Protein AF-A0A059XAW5-F1 (afdb_monomer_lite)

Sequence (450 aa):
MKQYHELVQRVLDQGERREDRTGTGTLSVFGTQTRYDLREGFPLLTTKKVLWAGVVRELLWFLRGSTNIKEDLAQHTPIWDAWADEQGELGPIYGHQWRKWGAPFRTHARDKQPETAARSGAGIDQIQEAIQLIRKDPTSRRIIVSAWNVADLPHMALPPCHAFFQFYVQQGRLDMQLYQRSADIALGVPFNIASYALLLMMVAQECGLTPGVFIHVPRRRAHLSQPRGGAEGAADAPALPAAARHHCPEAARRDRLRRHPAARLPAPPVHPLRGIGMKFELVVAADEARGIGRAGGLPWRLPGDMAFFKRVTSEAPAGRHNAVLMGRKTYASISPKFRPLRGRLNVVLSRQAALTVDEGVLVFGSLEAALARLAAFTDLAHTFVIGGGELYAEAIAHPGLARVHLTRVHATFDCDTCLAPFEDRFRLVTQDGPHHDDGVHYTFETYERA

Structure (mmCIF, N/CA/C/O backbone):
data_AF-A0A059XAW5-F1
#
_entry.id   AF-A0A059XAW5-F1
#
loop_
_atom_site.group_PDB
_atom_site.id
_atom_site.type_symbol
_atom_site.label_atom_id
_atom_site.label_alt_id
_atom_site.label_comp_id
_atom_site.label_asym_id
_atom_site.label_entity_id
_atom_site.label_seq_id
_atom_site.pdbx_PDB_ins_code
_atom_site.Cartn_x
_atom_site.Cartn_y
_atom_site.Cartn_z
_atom_site.occupancy
_atom_site.B_iso_or_equiv
_atom_site.auth_seq_id
_atom_site.auth_comp_id
_atom_site.auth_asym_id
_atom_site.auth_atom_id
_atom_site.pdbx_PDB_model_num
ATOM 1 N N . MET A 1 1 ? -3.447 -0.425 -4.642 1.00 74.62 1 MET A N 1
ATOM 2 C CA . MET A 1 1 ? -2.311 0.477 -4.974 1.00 74.62 1 MET A CA 1
ATOM 3 C C . MET A 1 1 ? -2.659 1.497 -6.044 1.00 74.62 1 MET A C 1
ATOM 5 O O . MET A 1 1 ? -2.378 2.669 -5.821 1.00 74.62 1 MET A O 1
ATOM 9 N N . LYS A 1 2 ? -3.294 1.097 -7.157 1.00 83.38 2 LYS A N 1
ATOM 10 C CA . LYS A 1 2 ? -3.805 2.022 -8.189 1.00 83.38 2 LYS A CA 1
ATOM 11 C C . LYS A 1 2 ? -4.573 3.203 -7.587 1.00 83.38 2 LYS A C 1
ATOM 13 O O . LYS A 1 2 ? -4.249 4.343 -7.885 1.00 83.38 2 LYS A O 1
ATOM 18 N N . GLN A 1 3 ? -5.424 2.927 -6.598 1.00 86.44 3 GLN A N 1
ATOM 19 C CA . GLN A 1 3 ? -6.219 3.933 -5.895 1.00 86.44 3 GLN A CA 1
ATOM 20 C C . GLN A 1 3 ? -5.375 5.013 -5.210 1.00 86.44 3 GLN A C 1
ATOM 22 O O . GLN A 1 3 ? -5.799 6.154 -5.155 1.00 86.44 3 GLN A O 1
ATOM 27 N N . TYR A 1 4 ? -4.186 4.690 -4.685 1.00 86.38 4 TYR A N 1
ATOM 28 C CA . TYR A 1 4 ? -3.289 5.693 -4.099 1.00 86.38 4 TYR A CA 1
ATOM 29 C C . TYR A 1 4 ? -2.561 6.500 -5.186 1.00 86.38 4 TYR A C 1
ATOM 31 O O . TYR A 1 4 ? -2.397 7.708 -5.043 1.00 86.38 4 TYR A O 1
ATOM 39 N N . HIS A 1 5 ? -2.160 5.860 -6.287 1.00 86.31 5 HIS A N 1
ATOM 40 C CA . HIS A 1 5 ? -1.467 6.532 -7.388 1.00 86.31 5 HIS A CA 1
ATOM 41 C C . HIS A 1 5 ? -2.385 7.464 -8.183 1.00 86.31 5 HIS A C 1
ATOM 43 O O . HIS A 1 5 ? -2.015 8.609 -8.404 1.00 86.31 5 HIS A O 1
ATOM 49 N N . GLU A 1 6 ? -3.599 7.033 -8.528 1.00 87.88 6 GLU A N 1
ATOM 50 C CA . GLU A 1 6 ? -4.637 7.874 -9.157 1.00 87.88 6 GLU A CA 1
ATOM 51 C C . GLU A 1 6 ? -4.928 9.121 -8.324 1.00 87.88 6 GLU A C 1
ATOM 53 O O . GLU A 1 6 ? -5.164 10.217 -8.817 1.00 87.88 6 GLU A O 1
ATOM 58 N N . LEU A 1 7 ? -4.873 8.941 -7.018 1.00 84.56 7 LEU A N 1
ATOM 59 C CA . LEU A 1 7 ? -5.149 9.945 -6.024 1.00 84.56 7 LEU A CA 1
ATOM 60 C C . LEU A 1 7 ? -3.970 10.918 -5.810 1.00 84.56 7 LEU A C 1
ATOM 62 O O . LEU A 1 7 ? -4.193 12.071 -5.435 1.00 84.56 7 LEU A O 1
ATOM 66 N N . VAL A 1 8 ? -2.730 10.477 -6.043 1.00 86.31 8 VAL A N 1
ATOM 67 C CA . VAL A 1 8 ? -1.558 11.358 -6.193 1.00 86.31 8 VAL A CA 1
ATOM 68 C C . VAL A 1 8 ? -1.666 12.124 -7.509 1.00 86.31 8 VAL A C 1
ATOM 70 O O . VAL A 1 8 ? -1.587 13.348 -7.496 1.00 86.31 8 VAL A O 1
ATOM 73 N N . GLN A 1 9 ? -1.922 11.419 -8.613 1.00 85.12 9 GLN A N 1
ATOM 74 C CA . GLN A 1 9 ? -2.003 11.988 -9.956 1.00 85.12 9 GLN A CA 1
ATOM 75 C C . GLN A 1 9 ? -3.070 13.079 -10.036 1.00 85.12 9 GLN A C 1
ATOM 77 O O . GLN A 1 9 ? -2.790 14.191 -10.462 1.00 85.12 9 GLN A O 1
ATOM 82 N N . ARG A 1 10 ? -4.255 12.825 -9.477 1.00 82.88 10 ARG A N 1
ATOM 83 C CA . ARG A 1 10 ? -5.332 13.814 -9.401 1.00 82.88 10 ARG A CA 1
ATOM 84 C C . ARG A 1 10 ? -4.912 15.110 -8.706 1.00 82.88 10 ARG A C 1
ATOM 86 O O . ARG A 1 10 ? -5.382 16.174 -9.083 1.00 82.88 10 ARG A O 1
ATOM 93 N N . VAL A 1 11 ? -4.058 15.042 -7.685 1.00 83.19 11 VAL A N 1
ATOM 94 C CA . VAL A 1 11 ? -3.574 16.251 -6.999 1.00 83.19 11 VAL A CA 1
ATOM 95 C C . VAL A 1 11 ? -2.501 16.971 -7.797 1.00 83.19 11 VAL A C 1
ATOM 97 O O . VAL A 1 11 ? -2.421 18.190 -7.710 1.00 83.19 11 VAL A O 1
ATOM 100 N N . LEU A 1 12 ? -1.691 16.247 -8.564 1.00 83.69 12 LEU A N 1
ATOM 101 C CA . LEU A 1 12 ? -0.724 16.862 -9.467 1.00 83.69 12 LEU A CA 1
ATOM 102 C C . LEU A 1 12 ? -1.426 17.559 -10.639 1.00 83.69 12 LEU A C 1
ATOM 104 O O . LEU A 1 12 ? -1.048 18.672 -10.984 1.00 83.69 12 LEU A O 1
ATOM 108 N N . ASP A 1 13 ? -2.477 16.944 -11.183 1.00 83.75 13 ASP A N 1
ATOM 109 C CA . ASP A 1 13 ? -3.172 17.443 -12.373 1.00 83.75 13 ASP A CA 1
ATOM 110 C C . ASP A 1 13 ? -4.201 18.536 -12.053 1.00 83.75 13 ASP A C 1
ATOM 112 O O . ASP A 1 13 ? -4.361 19.485 -12.813 1.00 83.75 13 ASP A O 1
ATOM 116 N N . GLN A 1 14 ? -4.934 18.393 -10.942 1.00 84.56 14 GLN A N 1
ATOM 117 C CA . GLN A 1 14 ? -6.082 19.247 -10.591 1.00 84.56 14 GLN A CA 1
ATOM 118 C C . GLN A 1 14 ? -5.864 20.044 -9.298 1.00 84.56 14 GLN A C 1
ATOM 120 O O . GLN A 1 14 ? -6.791 20.685 -8.805 1.00 84.56 14 GLN A O 1
ATOM 125 N N . GLY A 1 15 ? -4.684 19.946 -8.682 1.00 82.69 15 GLY A N 1
ATOM 126 C CA . GLY A 1 15 ? -4.408 20.599 -7.409 1.00 82.69 15 GLY A CA 1
ATOM 127 C C . GLY A 1 15 ? -4.317 22.111 -7.541 1.00 82.69 15 GLY A C 1
ATOM 128 O O . GLY A 1 15 ? -3.572 22.633 -8.363 1.00 82.69 15 GLY A O 1
ATOM 129 N N . GLU A 1 16 ? -5.008 22.823 -6.658 1.00 81.94 16 GLU A N 1
ATOM 130 C CA . GLU A 1 16 ? -4.841 24.264 -6.518 1.00 81.94 16 GLU A CA 1
ATOM 131 C C . GLU A 1 16 ? -3.687 24.559 -5.564 1.00 81.94 16 GLU A C 1
ATOM 133 O O . GLU A 1 16 ? -3.583 23.968 -4.476 1.00 81.94 16 GLU A O 1
ATOM 138 N N . ARG A 1 17 ? -2.822 25.496 -5.963 1.00 79.75 17 ARG A N 1
ATOM 139 C CA . ARG A 1 17 ? -1.723 25.957 -5.121 1.00 79.75 17 ARG A CA 1
ATOM 140 C C . ARG A 1 17 ? -2.281 26.775 -3.961 1.00 79.75 17 ARG A C 1
ATOM 142 O O . ARG A 1 17 ? -2.996 27.751 -4.161 1.00 79.75 17 ARG A O 1
ATOM 149 N N . ARG A 1 18 ? -1.909 26.396 -2.744 1.00 68.94 18 ARG A N 1
ATOM 150 C CA . ARG A 1 18 ? -2.176 27.159 -1.528 1.00 68.94 18 ARG A CA 1
ATOM 151 C C . ARG A 1 18 ? -0.889 27.429 -0.781 1.00 68.94 18 ARG A C 1
ATOM 153 O O . ARG A 1 18 ? -0.046 26.540 -0.622 1.00 68.94 18 ARG A O 1
ATOM 160 N N . GLU A 1 19 ? -0.781 28.652 -0.290 1.00 68.00 19 GLU A N 1
ATOM 161 C CA . GLU A 1 19 ? 0.187 28.990 0.739 1.00 68.00 19 GLU A CA 1
ATOM 162 C C . GLU A 1 19 ? -0.179 28.266 2.029 1.00 68.00 19 GLU A C 1
ATOM 164 O O . GLU A 1 19 ? -1.352 28.048 2.349 1.00 68.00 19 GLU A O 1
ATOM 169 N N . ASP A 1 20 ? 0.842 27.822 2.744 1.00 62.97 20 ASP A N 1
ATOM 170 C CA . ASP A 1 20 ? 0.672 27.047 3.950 1.00 62.97 20 ASP A CA 1
ATOM 171 C C . ASP A 1 20 ? 1.525 27.604 5.087 1.00 62.97 20 ASP A C 1
ATOM 173 O O . ASP A 1 20 ? 2.445 28.390 4.872 1.00 62.97 20 ASP A O 1
ATOM 177 N N . ARG A 1 21 ? 1.229 27.184 6.324 1.00 56.34 21 ARG A N 1
ATOM 178 C CA . ARG A 1 21 ? 1.936 27.657 7.530 1.00 56.34 21 ARG A CA 1
ATOM 179 C C . ARG A 1 21 ? 3.451 27.384 7.530 1.00 56.34 21 ARG A C 1
ATOM 181 O O . ARG A 1 21 ? 4.122 27.771 8.476 1.00 56.34 21 ARG A O 1
ATOM 188 N N . THR A 1 22 ? 3.951 26.616 6.560 1.00 56.66 22 THR A N 1
ATOM 189 C CA . THR A 1 22 ? 5.343 26.163 6.435 1.00 56.66 22 THR A CA 1
ATOM 190 C C . THR A 1 22 ? 6.113 26.900 5.334 1.00 56.66 22 THR A C 1
ATOM 192 O O . THR A 1 22 ? 7.317 26.698 5.224 1.00 56.66 22 THR A O 1
ATOM 195 N N . GLY A 1 23 ? 5.461 27.762 4.542 1.00 53.91 23 GLY A N 1
ATOM 196 C CA . GLY A 1 23 ? 6.108 28.615 3.535 1.00 53.91 23 GLY A CA 1
ATOM 197 C C . GLY A 1 23 ? 6.621 27.886 2.285 1.00 53.91 23 GLY A C 1
ATOM 198 O O . GLY A 1 23 ? 7.224 28.507 1.414 1.00 53.91 23 GLY A O 1
ATOM 199 N N . THR A 1 24 ? 6.387 26.577 2.167 1.00 57.59 24 THR A N 1
ATOM 200 C CA . THR A 1 24 ? 6.832 25.740 1.038 1.00 57.59 24 THR A CA 1
ATOM 201 C C . THR A 1 24 ? 5.822 25.720 -0.108 1.00 57.59 24 THR A C 1
ATOM 203 O O . THR A 1 24 ? 6.191 25.501 -1.262 1.00 57.59 24 THR A O 1
ATOM 206 N N . GLY A 1 25 ? 4.554 26.019 0.187 1.00 62.16 25 GLY A N 1
ATOM 207 C CA . GLY A 1 25 ? 3.461 25.946 -0.775 1.00 62.16 25 GLY A CA 1
ATOM 208 C C . GLY A 1 25 ? 3.015 24.503 -1.022 1.00 62.16 25 GLY A C 1
ATOM 209 O O . GLY A 1 25 ? 3.809 23.563 -1.067 1.00 62.16 25 GLY A O 1
ATOM 210 N N . THR A 1 26 ? 1.706 24.314 -1.172 1.00 70.75 26 THR A N 1
ATOM 211 C CA . THR A 1 26 ? 1.100 22.984 -1.323 1.00 70.75 26 THR A CA 1
ATOM 212 C C . THR A 1 26 ? 0.131 22.940 -2.488 1.00 70.75 26 THR A C 1
ATOM 214 O O . THR A 1 26 ? -0.572 23.915 -2.733 1.00 70.75 26 THR A O 1
ATOM 217 N N . LEU A 1 27 ? 0.068 21.806 -3.186 1.00 79.50 27 LEU A N 1
ATOM 218 C CA . LEU A 1 27 ? -1.036 21.502 -4.099 1.00 79.50 27 LEU A CA 1
ATOM 219 C C . LEU A 1 27 ? -2.135 20.799 -3.310 1.00 79.50 27 LEU A C 1
ATOM 221 O O . LEU A 1 27 ? -1.876 19.854 -2.561 1.00 79.50 27 LEU A O 1
ATOM 225 N N . SER A 1 28 ? -3.370 21.266 -3.435 1.00 78.19 28 SER A N 1
ATOM 226 C CA . SER A 1 28 ? -4.480 20.757 -2.633 1.00 78.19 28 SER A CA 1
ATOM 227 C C . SER A 1 28 ? -5.725 20.505 -3.472 1.00 78.19 28 SER A C 1
ATOM 229 O O . SER A 1 28 ? -6.023 21.244 -4.402 1.00 78.19 28 SER A O 1
ATOM 231 N N . VAL A 1 29 ? -6.451 19.442 -3.121 1.00 83.06 29 VAL A N 1
ATOM 232 C CA . VAL A 1 29 ? -7.766 19.102 -3.679 1.00 83.06 29 VAL A CA 1
ATOM 233 C C . VAL A 1 29 ? -8.700 18.807 -2.509 1.00 83.06 29 VAL A C 1
ATOM 235 O O . VAL A 1 29 ? -8.353 18.067 -1.580 1.00 83.06 29 VAL A O 1
ATOM 238 N N . PHE A 1 30 ? -9.893 19.392 -2.529 1.00 82.88 30 PHE A N 1
ATOM 239 C CA . PHE A 1 30 ? -10.886 19.210 -1.477 1.00 82.88 30 PHE A CA 1
ATOM 240 C C . PHE A 1 30 ? -11.863 18.076 -1.823 1.00 82.88 30 PHE A C 1
ATOM 242 O O . PHE A 1 30 ? -12.347 17.999 -2.945 1.00 82.88 30 PHE A O 1
ATOM 249 N N . GLY A 1 31 ? -12.160 17.201 -0.854 1.00 79.56 31 GLY A N 1
ATOM 250 C CA . GLY A 1 31 ? -13.215 16.187 -0.994 1.00 79.56 31 GLY A CA 1
ATOM 251 C C . GLY A 1 31 ? -12.885 15.033 -1.948 1.00 79.56 31 GLY A C 1
ATOM 252 O O . GLY A 1 31 ? -13.610 14.791 -2.906 1.00 79.56 31 GLY A O 1
ATOM 253 N N . THR A 1 32 ? -11.806 14.289 -1.682 1.00 84.88 32 THR A N 1
ATOM 254 C CA . THR A 1 32 ? -11.505 13.046 -2.423 1.00 84.88 32 THR A CA 1
ATOM 255 C C . THR A 1 32 ? -11.959 11.811 -1.650 1.00 84.88 32 THR A C 1
ATOM 257 O O . THR A 1 32 ? -12.012 11.839 -0.422 1.00 84.88 32 THR A O 1
ATOM 260 N N . GLN A 1 33 ? -12.237 10.718 -2.360 1.00 89.88 33 GLN A N 1
ATOM 261 C CA . GLN A 1 33 ? -12.528 9.417 -1.766 1.00 89.88 33 GLN A CA 1
ATOM 262 C C . GLN A 1 33 ? -11.710 8.337 -2.474 1.00 89.88 33 GLN A C 1
ATOM 264 O O . GLN A 1 33 ? -11.647 8.318 -3.702 1.00 89.88 33 GLN A O 1
ATOM 269 N N . THR A 1 34 ? -11.125 7.423 -1.705 1.00 91.19 34 THR A N 1
ATOM 270 C CA . THR A 1 34 ? -10.558 6.172 -2.219 1.00 91.19 34 THR A CA 1
ATOM 271 C C . THR A 1 34 ? -11.112 4.971 -1.478 1.00 91.19 34 THR A C 1
ATOM 273 O O . THR A 1 34 ? -11.618 5.090 -0.363 1.00 91.19 34 THR A O 1
ATOM 276 N N . ARG A 1 35 ? -11.073 3.809 -2.133 1.00 94.75 35 ARG A N 1
ATOM 277 C CA . ARG A 1 35 ? -11.666 2.562 -1.645 1.00 94.75 35 ARG A CA 1
ATOM 278 C C . ARG A 1 35 ? -10.643 1.441 -1.778 1.00 94.75 35 ARG A C 1
ATOM 280 O O . ARG A 1 35 ? -10.053 1.276 -2.843 1.00 94.75 35 ARG A O 1
ATOM 287 N N . TYR A 1 36 ? -10.443 0.689 -0.709 1.00 94.88 36 TYR A N 1
ATOM 288 C CA . TYR A 1 36 ? -9.510 -0.426 -0.625 1.00 94.88 36 TYR A CA 1
ATOM 289 C C . TYR A 1 36 ? -10.285 -1.658 -0.173 1.00 94.88 36 TYR A C 1
ATOM 291 O O . TYR A 1 36 ? -10.835 -1.667 0.926 1.00 94.88 36 TYR A O 1
ATOM 299 N N . ASP A 1 37 ? -10.367 -2.673 -1.025 1.00 94.50 37 ASP A N 1
ATOM 300 C CA . ASP A 1 37 ? -11.060 -3.915 -0.704 1.00 94.50 37 ASP A CA 1
ATOM 301 C C . ASP A 1 37 ? -10.102 -4.889 -0.011 1.00 94.50 37 ASP A C 1
ATOM 303 O O . ASP A 1 37 ? -9.163 -5.385 -0.631 1.00 94.50 37 ASP A O 1
ATOM 307 N N . LEU A 1 38 ? -10.326 -5.167 1.276 1.00 93.44 38 LEU A N 1
ATOM 308 C CA . LEU A 1 38 ? -9.460 -6.061 2.052 1.00 93.44 38 LEU A CA 1
ATOM 309 C C . LEU A 1 38 ? -9.591 -7.528 1.642 1.00 93.44 38 LEU A C 1
ATOM 311 O O . LEU A 1 38 ? -8.733 -8.335 1.996 1.00 93.44 38 LEU A O 1
ATOM 315 N N . ARG A 1 39 ? -10.623 -7.875 0.868 1.00 91.31 39 ARG A N 1
ATOM 316 C CA . ARG A 1 39 ? -10.803 -9.220 0.306 1.00 91.31 39 ARG A CA 1
ATOM 317 C C . ARG A 1 39 ? -9.832 -9.488 -0.844 1.00 91.31 39 ARG A C 1
ATOM 319 O O . ARG A 1 39 ? -9.503 -10.639 -1.101 1.00 91.31 39 ARG A O 1
ATOM 326 N N . GLU A 1 40 ? -9.359 -8.433 -1.509 1.00 89.69 40 GLU A N 1
ATOM 327 C CA . GLU A 1 40 ? -8.334 -8.508 -2.561 1.00 89.69 40 GLU A CA 1
ATOM 328 C C . GLU A 1 40 ? -6.908 -8.523 -1.985 1.00 89.69 40 GLU A C 1
ATOM 330 O O . GLU A 1 40 ? -5.950 -8.835 -2.691 1.00 89.69 40 GLU A O 1
ATOM 335 N N . GLY A 1 41 ? -6.757 -8.186 -0.702 1.00 90.56 41 GLY A N 1
ATOM 336 C CA . GLY A 1 41 ? -5.486 -8.167 0.008 1.00 90.56 41 GLY A CA 1
ATOM 337 C C . GLY A 1 41 ? -5.318 -6.940 0.900 1.00 90.56 41 GLY A C 1
ATOM 338 O O . GLY A 1 41 ? -6.107 -5.996 0.890 1.00 90.56 41 GLY A O 1
ATOM 339 N N . PHE A 1 42 ? -4.248 -6.941 1.691 1.00 93.50 42 PHE A N 1
ATOM 340 C CA . PHE A 1 42 ? -3.963 -5.847 2.613 1.00 93.50 42 PHE A CA 1
ATOM 341 C C . PHE A 1 42 ? -3.345 -4.636 1.877 1.00 93.50 42 PHE A C 1
ATOM 343 O O . PHE A 1 42 ? -2.332 -4.801 1.191 1.00 93.50 42 PHE A O 1
ATOM 350 N N . PRO A 1 43 ? -3.887 -3.406 2.016 1.00 92.19 43 PRO A N 1
ATOM 351 C CA . PRO A 1 43 ? -3.482 -2.237 1.233 1.00 92.19 43 PRO A CA 1
ATOM 352 C C . PRO A 1 43 ? -2.206 -1.564 1.773 1.00 92.19 43 PRO A C 1
ATOM 354 O O . PRO A 1 43 ? -2.161 -0.349 1.967 1.00 92.19 43 PRO A O 1
ATOM 357 N N . LEU A 1 44 ? -1.145 -2.338 2.006 1.00 90.62 44 LEU A N 1
ATOM 358 C CA . LEU A 1 44 ? 0.171 -1.793 2.334 1.00 90.62 44 LEU A CA 1
ATOM 359 C C . LEU A 1 44 ? 0.842 -1.257 1.067 1.00 90.62 44 LEU A C 1
ATOM 361 O O . LEU A 1 44 ? 0.902 -1.947 0.048 1.00 90.62 44 LEU A O 1
ATOM 365 N N . LEU A 1 45 ? 1.376 -0.034 1.127 1.00 84.75 45 LEU A N 1
ATOM 366 C CA . LEU A 1 45 ? 2.090 0.518 -0.018 1.00 84.75 45 LEU A CA 1
ATOM 367 C C . LEU A 1 45 ? 3.368 -0.266 -0.313 1.00 84.75 45 LEU A C 1
ATOM 369 O O . LEU A 1 45 ? 4.212 -0.447 0.558 1.00 84.75 45 LEU A O 1
ATOM 373 N N . THR A 1 46 ? 3.516 -0.678 -1.571 1.00 81.81 46 THR A N 1
ATOM 374 C CA . THR A 1 46 ? 4.680 -1.430 -2.064 1.00 81.81 46 THR A CA 1
ATOM 375 C C . THR A 1 46 ? 5.691 -0.557 -2.806 1.00 81.81 46 THR A C 1
ATOM 377 O O . THR A 1 46 ? 6.847 -0.939 -2.952 1.00 81.81 46 THR A O 1
ATOM 380 N N . THR A 1 47 ? 5.290 0.639 -3.245 1.00 75.81 47 THR A N 1
ATOM 381 C CA . THR A 1 47 ? 6.141 1.593 -3.979 1.00 75.81 47 THR A CA 1
ATOM 382 C C . THR A 1 47 ? 7.094 2.392 -3.087 1.00 75.81 47 THR A C 1
ATOM 384 O O . THR A 1 47 ? 7.967 3.095 -3.588 1.00 75.81 47 THR A O 1
ATOM 387 N N . LYS A 1 48 ? 6.951 2.280 -1.762 1.00 75.38 48 LYS A N 1
ATOM 388 C CA . LYS A 1 48 ? 7.835 2.865 -0.749 1.00 75.38 48 LYS A CA 1
ATOM 389 C C . LYS A 1 48 ? 7.835 1.963 0.481 1.00 75.38 48 LYS A C 1
ATOM 391 O O . LYS A 1 48 ? 6.803 1.401 0.833 1.00 75.38 48 LYS A O 1
ATOM 396 N N . LYS A 1 49 ? 8.971 1.866 1.174 1.00 79.81 49 LYS A N 1
ATOM 397 C CA . LYS A 1 49 ? 9.051 1.153 2.453 1.00 79.81 49 LYS A CA 1
ATOM 398 C C . LYS A 1 49 ? 8.206 1.871 3.513 1.00 79.81 49 LYS A C 1
ATOM 400 O O . LYS A 1 49 ? 8.448 3.039 3.813 1.00 79.81 49 LYS A O 1
ATOM 405 N N . VAL A 1 50 ? 7.251 1.153 4.098 1.00 84.31 50 VAL A N 1
ATOM 406 C CA . VAL A 1 50 ? 6.459 1.596 5.254 1.00 84.31 50 VAL A CA 1
ATOM 407 C C . VAL A 1 50 ? 7.012 0.922 6.511 1.00 84.31 50 VAL A C 1
ATOM 409 O O . VAL A 1 50 ? 7.302 -0.276 6.499 1.00 84.31 50 VAL A O 1
ATOM 412 N N . LEU A 1 51 ? 7.176 1.675 7.603 1.00 87.12 51 LEU A N 1
ATOM 413 C CA . LEU A 1 51 ? 7.622 1.126 8.888 1.00 87.12 51 LEU A CA 1
ATOM 414 C C . LEU A 1 51 ? 6.473 0.351 9.554 1.00 87.12 51 LEU A C 1
ATOM 416 O O . LEU A 1 51 ? 5.770 0.873 10.413 1.00 87.12 51 LEU A O 1
ATOM 420 N N . TRP A 1 52 ? 6.276 -0.901 9.137 1.00 89.62 52 TRP A N 1
ATOM 421 C CA . TRP A 1 52 ? 5.154 -1.736 9.579 1.00 89.62 52 TRP A CA 1
ATOM 422 C C . TRP A 1 52 ? 5.091 -1.931 11.099 1.00 89.62 52 TRP A C 1
ATOM 424 O O . TRP A 1 52 ? 4.029 -1.773 11.693 1.00 89.62 52 TRP A O 1
ATOM 434 N N . ALA A 1 53 ? 6.230 -2.210 11.743 1.00 88.56 53 ALA A N 1
ATOM 435 C CA . ALA A 1 53 ? 6.284 -2.370 13.197 1.00 88.56 53 ALA A CA 1
ATOM 436 C C . ALA A 1 53 ? 5.785 -1.113 13.933 1.00 88.56 53 ALA A C 1
ATOM 438 O O . ALA A 1 53 ? 5.053 -1.233 14.912 1.00 88.56 53 ALA A O 1
ATOM 439 N N . GLY A 1 54 ? 6.117 0.075 13.417 1.00 89.44 54 GLY A N 1
ATOM 440 C CA . GLY A 1 54 ? 5.630 1.348 13.943 1.00 89.44 54 GLY A CA 1
ATOM 441 C C . GLY A 1 54 ? 4.115 1.496 13.799 1.00 89.44 54 GLY A C 1
ATOM 442 O O . GLY A 1 54 ? 3.460 1.865 14.765 1.00 89.44 54 GLY A O 1
ATOM 443 N N . VAL A 1 55 ? 3.547 1.127 12.642 1.00 90.69 55 VAL A N 1
ATOM 444 C CA . VAL A 1 55 ? 2.088 1.159 12.400 1.00 90.69 55 VAL A CA 1
ATOM 445 C C . VAL A 1 55 ? 1.336 0.280 13.398 1.00 90.69 55 VAL A C 1
ATOM 447 O O . VAL A 1 55 ? 0.363 0.722 14.004 1.00 90.69 55 VAL A O 1
ATOM 450 N N . VAL A 1 56 ? 1.790 -0.962 13.585 1.00 93.31 56 VAL A N 1
ATOM 451 C CA . VAL A 1 56 ? 1.142 -1.908 14.506 1.00 93.31 56 VAL A CA 1
ATOM 452 C C . VAL A 1 56 ? 1.224 -1.403 15.946 1.00 93.31 56 VAL A C 1
ATOM 454 O O . VAL A 1 56 ? 0.228 -1.428 16.664 1.00 93.31 56 VAL A O 1
ATOM 457 N N . ARG A 1 57 ? 2.400 -0.928 16.374 1.00 93.31 57 ARG A N 1
ATOM 458 C CA . ARG A 1 57 ? 2.621 -0.457 17.748 1.00 93.31 57 ARG A CA 1
ATOM 459 C C . ARG A 1 57 ? 1.841 0.809 18.063 1.00 93.31 57 ARG A C 1
ATOM 461 O O . ARG A 1 57 ? 1.223 0.872 19.117 1.00 93.31 57 ARG A O 1
ATOM 468 N N . GLU A 1 58 ? 1.800 1.759 17.135 1.00 93.38 58 GLU A N 1
ATOM 469 C CA . GLU A 1 58 ? 0.980 2.963 17.260 1.00 93.38 58 GLU A CA 1
ATOM 470 C C . GLU A 1 58 ? -0.508 2.615 17.405 1.00 93.38 58 GLU A C 1
ATOM 472 O O . GLU A 1 58 ? -1.174 3.118 18.307 1.00 93.38 58 GLU A O 1
ATOM 477 N N . LEU A 1 59 ? -1.028 1.701 16.577 1.00 95.31 59 LEU A N 1
ATOM 478 C CA . LEU A 1 59 ? -2.432 1.300 16.659 1.00 95.31 59 LEU A CA 1
ATOM 479 C C . LEU A 1 59 ? -2.765 0.614 17.991 1.00 95.31 59 LEU A C 1
ATOM 481 O O . LEU A 1 59 ? -3.788 0.920 18.601 1.00 95.31 59 LEU A O 1
ATOM 485 N N . LEU A 1 60 ? -1.910 -0.298 18.460 1.00 94.69 60 LEU A N 1
ATOM 486 C CA . LEU A 1 60 ? -2.092 -0.954 19.758 1.00 94.69 60 LEU A CA 1
ATOM 487 C C . LEU A 1 60 ? -2.021 0.047 20.917 1.00 94.69 60 LEU A C 1
ATOM 489 O O . LEU A 1 60 ? -2.791 -0.063 21.869 1.00 94.69 60 LEU A O 1
ATOM 493 N N . TRP A 1 61 ? -1.140 1.040 20.817 1.00 94.38 61 TRP A N 1
ATOM 494 C CA . TRP A 1 61 ? -1.018 2.123 21.786 1.00 94.38 61 TRP A CA 1
ATOM 495 C C . TRP A 1 61 ? -2.278 3.006 21.825 1.00 94.38 61 TRP A C 1
ATOM 497 O O . TRP A 1 61 ? -2.807 3.265 22.908 1.00 94.38 61 TRP A O 1
ATOM 507 N N . PHE A 1 62 ? -2.860 3.350 20.667 1.00 94.69 62 PHE A N 1
ATOM 508 C CA . PHE A 1 62 ? -4.169 4.015 20.607 1.00 94.69 62 PHE A CA 1
ATOM 509 C C . PHE A 1 62 ? -5.282 3.160 21.207 1.00 94.69 62 PHE A C 1
ATOM 511 O O . PHE A 1 62 ? -6.077 3.651 22.007 1.00 94.69 62 PHE A O 1
ATOM 518 N N . LEU A 1 63 ? -5.333 1.872 20.863 1.00 94.69 63 LEU A N 1
ATOM 519 C CA . LEU A 1 63 ? -6.328 0.959 21.414 1.00 94.69 63 LEU A CA 1
ATOM 520 C C . LEU A 1 63 ? -6.172 0.807 22.927 1.00 94.69 63 LEU A C 1
ATOM 522 O O . LEU A 1 63 ? -7.179 0.651 23.599 1.00 94.69 63 LEU A O 1
ATOM 526 N N . ARG A 1 64 ? -4.972 0.915 23.503 1.00 93.25 64 ARG A N 1
ATOM 527 C CA . ARG A 1 64 ? -4.778 0.917 24.965 1.00 93.25 64 ARG A CA 1
ATOM 528 C C . ARG A 1 64 ? -5.327 2.172 25.650 1.00 93.25 64 ARG A C 1
ATOM 530 O O . ARG A 1 64 ? -5.573 2.156 26.853 1.00 93.25 64 ARG A O 1
ATOM 537 N N . GLY A 1 65 ? -5.539 3.243 24.892 1.00 91.12 65 GLY A N 1
ATOM 538 C CA . GLY A 1 65 ? -5.923 4.542 25.426 1.00 91.12 65 GLY A CA 1
ATOM 539 C C . GLY A 1 65 ? -4.753 5.344 25.993 1.00 91.12 65 GLY A C 1
ATOM 540 O O . GLY A 1 65 ? -4.980 6.238 26.806 1.00 91.12 65 GLY A O 1
ATOM 541 N N . SER A 1 66 ? -3.522 5.006 25.601 1.00 90.62 66 SER A N 1
ATOM 542 C CA . SER A 1 66 ? -2.307 5.675 26.066 1.00 90.62 66 SER A CA 1
ATOM 543 C C . SER A 1 66 ? -2.111 7.036 25.384 1.00 90.62 66 SER A C 1
ATOM 545 O O . SER A 1 66 ? -2.531 7.245 24.242 1.00 90.62 66 SER A O 1
ATOM 547 N N . THR A 1 67 ? -1.468 7.960 26.101 1.00 89.25 67 THR A N 1
ATOM 548 C CA . THR A 1 67 ? -1.115 9.317 25.631 1.00 89.25 67 THR A CA 1
ATOM 549 C C . THR A 1 67 ? 0.371 9.634 25.776 1.00 89.25 67 THR A C 1
ATOM 551 O O . THR A 1 67 ? 0.856 10.578 25.152 1.00 89.25 67 THR A O 1
ATOM 554 N N . ASN A 1 68 ? 1.110 8.791 26.504 1.00 88.00 68 ASN A N 1
ATOM 555 C CA . ASN A 1 68 ? 2.540 8.932 26.721 1.00 88.00 68 ASN A CA 1
ATOM 556 C C . ASN A 1 68 ? 3.361 8.056 25.765 1.00 88.00 68 ASN A C 1
ATOM 558 O O . ASN A 1 68 ? 3.166 6.839 25.703 1.00 88.00 68 ASN A O 1
ATOM 562 N N . ILE A 1 69 ? 4.328 8.643 25.059 1.00 87.94 69 ILE A N 1
ATOM 563 C CA . ILE A 1 69 ? 5.195 7.900 24.131 1.00 87.94 69 ILE A CA 1
ATOM 564 C C . ILE A 1 69 ? 6.150 6.937 24.847 1.00 87.94 69 ILE A C 1
ATOM 566 O O . ILE A 1 69 ? 6.583 5.949 24.255 1.00 87.94 69 ILE A O 1
ATOM 570 N N . LYS A 1 70 ? 6.480 7.188 26.121 1.00 87.31 70 LYS A N 1
ATOM 571 C CA . LYS A 1 70 ? 7.374 6.327 26.914 1.00 87.31 70 LYS A CA 1
ATOM 572 C C . LYS A 1 70 ? 6.693 5.015 27.322 1.00 87.31 70 LYS A C 1
ATOM 574 O O . LYS A 1 70 ? 7.377 4.058 27.678 1.00 87.31 70 LYS A O 1
ATOM 579 N N . GLU A 1 71 ? 5.368 4.929 27.200 1.00 84.06 71 GLU A N 1
ATOM 580 C CA . GLU A 1 71 ? 4.598 3.693 27.352 1.00 84.06 71 GLU A CA 1
ATOM 581 C C . GLU A 1 71 ? 4.674 2.834 26.074 1.00 84.06 71 GLU A C 1
ATOM 583 O O . GLU A 1 71 ? 3.684 2.673 25.366 1.00 84.06 71 GLU A O 1
ATOM 588 N N . ASP A 1 72 ? 5.848 2.264 25.780 1.00 80.31 72 ASP A N 1
ATOM 589 C CA . ASP A 1 72 ? 6.121 1.320 24.668 1.00 80.31 72 ASP A CA 1
ATOM 590 C C . ASP A 1 72 ? 6.301 1.941 23.265 1.00 80.31 72 ASP A C 1
ATOM 592 O O . ASP A 1 72 ? 6.929 1.315 22.413 1.00 80.31 72 ASP A O 1
ATOM 596 N N . LEU A 1 73 ? 5.825 3.161 22.990 1.00 86.56 73 LEU A N 1
ATOM 597 C CA . LEU A 1 73 ? 5.821 3.698 21.619 1.00 86.56 73 LEU A CA 1
ATOM 598 C C . LEU A 1 73 ? 7.197 4.195 21.131 1.00 86.56 73 LEU A C 1
ATOM 600 O O . LEU A 1 73 ? 7.602 3.875 20.009 1.00 86.56 73 LEU A O 1
ATOM 604 N N . ALA A 1 74 ? 7.931 4.933 21.969 1.00 84.25 74 ALA A N 1
ATOM 605 C CA . ALA A 1 74 ? 9.159 5.649 21.595 1.00 84.25 74 ALA A CA 1
ATOM 606 C C . ALA A 1 74 ? 10.287 4.728 21.089 1.00 84.25 74 ALA A C 1
ATOM 608 O O . ALA A 1 74 ? 11.078 5.104 20.230 1.00 84.25 74 ALA A O 1
ATOM 609 N N . GLN A 1 75 ? 10.342 3.481 21.565 1.00 85.38 75 GLN A N 1
ATOM 610 C CA . GLN A 1 75 ? 11.334 2.495 21.110 1.00 85.38 75 GLN A CA 1
ATOM 611 C C . GLN A 1 75 ? 11.034 1.909 19.719 1.00 85.38 75 GLN A C 1
ATOM 613 O O . GLN A 1 75 ? 11.887 1.257 19.116 1.00 85.38 75 GLN A O 1
ATOM 618 N N . HIS A 1 76 ? 9.812 2.093 19.212 1.00 85.44 76 HIS A N 1
ATOM 619 C CA . H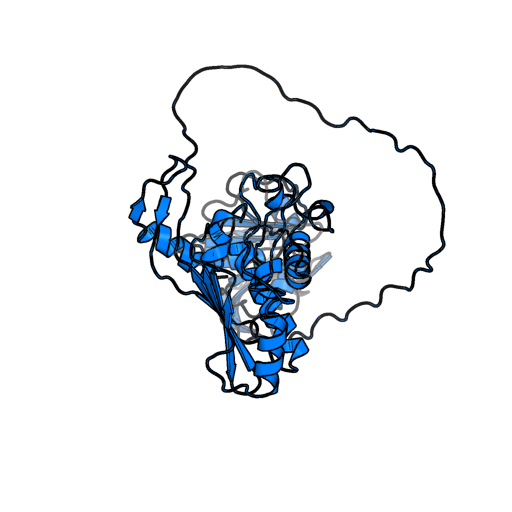IS A 1 76 ? 9.343 1.477 17.972 1.00 85.44 76 HIS A CA 1
ATOM 620 C C . HIS A 1 76 ? 9.146 2.474 16.833 1.00 85.44 76 HIS A C 1
ATOM 622 O O . HIS A 1 76 ? 9.222 2.080 15.665 1.00 85.44 76 HIS A O 1
ATOM 628 N N . THR A 1 77 ? 8.882 3.744 17.143 1.00 83.50 77 THR A N 1
ATOM 629 C CA . THR A 1 77 ? 8.684 4.775 16.127 1.00 83.50 77 THR A CA 1
ATOM 630 C C . THR A 1 77 ? 9.008 6.172 16.662 1.00 83.50 77 THR A C 1
ATOM 632 O O . THR A 1 77 ? 8.480 6.542 17.706 1.00 83.50 77 THR A O 1
ATOM 635 N N . PRO A 1 78 ? 9.801 6.980 15.930 1.00 83.62 78 PRO A N 1
ATOM 636 C CA . PRO A 1 78 ? 10.127 8.351 16.326 1.00 83.62 78 PRO A CA 1
ATOM 637 C C . PRO A 1 78 ? 9.064 9.369 15.883 1.00 83.62 78 PRO A C 1
ATOM 639 O O . PRO A 1 78 ? 9.283 10.575 15.961 1.00 83.62 78 PRO A O 1
ATOM 642 N N . ILE A 1 79 ? 7.932 8.913 15.323 1.00 81.38 79 ILE A N 1
ATOM 643 C CA . ILE A 1 79 ? 6.926 9.799 14.714 1.00 81.38 79 ILE A CA 1
ATOM 644 C C . ILE A 1 79 ? 6.453 10.853 15.717 1.00 81.38 79 ILE A C 1
ATOM 646 O O . ILE A 1 79 ? 6.313 12.009 15.345 1.00 81.38 79 ILE A O 1
ATOM 650 N N . TRP A 1 80 ? 6.234 10.473 16.973 1.00 82.44 80 TRP A N 1
ATOM 651 C CA . TRP A 1 80 ? 5.592 11.330 17.968 1.00 82.44 80 TRP A CA 1
ATOM 652 C C . TRP A 1 80 ? 6.551 12.207 18.781 1.00 82.44 80 TRP A C 1
ATOM 654 O O . TRP A 1 80 ? 6.098 13.129 19.461 1.00 82.44 80 TRP A O 1
ATOM 664 N N . ASP A 1 81 ? 7.860 11.982 18.658 1.00 83.50 81 ASP A N 1
ATOM 665 C CA . ASP A 1 81 ? 8.899 12.628 19.470 1.00 83.50 81 ASP A CA 1
ATOM 666 C C . ASP A 1 81 ? 8.889 14.156 19.324 1.00 83.50 81 ASP A C 1
ATOM 668 O O . ASP A 1 81 ? 9.123 14.878 20.286 1.00 83.50 81 ASP A O 1
ATOM 672 N N . ALA A 1 82 ? 8.559 14.663 18.131 1.00 82.38 82 ALA A N 1
ATOM 673 C CA . ALA A 1 82 ? 8.524 16.099 17.849 1.00 82.38 82 ALA A CA 1
ATOM 674 C C . ALA A 1 82 ? 7.368 16.851 18.537 1.00 82.38 82 ALA A C 1
ATOM 676 O O . ALA A 1 82 ? 7.378 18.083 18.572 1.00 82.38 82 ALA A O 1
ATOM 677 N N . TRP A 1 83 ? 6.355 16.136 19.035 1.00 81.75 83 TRP A N 1
ATOM 678 C CA . TRP A 1 83 ? 5.169 16.721 19.672 1.00 81.75 83 TRP A CA 1
ATOM 679 C C . TRP A 1 83 ? 5.068 16.418 21.162 1.00 81.75 83 TRP A C 1
ATOM 681 O O . TRP A 1 83 ? 4.308 17.096 21.853 1.00 81.75 83 TRP A O 1
ATOM 691 N N . ALA A 1 84 ? 5.803 15.420 21.643 1.00 84.25 84 ALA A N 1
ATOM 692 C CA . ALA A 1 84 ? 5.809 15.051 23.045 1.00 84.25 84 ALA A CA 1
ATOM 693 C C . ALA A 1 84 ? 6.492 16.131 23.898 1.00 84.25 84 ALA A C 1
ATOM 695 O O . ALA A 1 84 ? 7.433 16.796 23.457 1.00 84.25 84 ALA A O 1
ATOM 696 N N . ASP A 1 85 ? 6.010 16.322 25.123 1.00 83.12 85 ASP A N 1
ATOM 697 C CA . ASP A 1 85 ? 6.715 17.134 26.114 1.00 83.12 85 ASP A CA 1
ATOM 698 C C . ASP A 1 85 ? 7.930 16.395 26.715 1.00 83.12 85 ASP A C 1
ATOM 700 O O . ASP A 1 85 ? 8.259 15.267 26.342 1.00 83.12 85 ASP A O 1
ATOM 704 N N . GLU A 1 86 ? 8.622 17.033 27.661 1.00 82.69 86 GLU A N 1
ATOM 705 C CA . GLU A 1 86 ? 9.804 16.469 28.334 1.00 82.69 86 GLU A CA 1
ATOM 706 C C . GLU A 1 86 ? 9.498 15.126 29.031 1.00 82.69 86 GLU A C 1
ATOM 708 O O . GLU A 1 86 ? 10.346 14.226 29.142 1.00 82.69 86 GLU A O 1
ATOM 713 N N . GLN A 1 87 ? 8.258 14.955 29.487 1.00 82.19 87 GLN A N 1
ATOM 714 C CA . GLN A 1 87 ? 7.771 13.758 30.155 1.00 82.19 87 GLN A CA 1
ATOM 715 C C . GLN A 1 87 ? 7.277 12.699 29.160 1.00 82.19 87 GLN A C 1
ATOM 717 O O . GLN A 1 87 ? 7.196 11.532 29.546 1.00 82.19 87 GLN A O 1
ATOM 722 N N . GLY A 1 88 ? 7.102 13.041 27.884 1.00 83.00 88 GLY A N 1
ATOM 723 C CA . GLY A 1 88 ? 6.637 12.149 26.826 1.00 83.00 88 GLY A CA 1
ATOM 724 C C . GLY A 1 88 ? 5.128 12.227 26.565 1.00 83.00 88 GLY A C 1
ATOM 725 O O . GLY A 1 88 ? 4.615 11.408 25.805 1.00 83.00 88 GLY A O 1
ATOM 726 N N . GLU A 1 89 ? 4.407 13.156 27.194 1.00 87.12 89 GLU A N 1
ATOM 727 C CA . GLU A 1 89 ? 2.957 13.298 27.048 1.00 87.12 89 GLU A CA 1
ATOM 728 C C . GLU A 1 89 ? 2.566 14.117 25.818 1.00 87.12 89 GLU A C 1
ATOM 730 O O . GLU A 1 89 ? 3.243 15.063 25.410 1.00 87.12 89 GLU A O 1
ATOM 735 N N . LEU A 1 90 ? 1.427 13.741 25.233 1.00 85.12 90 LEU A N 1
ATOM 736 C CA . LEU A 1 90 ? 0.877 14.353 24.018 1.00 85.12 90 LEU A CA 1
ATOM 737 C C . LEU A 1 90 ? -0.484 15.024 24.236 1.00 85.12 90 LEU A C 1
ATOM 739 O O . LEU A 1 90 ? -1.063 15.578 23.296 1.00 85.12 90 LEU A O 1
ATOM 743 N N . GLY A 1 91 ? -1.011 14.985 25.458 1.00 87.31 91 GLY A N 1
ATOM 744 C CA . GLY A 1 91 ? -2.358 15.460 25.752 1.00 87.31 91 GLY A CA 1
ATOM 745 C C . GLY A 1 91 ? -3.443 14.410 25.462 1.00 87.31 91 GLY A C 1
ATOM 746 O O . GLY A 1 91 ? -3.135 13.264 25.121 1.00 87.31 91 GLY A O 1
ATOM 747 N N . PRO A 1 92 ? -4.731 14.786 25.541 1.00 90.12 92 PRO A N 1
ATOM 748 C CA . PRO A 1 92 ? -5.866 13.889 25.328 1.00 90.12 92 PRO A CA 1
ATOM 749 C C . PRO A 1 92 ? -6.101 13.604 23.832 1.00 90.12 92 PRO A C 1
ATOM 751 O O . PRO A 1 92 ? -7.138 13.948 23.271 1.00 90.12 92 PRO A O 1
ATOM 754 N N . ILE A 1 93 ? -5.126 12.991 23.163 1.00 90.19 93 ILE A N 1
ATOM 755 C CA . ILE A 1 93 ? -5.154 12.657 21.728 1.00 90.19 93 ILE A CA 1
ATOM 756 C C . ILE A 1 93 ? -5.930 11.351 21.457 1.00 90.19 93 ILE A C 1
ATOM 758 O O . ILE A 1 93 ? -6.738 10.918 22.277 1.00 90.19 93 ILE A O 1
ATOM 762 N N . TYR A 1 94 ? -5.712 10.717 20.297 1.00 93.25 94 TYR A N 1
ATOM 763 C CA . TYR A 1 94 ? -6.491 9.578 19.790 1.00 93.25 94 TYR A CA 1
ATOM 764 C C . TYR A 1 94 ? -6.821 8.510 20.837 1.00 93.25 94 TYR A C 1
ATOM 766 O O . TYR A 1 94 ? -7.994 8.200 21.005 1.00 93.25 94 TYR A O 1
ATOM 774 N N . GLY A 1 95 ? -5.826 7.981 21.559 1.00 92.38 95 GLY A N 1
ATOM 775 C CA . GLY A 1 95 ? -6.054 6.915 22.537 1.00 92.38 95 GLY A CA 1
ATOM 776 C C . GLY A 1 95 ? -7.032 7.326 23.641 1.00 92.38 95 GLY A C 1
ATOM 777 O O . GLY A 1 95 ? -8.017 6.626 23.890 1.00 92.38 95 GLY A O 1
ATOM 778 N N . HIS A 1 96 ? -6.811 8.492 24.255 1.00 92.56 96 HIS A N 1
ATOM 779 C CA . HIS A 1 96 ? -7.717 9.027 25.277 1.00 92.56 96 HIS A CA 1
ATOM 780 C C . HIS A 1 96 ? -9.120 9.239 24.717 1.00 92.56 96 HIS A C 1
ATOM 782 O O . HIS A 1 96 ? -10.092 8.809 25.326 1.00 92.56 96 HIS A O 1
ATOM 788 N N . GLN A 1 97 ? -9.243 9.823 23.525 1.00 94.31 97 GLN A N 1
ATOM 789 C CA . GLN A 1 97 ? -10.554 10.031 22.913 1.00 94.31 97 GLN A CA 1
ATOM 790 C C . GLN A 1 97 ? -11.245 8.702 22.574 1.00 94.31 97 GLN A C 1
ATOM 792 O O . GLN A 1 97 ? -12.445 8.577 22.765 1.00 94.31 97 GLN A O 1
ATOM 797 N N . TRP A 1 98 ? -10.524 7.675 22.128 1.00 96.19 98 TRP A N 1
ATOM 798 C CA . TRP A 1 98 ? -11.118 6.384 21.766 1.00 96.19 98 TRP A CA 1
ATOM 799 C C . TRP A 1 98 ? -11.614 5.580 22.968 1.00 96.19 98 TRP A C 1
ATOM 801 O O . TRP A 1 98 ? -12.620 4.885 22.844 1.00 96.19 98 TRP A O 1
ATOM 811 N N . ARG A 1 99 ? -10.918 5.654 24.109 1.00 94.94 99 ARG A N 1
ATOM 812 C CA . ARG A 1 99 ? -11.203 4.813 25.287 1.00 94.94 99 ARG A CA 1
ATOM 813 C C . ARG A 1 99 ? -11.838 5.565 26.461 1.00 94.94 99 ARG A C 1
ATOM 815 O O . ARG A 1 99 ? -12.407 4.927 27.339 1.00 94.94 99 ARG A O 1
ATOM 822 N N . LYS A 1 100 ? -11.692 6.891 26.516 1.00 92.69 100 LYS A N 1
ATOM 823 C CA . LYS A 1 100 ? -12.039 7.753 27.661 1.00 92.69 100 LYS A CA 1
ATOM 824 C C . LYS A 1 100 ? -12.609 9.105 27.205 1.00 92.69 100 LYS A C 1
ATOM 826 O O . LYS A 1 100 ? -12.320 10.144 27.801 1.00 92.69 100 LYS A O 1
ATOM 831 N N . TRP A 1 101 ? -13.421 9.122 26.146 1.00 92.06 101 TRP A N 1
ATOM 832 C CA . TRP A 1 101 ? -13.999 10.365 25.624 1.00 92.06 101 TRP A CA 1
ATOM 833 C C . TRP A 1 101 ? -14.774 11.120 26.708 1.00 92.06 101 TRP A C 1
ATOM 835 O O . TRP A 1 101 ? -15.641 10.554 27.374 1.00 92.06 101 TRP A O 1
ATOM 845 N N . GLY A 1 102 ? -14.482 12.410 26.877 1.00 86.62 102 GLY A N 1
ATOM 846 C CA . GLY A 1 102 ? -15.143 13.253 27.875 1.00 86.62 102 GLY A CA 1
ATOM 847 C C . GLY A 1 102 ? -14.697 13.011 29.322 1.00 86.62 102 GLY A C 1
ATOM 848 O O . GLY A 1 102 ? -15.183 13.710 30.209 1.00 86.62 102 GLY A O 1
ATOM 849 N N . ALA A 1 103 ? -13.766 12.084 29.579 1.00 86.81 103 ALA A N 1
ATOM 850 C CA . ALA A 1 103 ? -13.117 11.985 30.882 1.00 86.81 103 ALA A CA 1
ATOM 851 C C . ALA A 1 103 ? -12.206 13.202 31.122 1.00 86.81 103 ALA A C 1
ATOM 853 O O . ALA A 1 103 ? -11.639 13.742 30.161 1.00 86.81 103 ALA A O 1
ATOM 854 N N . PRO A 1 104 ? -12.009 13.614 32.386 1.00 80.69 104 PRO A N 1
ATOM 855 C CA . PRO A 1 104 ? -10.979 14.582 32.736 1.00 80.69 104 PRO A CA 1
ATOM 856 C C . PRO A 1 104 ? -9.614 14.097 32.262 1.00 80.69 104 PRO A C 1
ATOM 858 O O . PRO A 1 104 ? -9.268 12.925 32.427 1.00 80.69 104 PRO A O 1
ATOM 861 N N . PHE A 1 105 ? -8.827 15.012 31.715 1.00 75.69 105 PHE A N 1
ATOM 862 C CA . PHE A 1 105 ? -7.436 14.759 31.388 1.00 75.69 105 PHE A CA 1
ATOM 863 C C . PHE A 1 105 ? -6.569 15.714 32.201 1.00 75.69 105 PHE A C 1
ATOM 865 O O . PHE A 1 105 ? -6.805 16.921 32.208 1.00 75.69 105 PHE A O 1
ATOM 872 N N . ARG A 1 106 ? -5.608 15.160 32.940 1.00 66.19 106 ARG A N 1
ATOM 873 C CA . ARG A 1 106 ? -4.680 15.917 33.781 1.00 66.19 106 ARG A CA 1
ATOM 874 C C . ARG A 1 106 ? -3.292 15.795 33.169 1.00 66.19 106 ARG A C 1
ATOM 876 O O . ARG A 1 106 ? -2.660 14.757 33.336 1.00 66.19 106 ARG A O 1
ATOM 883 N N . THR A 1 107 ? -2.813 16.829 32.484 1.00 55.44 107 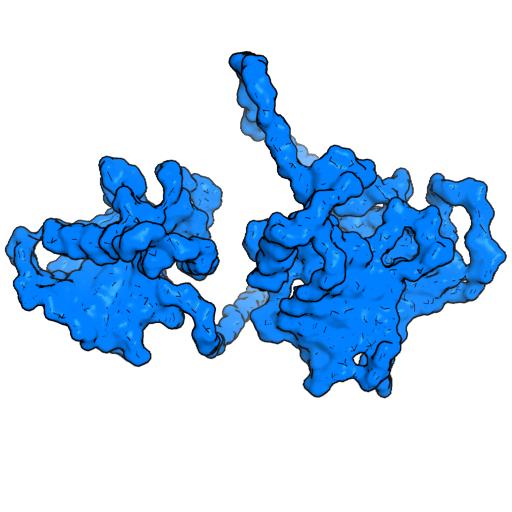THR A N 1
ATOM 884 C CA . THR A 1 107 ? -1.416 16.881 32.030 1.00 55.44 107 THR A CA 1
ATOM 885 C C . THR A 1 107 ? -0.573 17.730 32.969 1.00 55.44 107 THR A C 1
ATOM 887 O O . THR A 1 107 ? -0.656 18.956 32.982 1.00 55.44 107 THR A O 1
ATOM 890 N N . HIS A 1 108 ? 0.295 17.069 33.734 1.00 50.06 108 HIS A N 1
ATOM 891 C CA . HIS A 1 108 ? 1.438 17.701 34.384 1.00 50.06 108 HIS A CA 1
ATOM 892 C C . HIS A 1 108 ? 2.501 18.034 33.326 1.00 50.06 108 HIS A C 1
ATOM 894 O O . HIS A 1 108 ? 3.379 17.212 33.115 1.00 50.06 108 HIS A O 1
ATOM 900 N N . ALA A 1 109 ? 2.428 19.196 32.664 1.00 44.81 109 ALA A N 1
ATOM 901 C CA . ALA A 1 109 ? 3.602 19.805 32.001 1.00 44.81 109 ALA A CA 1
ATOM 902 C C . ALA A 1 109 ? 3.344 21.197 31.402 1.00 44.81 109 ALA A C 1
ATOM 904 O O . ALA A 1 109 ? 4.249 22.029 31.398 1.00 44.81 109 ALA A O 1
ATOM 905 N N . ARG A 1 110 ? 2.143 21.487 30.875 1.00 42.34 110 ARG A N 1
ATOM 906 C CA . ARG A 1 110 ? 1.893 22.759 30.154 1.00 42.34 110 ARG A CA 1
ATOM 907 C C . ARG A 1 110 ? 0.625 23.517 30.525 1.00 42.34 110 ARG A C 1
ATOM 909 O O . ARG A 1 110 ? 0.511 24.686 30.156 1.00 42.34 110 ARG A O 1
ATOM 916 N N . ASP A 1 111 ? -0.274 22.931 31.305 1.00 44.22 111 ASP A N 1
ATOM 917 C CA . ASP A 1 111 ? -1.458 23.646 31.770 1.00 44.22 111 ASP A CA 1
ATOM 918 C C . ASP A 1 111 ? -1.094 24.547 32.965 1.00 44.22 111 ASP A C 1
ATOM 920 O O . ASP A 1 111 ? -1.075 24.134 34.120 1.00 44.22 111 ASP A O 1
ATOM 924 N N . LYS A 1 112 ? -0.812 25.827 32.682 1.00 45.06 112 LYS A N 1
ATOM 925 C CA . LYS A 1 112 ? -0.997 26.921 33.659 1.00 45.06 112 LYS A CA 1
ATOM 926 C C . LYS A 1 112 ? -2.477 27.302 33.817 1.00 45.06 112 LYS A C 1
ATOM 928 O O . LYS A 1 112 ? -2.784 28.263 34.518 1.00 45.06 112 LYS A O 1
ATOM 933 N N . GLN A 1 113 ? -3.386 26.601 33.140 1.00 45.62 113 GLN A N 1
ATOM 934 C CA . GLN A 1 113 ? -4.820 26.762 33.330 1.00 45.62 113 GLN A CA 1
ATOM 935 C C . GLN A 1 113 ? -5.336 25.713 34.319 1.00 45.62 113 GLN A C 1
ATOM 937 O O . GLN A 1 113 ? -4.854 24.579 34.304 1.00 45.62 113 GLN A O 1
ATOM 942 N N . PRO A 1 114 ? -6.275 26.093 35.206 1.00 45.06 114 PRO A N 1
ATOM 943 C CA . PRO A 1 114 ? -6.872 25.161 36.148 1.00 45.06 114 PRO A CA 1
ATOM 944 C C . PRO A 1 114 ? -7.540 24.018 35.385 1.00 45.06 114 PRO A C 1
ATOM 946 O O . PRO A 1 114 ? -7.856 24.162 34.203 1.00 45.06 114 PRO A O 1
ATOM 949 N N . GLU A 1 115 ? -7.721 22.895 36.085 1.00 50.41 115 GLU A N 1
ATOM 950 C CA . GLU A 1 115 ? -8.430 21.698 35.635 1.00 50.41 115 GLU A CA 1
ATOM 951 C C . GLU A 1 115 ? -9.553 22.024 34.639 1.00 50.41 115 GLU A C 1
ATOM 953 O O . GLU A 1 115 ? -10.246 23.035 34.774 1.00 50.41 115 GLU A O 1
ATOM 958 N N . THR A 1 116 ? -9.818 21.125 33.689 1.00 48.75 116 THR A N 1
ATOM 959 C CA . THR A 1 116 ? -11.127 21.075 33.024 1.00 48.75 116 THR A CA 1
ATOM 960 C C . THR A 1 116 ? -12.192 20.764 34.092 1.00 48.75 116 THR A C 1
ATOM 962 O O . THR A 1 116 ? -12.654 19.636 34.246 1.00 48.75 116 THR A O 1
ATOM 965 N N . ALA A 1 117 ? -12.537 21.778 34.890 1.00 45.00 117 ALA A N 1
ATOM 966 C CA . ALA A 1 117 ? -13.146 21.722 36.219 1.00 45.00 117 ALA A CA 1
ATOM 967 C C . ALA A 1 117 ? -14.645 21.382 36.196 1.00 45.00 117 ALA A C 1
ATOM 969 O O . ALA A 1 117 ? -15.408 21.827 37.045 1.00 45.00 117 ALA A O 1
ATOM 970 N N . ALA A 1 118 ? -15.099 20.607 35.214 1.00 48.84 118 ALA A N 1
ATOM 971 C CA . ALA A 1 118 ? -16.513 20.281 35.056 1.00 48.84 118 ALA A CA 1
ATOM 972 C C . ALA A 1 118 ? -16.786 18.843 34.600 1.00 48.84 118 ALA A C 1
ATOM 974 O O . ALA A 1 118 ? -17.938 18.498 34.347 1.00 48.84 118 ALA A O 1
ATOM 975 N N . ARG A 1 119 ? -15.763 17.991 34.465 1.00 57.28 119 ARG A N 1
ATOM 976 C CA . ARG A 1 119 ? -15.954 16.606 34.017 1.00 57.28 119 ARG A CA 1
ATOM 977 C C . ARG A 1 119 ? -15.783 15.645 35.189 1.00 57.28 119 ARG A C 1
ATOM 979 O O . ARG A 1 119 ? -14.795 15.697 35.911 1.00 57.28 119 ARG A O 1
ATOM 986 N N . SER A 1 120 ? -16.761 14.769 35.382 1.00 55.88 120 SER A N 1
ATOM 987 C CA . SER A 1 120 ? -16.729 13.679 36.356 1.00 55.88 120 SER A CA 1
ATOM 988 C C . SER A 1 120 ? -17.144 12.381 35.659 1.00 55.88 120 SER A C 1
ATOM 990 O O . SER A 1 120 ? -18.036 12.378 34.813 1.00 55.88 120 SER A O 1
ATOM 992 N N . GLY A 1 121 ? -16.459 11.277 35.972 1.00 66.56 121 GLY A N 1
ATOM 993 C CA . GLY A 1 121 ? -16.728 9.955 35.392 1.00 66.56 121 GLY A CA 1
ATOM 994 C C . GLY A 1 121 ? -15.568 9.363 34.585 1.00 66.56 121 GLY A C 1
ATOM 995 O O . GLY A 1 121 ? -14.572 10.026 34.303 1.00 66.56 121 GLY A O 1
ATOM 996 N N . ALA A 1 122 ? -15.706 8.082 34.229 1.00 74.88 122 ALA A N 1
ATOM 997 C CA . ALA A 1 122 ? -14.673 7.286 33.555 1.00 74.88 122 ALA A CA 1
ATOM 998 C C . ALA A 1 122 ? -14.485 7.618 32.056 1.00 74.88 122 ALA A C 1
ATOM 1000 O O . ALA A 1 122 ? -13.535 7.138 31.439 1.00 74.88 122 ALA A O 1
ATOM 1001 N N . GLY A 1 123 ? -15.359 8.455 31.485 1.00 87.94 123 GLY A N 1
ATOM 1002 C CA . GLY A 1 123 ? -15.440 8.721 30.047 1.00 87.94 123 GLY A CA 1
ATOM 1003 C C . GLY A 1 123 ? -16.197 7.638 29.278 1.00 87.94 123 GLY A C 1
ATOM 1004 O O . GLY A 1 123 ? -16.682 6.667 29.856 1.00 87.94 123 GLY A O 1
ATOM 1005 N N . ILE A 1 124 ? -16.313 7.836 27.966 1.00 93.19 124 ILE A N 1
ATOM 1006 C CA . ILE A 1 124 ? -16.961 6.910 27.031 1.00 93.19 124 ILE A CA 1
ATOM 1007 C C . ILE A 1 124 ? -15.889 6.110 26.279 1.00 93.19 124 ILE A C 1
ATOM 1009 O O . ILE A 1 124 ? -14.997 6.687 25.647 1.00 93.19 124 ILE A O 1
ATOM 1013 N N . ASP A 1 125 ? -16.001 4.782 26.321 1.00 96.19 125 ASP A N 1
ATOM 1014 C CA . ASP A 1 125 ? -15.163 3.864 25.547 1.00 96.19 125 ASP A CA 1
ATOM 1015 C C . ASP A 1 125 ? -15.799 3.595 24.178 1.00 96.19 125 ASP A C 1
ATOM 1017 O O . ASP A 1 125 ? -16.531 2.624 23.975 1.00 96.19 125 ASP A O 1
ATOM 1021 N N . GLN A 1 126 ? -15.518 4.484 23.227 1.00 97.25 126 GLN A N 1
ATOM 1022 C CA . GLN A 1 126 ? -16.111 4.453 21.891 1.00 97.25 126 GLN A CA 1
ATOM 1023 C C . GLN A 1 126 ? -15.753 3.178 21.113 1.00 97.25 126 GLN A C 1
ATOM 1025 O O . GLN A 1 126 ? -16.563 2.696 20.323 1.00 97.25 126 GLN A O 1
ATOM 1030 N N . ILE A 1 127 ? -14.560 2.605 21.323 1.00 97.38 127 ILE A N 1
ATOM 1031 C CA . ILE A 1 127 ? -14.158 1.351 20.661 1.00 97.38 127 ILE A CA 1
ATOM 1032 C C . ILE A 1 127 ? -15.003 0.191 21.181 1.00 97.38 127 ILE A C 1
ATOM 1034 O O . ILE A 1 127 ? -15.530 -0.598 20.392 1.00 97.38 127 ILE A O 1
ATOM 1038 N N . GLN A 1 128 ? -15.159 0.103 22.503 1.00 96.75 128 GLN A N 1
ATOM 1039 C CA . GLN A 1 128 ? -15.965 -0.939 23.125 1.00 96.75 128 GLN A CA 1
ATOM 1040 C C . GLN A 1 128 ? -17.444 -0.809 22.740 1.00 96.75 128 GLN A C 1
ATOM 1042 O O . GLN A 1 128 ? -18.070 -1.815 22.399 1.00 96.75 128 GLN A O 1
ATOM 1047 N N . GLU A 1 129 ? -17.990 0.409 22.742 1.00 97.12 129 GLU A N 1
ATOM 1048 C CA . GLU A 1 129 ? -19.363 0.679 22.304 1.00 97.12 129 GLU A CA 1
ATOM 1049 C C . GLU A 1 129 ? -19.570 0.324 20.829 1.00 97.12 129 GLU A C 1
ATOM 1051 O O . GLU A 1 129 ? -20.565 -0.318 20.493 1.00 97.12 129 GLU A O 1
ATOM 1056 N N . ALA A 1 130 ? -18.620 0.657 19.948 1.00 97.44 130 ALA A N 1
ATOM 1057 C CA . ALA A 1 130 ? -18.693 0.295 18.536 1.00 97.44 130 ALA A CA 1
ATOM 1058 C C . ALA A 1 130 ? -18.731 -1.230 18.342 1.00 97.44 130 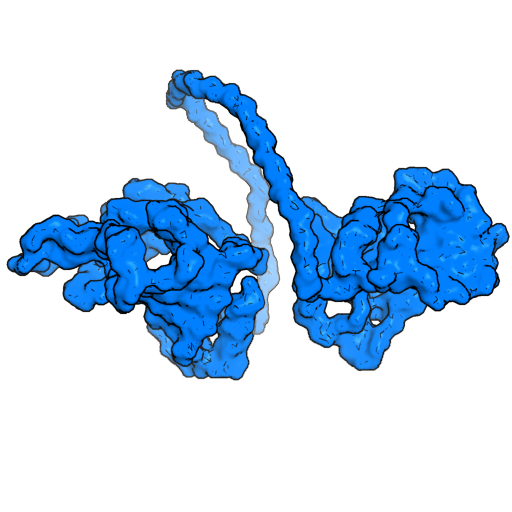ALA A C 1
ATOM 1060 O O . ALA A 1 130 ? -19.594 -1.726 17.619 1.00 97.44 130 ALA A O 1
ATOM 1061 N N . ILE A 1 131 ? -17.861 -1.986 19.023 1.00 97.56 131 ILE A N 1
ATOM 1062 C CA . ILE A 1 131 ? -17.844 -3.461 18.969 1.00 97.56 131 ILE A CA 1
ATOM 1063 C C . ILE A 1 131 ? -19.162 -4.045 19.495 1.00 97.56 131 ILE A C 1
ATOM 1065 O O . ILE A 1 131 ? -19.739 -4.948 18.886 1.00 97.56 131 ILE A O 1
ATOM 1069 N N . GLN A 1 132 ? -19.669 -3.528 20.617 1.00 97.56 132 GLN A N 1
ATOM 1070 C CA . GLN A 1 132 ? -20.950 -3.964 21.176 1.00 97.56 132 GLN A CA 1
ATOM 1071 C C . GLN A 1 132 ? -22.109 -3.679 20.220 1.00 97.56 132 GLN A C 1
ATOM 1073 O O . GLN A 1 132 ? -22.978 -4.533 20.042 1.00 97.56 132 GLN A O 1
ATOM 1078 N N . LEU A 1 133 ? -22.113 -2.509 19.583 1.00 96.88 133 LEU A N 1
ATOM 1079 C CA . LEU A 1 133 ? -23.154 -2.109 18.649 1.00 96.88 133 LEU A CA 1
ATOM 1080 C C . LEU A 1 133 ? -23.105 -2.947 17.368 1.00 96.88 133 LEU A C 1
ATOM 1082 O O . LEU A 1 133 ? -24.150 -3.409 16.933 1.00 96.88 133 LEU A O 1
ATOM 1086 N N . ILE A 1 134 ? -21.915 -3.255 16.839 1.00 97.12 134 ILE A N 1
ATOM 1087 C CA . ILE A 1 134 ? -21.740 -4.190 15.711 1.00 97.12 134 ILE A CA 1
ATOM 1088 C C . ILE A 1 134 ? -22.356 -5.559 16.028 1.00 97.12 134 ILE A C 1
ATOM 1090 O O . ILE A 1 134 ? -23.018 -6.146 15.175 1.00 97.12 134 ILE A O 1
ATOM 1094 N N . ARG A 1 135 ? -22.159 -6.069 17.251 1.00 95.75 135 ARG A N 1
ATOM 1095 C CA . ARG A 1 135 ? -22.690 -7.376 17.673 1.00 95.75 135 ARG A CA 1
ATOM 1096 C C . ARG A 1 135 ? -24.198 -7.356 17.939 1.00 95.75 135 ARG A C 1
ATOM 1098 O O . ARG A 1 135 ? -24.878 -8.327 17.624 1.00 95.75 135 ARG A O 1
ATOM 1105 N N . LYS A 1 136 ? -24.714 -6.288 18.556 1.00 96.81 136 LYS A N 1
ATOM 1106 C CA . LYS A 1 136 ? -26.107 -6.204 19.033 1.00 96.81 136 LYS A CA 1
ATOM 1107 C C . LYS A 1 136 ? -27.076 -5.638 17.993 1.00 96.81 136 LYS A C 1
ATOM 1109 O O . LYS A 1 136 ? -28.198 -6.119 17.891 1.00 96.81 136 LYS A O 1
ATOM 1114 N N . ASP A 1 137 ? -26.661 -4.607 17.266 1.00 96.00 137 ASP A N 1
ATOM 1115 C CA . ASP A 1 137 ? -27.441 -3.933 16.225 1.00 96.00 137 ASP A CA 1
ATOM 1116 C C . ASP A 1 137 ? -26.530 -3.574 15.031 1.00 96.00 137 ASP A C 1
ATOM 1118 O O . ASP A 1 137 ? -26.152 -2.410 14.846 1.00 96.00 137 ASP A O 1
ATOM 1122 N N . PRO A 1 138 ? -26.166 -4.568 14.196 1.00 95.19 138 PRO A N 1
ATOM 1123 C CA . PRO A 1 138 ? -25.299 -4.357 13.034 1.00 95.19 138 PRO A CA 1
ATOM 1124 C C . PRO A 1 138 ? -25.897 -3.394 11.997 1.00 95.19 138 PRO A C 1
ATOM 1126 O O . PRO A 1 138 ? -25.166 -2.828 11.188 1.00 95.19 138 PRO A O 1
ATOM 1129 N N . THR A 1 139 ? -27.218 -3.185 12.013 1.00 94.44 139 THR A N 1
ATOM 1130 C CA . THR A 1 139 ? -27.908 -2.264 11.094 1.00 94.44 139 THR A CA 1
ATOM 1131 C C . THR A 1 139 ? -27.843 -0.807 11.540 1.00 94.44 139 THR A C 1
ATOM 1133 O O . THR A 1 139 ? -28.272 0.098 10.813 1.00 94.44 139 THR A O 1
ATOM 1136 N N . SER A 1 140 ? -27.289 -0.561 12.729 1.00 95.44 140 SER A N 1
ATOM 1137 C CA . SER A 1 140 ? -27.156 0.773 13.278 1.00 95.44 140 SER A CA 1
ATOM 1138 C C . SER A 1 140 ? -26.333 1.674 12.363 1.00 95.44 140 SER A C 1
ATOM 1140 O O . SER A 1 140 ? -25.194 1.399 11.992 1.00 95.44 140 SER A O 1
ATOM 1142 N N . ARG A 1 141 ? -26.894 2.845 12.066 1.00 95.31 141 ARG A N 1
ATOM 1143 C CA . ARG A 1 141 ? -26.213 3.918 11.326 1.00 95.31 141 ARG A CA 1
ATOM 1144 C C . ARG A 1 141 ? -25.335 4.793 12.229 1.00 95.31 141 ARG A C 1
ATOM 1146 O O . ARG A 1 141 ? -24.872 5.840 11.789 1.00 95.31 141 ARG A O 1
ATOM 1153 N N . ARG A 1 142 ? -25.154 4.402 13.497 1.00 96.38 142 ARG A N 1
ATOM 1154 C CA . ARG A 1 142 ? -24.499 5.198 14.553 1.00 96.38 142 ARG A CA 1
ATOM 1155 C C . ARG A 1 142 ? -23.187 4.590 15.053 1.00 96.38 142 ARG A C 1
ATOM 1157 O O . ARG A 1 142 ? -22.672 5.035 16.070 1.00 96.38 142 ARG A O 1
ATOM 1164 N N . ILE A 1 143 ? -22.646 3.587 14.361 1.00 97.50 143 ILE A N 1
ATOM 1165 C CA . ILE A 1 143 ? -21.389 2.932 14.742 1.00 97.50 143 ILE A CA 1
ATOM 1166 C C . ILE A 1 143 ? -20.209 3.833 14.334 1.00 97.50 143 ILE A C 1
ATOM 1168 O O . ILE A 1 143 ? -19.594 3.637 13.287 1.00 97.50 143 ILE A O 1
ATOM 1172 N N . ILE A 1 144 ? -19.950 4.876 15.125 1.00 97.81 144 ILE A N 1
ATOM 1173 C CA . ILE A 1 144 ? -18.975 5.936 14.840 1.00 97.81 144 ILE A CA 1
ATOM 1174 C C . ILE A 1 144 ? -18.017 6.071 16.020 1.00 97.81 144 ILE A C 1
ATOM 1176 O O . ILE A 1 144 ? -18.446 6.093 17.168 1.00 97.81 144 ILE A O 1
ATOM 1180 N N . VAL A 1 145 ? -16.730 6.228 15.720 1.00 97.81 145 VAL A N 1
ATOM 1181 C CA . VAL A 1 145 ? -15.691 6.569 16.695 1.00 97.81 145 VAL A CA 1
ATOM 1182 C C . VAL A 1 145 ? -15.062 7.892 16.281 1.00 97.81 145 VAL A C 1
ATOM 1184 O O . VAL A 1 145 ? -14.577 8.032 15.155 1.00 97.81 145 VAL A O 1
ATOM 1187 N N . SER A 1 146 ? -15.069 8.871 17.185 1.00 96.75 146 SER A N 1
ATOM 1188 C CA . SER A 1 146 ? -14.532 10.212 16.954 1.00 96.75 146 SER A CA 1
ATOM 1189 C C . SER A 1 146 ? -13.282 10.463 17.789 1.00 96.75 146 SER A C 1
ATOM 1191 O O . SER A 1 146 ? -13.238 10.162 18.977 1.00 96.75 146 SER A O 1
ATOM 1193 N N . ALA A 1 147 ? -12.266 11.068 17.181 1.00 95.38 147 ALA A N 1
ATOM 1194 C CA . ALA A 1 147 ? -11.144 11.671 17.897 1.00 95.38 147 ALA A CA 1
ATOM 1195 C C . ALA A 1 147 ? -11.281 13.202 17.993 1.00 95.38 147 ALA A C 1
ATOM 1197 O O . ALA A 1 147 ? -10.524 13.853 18.706 1.00 95.38 147 ALA A O 1
ATOM 1198 N N . TRP A 1 148 ? -12.239 13.803 17.280 1.00 94.44 148 TRP A N 1
ATOM 1199 C CA . TRP A 1 148 ? -12.389 15.255 17.188 1.00 94.44 148 TRP A CA 1
ATOM 1200 C C . TRP A 1 148 ? -13.227 15.834 18.335 1.00 94.44 148 TRP A C 1
ATOM 1202 O O . TRP A 1 148 ? -14.383 16.220 18.151 1.00 94.44 148 TRP A O 1
ATOM 1212 N N . ASN A 1 149 ? -12.648 15.894 19.533 1.00 93.00 149 ASN A N 1
ATOM 1213 C CA . ASN A 1 149 ? -13.291 16.487 20.705 1.00 93.00 149 ASN A CA 1
ATOM 1214 C C . ASN A 1 149 ? -13.014 17.989 20.776 1.00 93.00 149 ASN A C 1
ATOM 1216 O O . ASN A 1 149 ? -11.936 18.398 21.195 1.00 93.00 149 ASN A O 1
ATOM 1220 N N . VAL A 1 150 ? -13.999 18.803 20.382 1.00 91.69 150 VAL A N 1
ATOM 1221 C CA . VAL A 1 150 ? -13.885 20.272 20.283 1.00 91.69 150 VAL A CA 1
ATOM 1222 C C . VAL A 1 150 ? -13.404 20.915 21.585 1.00 91.69 150 VAL A C 1
ATOM 1224 O O . VAL A 1 150 ? -12.613 21.853 21.540 1.00 91.69 150 VAL A O 1
ATOM 1227 N N . ALA A 1 151 ? -13.848 20.397 22.728 1.00 86.94 151 ALA A N 1
ATOM 1228 C CA . ALA A 1 151 ? -13.485 20.931 24.034 1.00 86.94 151 ALA A CA 1
ATOM 1229 C C . ALA A 1 151 ? -12.040 20.595 24.438 1.00 86.94 151 ALA A C 1
ATOM 1231 O O . ALA A 1 151 ? -11.431 21.355 25.180 1.00 86.94 151 ALA A O 1
ATOM 1232 N N . ASP A 1 152 ? -11.480 19.500 23.919 1.00 85.50 152 ASP A N 1
ATOM 1233 C CA . ASP A 1 152 ? -10.133 19.050 24.279 1.00 85.50 152 ASP A CA 1
ATOM 1234 C C . ASP A 1 152 ? -9.067 19.519 23.279 1.00 85.50 152 ASP A C 1
ATOM 1236 O O . ASP A 1 152 ? -7.880 19.423 23.574 1.00 85.50 152 ASP A O 1
ATOM 1240 N N . LEU A 1 153 ? -9.457 20.053 22.109 1.00 85.12 153 LEU A N 1
ATOM 1241 C CA . LEU A 1 153 ? -8.519 20.508 21.070 1.00 85.12 153 LEU A CA 1
ATOM 1242 C C . LEU A 1 153 ? -7.419 21.457 21.583 1.00 85.12 153 LEU A C 1
ATOM 1244 O O . LEU A 1 153 ? -6.280 21.270 21.152 1.00 85.12 153 LEU A O 1
ATOM 1248 N N . PRO A 1 154 ? -7.695 22.443 22.468 1.00 84.12 154 PRO A N 1
ATOM 1249 C CA . PRO A 1 154 ? -6.653 23.330 22.994 1.00 84.12 154 PRO A CA 1
ATOM 1250 C C . PRO A 1 154 ? -5.606 22.616 23.860 1.00 84.12 154 PRO A C 1
ATOM 1252 O O . PRO A 1 154 ? -4.500 23.124 24.009 1.00 84.12 154 PRO A O 1
ATOM 1255 N N . HIS A 1 155 ? -5.946 21.445 24.406 1.00 81.81 155 HIS A N 1
ATOM 1256 C CA . HIS A 1 155 ? -5.102 20.673 25.321 1.00 81.81 155 HIS A CA 1
ATOM 1257 C C . HIS A 1 155 ? -4.319 19.553 24.613 1.00 81.81 155 HIS A C 1
ATOM 1259 O O . HIS A 1 155 ? -3.514 18.867 25.237 1.00 81.81 155 HIS A O 1
ATOM 1265 N N . MET A 1 156 ? -4.542 19.338 23.312 1.00 85.50 156 MET A N 1
ATOM 1266 C CA . MET A 1 156 ? -3.823 18.334 22.523 1.00 85.50 156 MET A CA 1
ATOM 1267 C C . MET A 1 156 ? -2.525 18.918 21.954 1.00 85.50 156 MET A C 1
ATOM 1269 O O . MET A 1 156 ? -2.545 19.987 21.345 1.00 85.50 156 MET A O 1
ATOM 1273 N N . ALA A 1 157 ? -1.415 18.176 22.037 1.00 82.38 157 ALA A N 1
ATOM 1274 C CA . ALA A 1 157 ? -0.146 18.579 21.420 1.00 82.38 157 ALA A CA 1
ATOM 1275 C C . ALA A 1 157 ? -0.274 18.780 19.898 1.00 82.38 157 ALA A C 1
ATOM 1277 O O . ALA A 1 157 ? 0.360 19.658 19.308 1.00 82.38 157 ALA A O 1
ATOM 1278 N N . LEU A 1 158 ? -1.134 17.982 19.259 1.00 78.81 158 LEU A N 1
ATOM 1279 C CA . LEU A 1 158 ? -1.534 18.160 17.871 1.00 78.81 158 LEU A CA 1
ATOM 1280 C C . LEU A 1 158 ? -3.004 17.748 17.694 1.00 78.81 158 LEU A C 1
ATOM 1282 O O . LEU A 1 158 ? -3.347 16.598 17.977 1.00 78.81 158 LEU A O 1
ATOM 1286 N N . PRO A 1 159 ? -3.871 18.625 17.151 1.00 84.69 159 PRO A N 1
ATOM 1287 C CA . PRO A 1 159 ? -5.240 18.252 16.823 1.00 84.69 159 PRO A CA 1
ATOM 1288 C C . PRO A 1 159 ? -5.285 17.058 15.856 1.00 84.69 159 PRO A C 1
ATOM 1290 O O . PRO A 1 159 ? -4.568 17.067 14.846 1.00 84.69 159 PRO A O 1
ATOM 1293 N N . PRO A 1 160 ? -6.164 16.066 16.065 1.00 88.00 160 PRO A N 1
ATOM 1294 C CA . PRO A 1 160 ? -6.138 14.820 15.314 1.00 88.00 160 PRO A CA 1
ATOM 1295 C C . PRO A 1 160 ? -6.415 15.050 13.827 1.00 88.00 160 PRO A C 1
ATOM 1297 O O . PRO A 1 160 ? -7.335 15.773 13.440 1.00 88.00 160 PRO A O 1
ATOM 1300 N N . CYS A 1 161 ? -5.589 14.459 12.966 1.00 90.31 161 CYS A N 1
ATOM 1301 C CA . CYS A 1 161 ? -5.772 14.465 11.515 1.00 90.31 161 CYS A CA 1
ATOM 1302 C C . CYS A 1 161 ? -6.922 13.540 11.098 1.00 90.31 161 CYS A C 1
ATOM 1304 O O . CYS A 1 161 ? -7.669 13.876 10.177 1.00 90.31 161 CYS A O 1
ATOM 1306 N N . HIS A 1 162 ? -7.078 12.399 11.772 1.00 93.25 162 HIS A N 1
ATOM 1307 C CA . HIS A 1 162 ? -8.204 11.477 11.603 1.00 93.25 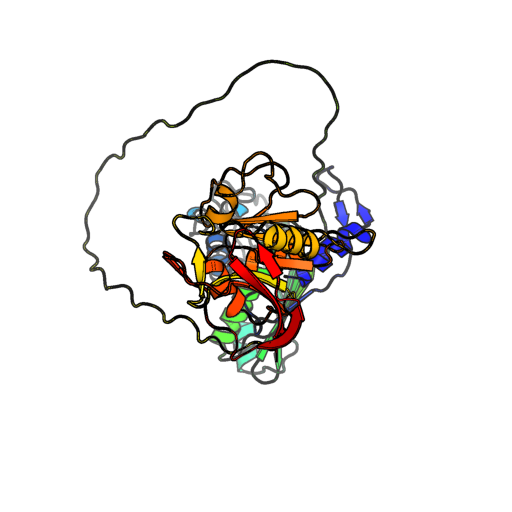162 HIS A CA 1
ATOM 1308 C C . HIS A 1 162 ? -9.338 11.919 12.521 1.00 93.25 162 HIS A C 1
ATOM 1310 O O . HIS A 1 162 ? -9.231 11.773 13.733 1.00 93.25 162 HIS A O 1
ATOM 1316 N N . ALA A 1 163 ? -10.388 12.528 11.971 1.00 92.00 163 ALA A N 1
ATOM 1317 C CA . ALA A 1 163 ? -11.403 13.157 12.815 1.00 92.00 163 ALA A CA 1
ATOM 1318 C C . ALA A 1 163 ? -12.368 12.119 13.397 1.00 92.00 163 ALA A C 1
ATOM 1320 O O . ALA A 1 163 ? -12.635 12.133 14.593 1.00 92.00 163 ALA A O 1
ATOM 1321 N N . PHE A 1 164 ? -12.872 11.221 12.550 1.00 96.31 164 PHE A N 1
ATOM 1322 C CA . PHE A 1 164 ? -13.740 10.118 12.944 1.00 96.31 164 PHE A CA 1
ATOM 1323 C C . PHE A 1 164 ? -13.735 9.025 11.874 1.00 96.31 164 PHE A C 1
ATOM 1325 O O . PHE A 1 164 ? -13.391 9.269 10.711 1.00 96.31 164 PHE A O 1
ATOM 1332 N N . PHE A 1 165 ? -14.157 7.830 12.264 1.00 97.94 165 PHE A N 1
ATOM 1333 C CA . PHE A 1 165 ? -14.447 6.736 11.349 1.00 97.94 165 PHE A CA 1
ATOM 1334 C C . PHE A 1 165 ? -15.775 6.074 11.704 1.00 97.94 165 PHE A C 1
ATOM 1336 O O . PHE A 1 165 ? -16.202 6.077 12.856 1.00 97.94 165 PHE A O 1
ATOM 1343 N N . GLN A 1 166 ? -16.439 5.541 10.685 1.00 98.06 166 GLN A N 1
ATOM 1344 C CA . GLN A 1 166 ? -17.729 4.875 10.788 1.00 98.06 166 GLN A CA 1
ATOM 1345 C C . GLN A 1 166 ? -17.609 3.443 10.283 1.00 98.06 166 GLN A C 1
ATOM 1347 O O . GLN A 1 166 ? -17.024 3.213 9.223 1.00 98.06 166 GLN A O 1
ATOM 1352 N N . PHE A 1 167 ? -18.205 2.502 11.007 1.00 98.31 167 PHE A N 1
ATOM 1353 C CA . PHE A 1 167 ? -18.365 1.125 10.560 1.00 98.31 167 PHE A CA 1
ATOM 1354 C C . PHE A 1 167 ? -19.724 0.910 9.897 1.00 98.31 167 PHE A C 1
ATOM 1356 O O . PHE A 1 167 ? -20.712 1.573 10.216 1.00 98.31 167 PHE A O 1
ATOM 1363 N N . TYR A 1 168 ? -19.766 -0.048 8.980 1.00 97.75 168 TYR A N 1
ATOM 1364 C CA . TYR A 1 168 ? -20.976 -0.459 8.286 1.00 97.75 168 TYR A CA 1
ATOM 1365 C C . TYR A 1 168 ? -20.979 -1.978 8.127 1.00 97.75 168 TYR A C 1
ATOM 1367 O O . TYR A 1 168 ? -20.034 -2.542 7.579 1.00 97.75 168 TYR A O 1
ATOM 1375 N N . VAL A 1 169 ? -22.022 -2.646 8.620 1.00 96.94 169 VAL A N 1
ATOM 1376 C CA . VAL A 1 169 ? -22.151 -4.104 8.522 1.00 96.94 169 VAL A CA 1
ATOM 1377 C C . VAL A 1 169 ? -23.129 -4.449 7.407 1.00 96.94 169 VAL A C 1
ATOM 1379 O O . VAL A 1 169 ? -24.252 -3.953 7.386 1.00 96.94 169 VAL A O 1
ATOM 1382 N N . GLN A 1 170 ? -22.724 -5.332 6.497 1.00 91.88 170 GLN A N 1
ATOM 1383 C CA . GLN A 1 170 ? -23.579 -5.812 5.413 1.00 91.88 170 GLN A CA 1
ATOM 1384 C C . GLN A 1 170 ? -23.231 -7.256 5.063 1.00 91.88 170 GLN A C 1
ATOM 1386 O O . GLN A 1 170 ? -22.079 -7.554 4.773 1.00 91.88 170 GLN A O 1
ATOM 1391 N N . GLN A 1 171 ? -24.221 -8.156 5.031 1.00 90.19 171 GLN A N 1
ATOM 1392 C CA . GLN A 1 171 ? -24.040 -9.554 4.587 1.00 90.19 171 GLN A CA 1
ATOM 1393 C C . GLN A 1 171 ? -22.867 -10.285 5.283 1.00 90.19 171 GLN A C 1
ATOM 1395 O O . GLN A 1 171 ? -22.058 -10.937 4.627 1.00 90.19 171 GLN A O 1
ATOM 1400 N N . GLY A 1 172 ? -22.728 -10.138 6.606 1.00 92.12 172 GLY A N 1
ATOM 1401 C CA . GLY A 1 172 ? -21.630 -10.762 7.367 1.00 92.12 172 GLY A CA 1
ATOM 1402 C C . GLY A 1 172 ? -20.247 -10.129 7.142 1.00 92.12 172 GLY A C 1
ATOM 1403 O O . GLY A 1 172 ? -19.231 -10.680 7.570 1.00 92.12 172 GLY A O 1
ATOM 1404 N N . ARG A 1 173 ? -20.194 -8.969 6.478 1.00 95.62 173 ARG A N 1
ATOM 1405 C CA . ARG A 1 173 ? -18.983 -8.192 6.202 1.00 95.62 173 ARG A CA 1
ATOM 1406 C C . ARG A 1 173 ? -18.985 -6.883 6.985 1.00 95.62 173 ARG A C 1
ATOM 1408 O O . ARG A 1 173 ? -20.038 -6.265 7.132 1.00 95.62 173 ARG A O 1
ATOM 1415 N N . LEU A 1 174 ? -17.809 -6.454 7.436 1.00 98.06 174 LEU A N 1
ATOM 1416 C CA . LEU A 1 174 ? -17.580 -5.152 8.061 1.00 98.06 174 LEU A CA 1
ATOM 1417 C C . LEU A 1 174 ? -16.821 -4.240 7.089 1.00 98.06 174 LEU A C 1
ATOM 1419 O O . LEU A 1 174 ? -15.688 -4.535 6.714 1.00 98.06 174 LEU A O 1
ATOM 1423 N N . ASP A 1 175 ? -17.439 -3.132 6.699 1.00 97.88 175 ASP A N 1
ATOM 1424 C CA . ASP A 1 175 ? -16.830 -2.043 5.936 1.00 97.88 175 ASP A CA 1
ATOM 1425 C C . ASP A 1 175 ? -16.518 -0.871 6.889 1.00 97.88 175 ASP A C 1
ATOM 1427 O O . ASP A 1 175 ? -17.131 -0.734 7.953 1.00 97.88 175 ASP A O 1
ATOM 1431 N N . MET A 1 176 ? -15.572 -0.001 6.523 1.00 98.12 176 MET A N 1
ATOM 1432 C CA . MET A 1 176 ? -15.226 1.178 7.328 1.00 98.12 176 MET A CA 1
ATOM 1433 C C . MET A 1 176 ? -14.969 2.399 6.459 1.00 98.12 176 MET A C 1
ATOM 1435 O O . MET A 1 176 ? -14.271 2.307 5.455 1.00 98.12 176 MET A O 1
ATOM 1439 N N . GLN A 1 177 ? -15.452 3.563 6.889 1.00 97.56 177 GLN A N 1
ATOM 1440 C CA . GLN A 1 177 ? -15.148 4.851 6.280 1.00 97.56 177 GLN A CA 1
ATOM 1441 C C . GLN A 1 177 ? -14.408 5.762 7.258 1.00 97.56 177 GLN A C 1
ATOM 1443 O O . GLN A 1 177 ? -14.936 6.097 8.311 1.00 97.56 177 GLN A O 1
ATOM 1448 N N . LEU A 1 178 ? -13.212 6.214 6.881 1.00 97.12 178 LEU A N 1
ATOM 1449 C CA . LEU A 1 178 ? -12.407 7.175 7.632 1.00 97.12 178 LEU A CA 1
ATOM 1450 C C . LEU A 1 178 ? -12.521 8.575 7.027 1.00 97.12 178 LEU A C 1
ATOM 1452 O O . LEU A 1 178 ? -12.220 8.758 5.846 1.00 97.12 178 LEU A O 1
ATOM 1456 N N . TYR A 1 179 ? -12.827 9.576 7.853 1.00 95.19 179 TYR A N 1
ATOM 1457 C CA . TYR A 1 179 ? -12.685 10.985 7.495 1.00 95.19 179 TYR A CA 1
ATOM 1458 C C . TYR A 1 179 ? -11.374 11.565 8.047 1.00 95.19 179 TYR A C 1
ATOM 1460 O O . TYR A 1 179 ? -11.159 11.652 9.260 1.00 95.19 179 TYR A O 1
ATOM 1468 N N . GLN A 1 180 ? -10.495 12.012 7.147 1.00 92.19 180 GLN A N 1
ATOM 1469 C CA . GLN A 1 180 ? -9.217 12.633 7.496 1.00 92.19 180 GLN A CA 1
ATOM 1470 C C . GLN A 1 180 ? -9.213 14.108 7.081 1.00 92.19 180 GLN A C 1
ATOM 1472 O O . GLN A 1 180 ? -9.149 14.433 5.896 1.00 92.19 180 GLN A O 1
ATOM 1477 N N . ARG A 1 181 ? -9.233 15.022 8.059 1.00 87.62 181 ARG A N 1
ATOM 1478 C CA . ARG A 1 181 ? -9.325 16.478 7.824 1.00 87.62 181 ARG A CA 1
ATOM 1479 C C . ARG A 1 181 ? -8.065 17.100 7.211 1.00 87.62 181 ARG A C 1
ATOM 1481 O O . ARG A 1 181 ? -8.109 18.234 6.741 1.00 87.62 181 ARG A O 1
ATOM 1488 N N . SER A 1 182 ? -6.933 16.408 7.298 1.00 83.62 182 SER A N 1
ATOM 1489 C CA . SER A 1 182 ? -5.651 16.839 6.748 1.00 83.62 182 SER A CA 1
ATOM 1490 C C . SER A 1 182 ? -4.814 15.610 6.440 1.00 83.62 182 SER A C 1
ATOM 1492 O O . SER A 1 182 ? -4.526 14.811 7.333 1.00 83.62 182 SER A O 1
ATOM 1494 N N . ALA A 1 183 ? -4.432 15.463 5.179 1.00 83.12 183 ALA A N 1
ATOM 1495 C CA . ALA A 1 183 ? -3.710 14.303 4.687 1.00 83.12 183 ALA A CA 1
ATOM 1496 C C . ALA A 1 183 ? -2.470 14.739 3.906 1.00 83.12 183 ALA A C 1
ATOM 1498 O O . ALA A 1 183 ? -2.607 15.277 2.807 1.00 83.12 183 ALA A O 1
ATOM 1499 N N . ASP A 1 184 ? -1.288 14.476 4.472 1.00 81.56 184 ASP A N 1
ATOM 1500 C CA . ASP A 1 184 ? -0.031 14.490 3.725 1.00 81.56 184 ASP A CA 1
ATOM 1501 C C . ASP A 1 184 ? 0.043 13.210 2.898 1.00 81.56 184 ASP A C 1
ATOM 1503 O O . ASP A 1 184 ? 0.167 12.108 3.436 1.00 81.56 184 ASP A O 1
ATOM 1507 N N . ILE A 1 185 ? -0.065 13.365 1.584 1.00 77.25 185 ILE A N 1
ATOM 1508 C CA . ILE A 1 185 ? -0.177 12.245 0.656 1.00 77.25 185 ILE A CA 1
ATOM 1509 C C . ILE A 1 185 ? 1.128 11.454 0.581 1.00 77.25 185 ILE A C 1
ATOM 1511 O O . ILE A 1 185 ? 1.069 10.235 0.532 1.00 77.25 185 ILE A O 1
ATOM 1515 N N . ALA A 1 186 ? 2.285 12.117 0.592 1.00 71.31 186 ALA A N 1
ATOM 1516 C CA . ALA A 1 186 ? 3.572 11.473 0.333 1.00 71.31 186 ALA A CA 1
ATOM 1517 C C . ALA A 1 186 ? 4.148 10.783 1.579 1.00 71.31 186 ALA A C 1
ATOM 1519 O O . ALA A 1 186 ? 4.832 9.755 1.477 1.00 71.31 186 ALA A O 1
ATOM 1520 N N . LEU A 1 187 ? 3.894 11.362 2.756 1.00 72.88 187 LEU A N 1
ATOM 1521 C CA . LEU A 1 187 ? 4.444 10.871 4.015 1.00 72.88 187 LEU A CA 1
ATOM 1522 C C . LEU A 1 187 ? 3.399 10.182 4.887 1.00 72.88 187 LEU A C 1
ATOM 1524 O O . LEU A 1 187 ? 3.671 9.077 5.331 1.00 72.88 187 LEU A O 1
ATOM 1528 N N . GLY A 1 188 ? 2.226 10.777 5.116 1.00 80.88 188 GLY A N 1
ATOM 1529 C CA . GLY A 1 188 ? 1.272 10.301 6.130 1.00 80.88 188 GLY A CA 1
ATOM 1530 C C . GLY A 1 188 ? 0.251 9.276 5.630 1.00 80.88 188 GLY A C 1
ATOM 1531 O O . GLY A 1 188 ? 0.028 8.248 6.270 1.00 80.88 188 GLY A O 1
ATOM 1532 N N . VAL A 1 189 ? -0.350 9.519 4.462 1.00 85.44 189 VAL A N 1
ATOM 1533 C CA . VAL A 1 189 ? -1.416 8.678 3.889 1.00 85.44 189 VAL A CA 1
ATOM 1534 C C . VAL A 1 189 ? -1.027 7.198 3.779 1.00 85.44 189 VAL A C 1
ATOM 1536 O O . VAL A 1 189 ? -1.863 6.370 4.140 1.00 85.44 189 VAL A O 1
ATOM 1539 N N . PRO A 1 190 ? 0.202 6.821 3.372 1.00 88.44 190 PRO A N 1
ATOM 1540 C CA . PRO A 1 190 ? 0.595 5.417 3.318 1.00 88.44 190 PRO A CA 1
ATOM 1541 C C . PRO A 1 190 ? 0.471 4.684 4.659 1.00 88.44 190 PRO A C 1
ATOM 1543 O O . PRO A 1 190 ? -0.024 3.559 4.711 1.00 88.44 190 PRO A O 1
ATOM 1546 N N . PHE A 1 191 ? 0.879 5.341 5.748 1.00 88.31 191 PHE A N 1
ATOM 1547 C CA . PHE A 1 191 ? 0.774 4.795 7.102 1.00 88.31 191 PHE A CA 1
ATOM 1548 C C . PHE A 1 191 ? -0.680 4.753 7.561 1.00 88.31 191 PHE A C 1
ATOM 1550 O O . PHE A 1 191 ? -1.103 3.787 8.189 1.00 88.31 191 PHE A O 1
ATOM 1557 N N . ASN A 1 192 ? -1.469 5.772 7.212 1.00 90.88 192 ASN A N 1
ATOM 1558 C CA . ASN A 1 192 ? -2.875 5.845 7.598 1.00 90.88 192 ASN A CA 1
ATOM 1559 C C . ASN A 1 192 ? -3.712 4.757 6.917 1.00 90.88 192 ASN A C 1
ATOM 1561 O O . ASN A 1 192 ? -4.540 4.140 7.578 1.00 90.88 192 ASN A O 1
ATOM 1565 N N . ILE A 1 193 ? -3.468 4.476 5.633 1.00 93.38 193 ILE A N 1
ATOM 1566 C CA . ILE A 1 193 ? -4.153 3.388 4.923 1.00 93.38 193 ILE A CA 1
ATOM 1567 C C . ILE A 1 193 ? -3.883 2.054 5.620 1.00 93.38 193 ILE A C 1
ATOM 1569 O O . ILE A 1 193 ? -4.823 1.327 5.924 1.00 93.38 193 ILE A O 1
ATOM 1573 N N . ALA A 1 194 ? -2.615 1.764 5.923 1.00 94.56 194 ALA A N 1
ATOM 1574 C CA . ALA A 1 194 ? -2.229 0.530 6.597 1.00 94.56 194 ALA A CA 1
ATOM 1575 C C . ALA A 1 194 ? -2.816 0.431 8.019 1.00 94.56 194 ALA A C 1
ATOM 1577 O O . ALA A 1 194 ? -3.357 -0.607 8.385 1.00 94.56 194 ALA A O 1
ATOM 1578 N N . SER A 1 195 ? -2.755 1.511 8.804 1.00 95.44 195 SER A N 1
ATOM 1579 C CA . SER A 1 195 ? -3.254 1.542 10.187 1.00 95.44 195 SER A CA 1
ATOM 1580 C C . SER A 1 195 ? -4.758 1.260 10.265 1.00 95.44 195 SER A C 1
ATOM 1582 O O . SER A 1 195 ? -5.199 0.367 10.985 1.00 95.44 195 SER A O 1
ATOM 1584 N N . TYR A 1 196 ? -5.559 1.948 9.450 1.00 97.50 196 TYR A N 1
ATOM 1585 C CA . TYR A 1 196 ? -7.013 1.788 9.467 1.00 97.50 196 TYR A CA 1
ATOM 1586 C C . TYR A 1 196 ? -7.482 0.502 8.771 1.00 97.50 196 TYR A C 1
ATOM 1588 O O . TYR A 1 196 ? -8.456 -0.107 9.206 1.00 97.50 196 TYR A O 1
ATOM 1596 N N . ALA A 1 197 ? -6.765 0.021 7.752 1.00 97.19 197 ALA A N 1
ATOM 1597 C CA . ALA A 1 197 ? -6.992 -1.320 7.217 1.00 97.19 197 ALA A CA 1
ATOM 1598 C C . ALA A 1 197 ? -6.785 -2.399 8.291 1.00 97.19 197 ALA A C 1
ATOM 1600 O O . ALA A 1 197 ? -7.609 -3.303 8.421 1.00 97.19 197 ALA A O 1
ATOM 1601 N N . LEU A 1 198 ? -5.718 -2.280 9.089 1.00 97.62 198 LEU A N 1
ATOM 1602 C CA . LEU A 1 198 ? -5.444 -3.200 10.189 1.00 97.62 198 LEU A CA 1
ATOM 1603 C C . LEU A 1 198 ? -6.530 -3.115 11.268 1.00 97.62 198 LEU A C 1
ATOM 1605 O O . LEU A 1 198 ? -7.031 -4.150 11.698 1.00 97.62 198 LEU A O 1
ATOM 1609 N N . LEU A 1 199 ? -6.953 -1.905 11.646 1.00 98.00 199 LEU A N 1
ATOM 1610 C CA . LEU A 1 199 ? -8.048 -1.705 12.598 1.00 98.00 199 LEU A CA 1
ATOM 1611 C C . LEU A 1 199 ? -9.348 -2.371 12.126 1.00 98.00 199 LEU A C 1
ATOM 1613 O O . LEU A 1 199 ? -9.989 -3.074 12.905 1.00 98.00 199 LEU A O 1
ATOM 1617 N N . LEU A 1 200 ? -9.715 -2.200 10.851 1.00 98.06 200 LEU A N 1
ATOM 1618 C CA . LEU A 1 200 ? -10.889 -2.850 10.266 1.00 98.06 200 LEU A CA 1
ATOM 1619 C C . LEU A 1 200 ? -10.792 -4.376 10.374 1.00 98.06 200 LEU A C 1
ATOM 1621 O O . LEU A 1 200 ? -11.753 -5.018 10.792 1.00 98.06 200 LEU A O 1
ATOM 1625 N N . MET A 1 201 ? -9.632 -4.958 10.058 1.00 97.94 201 MET A N 1
ATOM 1626 C CA . MET A 1 201 ? -9.422 -6.402 10.192 1.00 97.94 201 MET A CA 1
ATOM 1627 C C . MET A 1 201 ? -9.531 -6.878 11.644 1.00 97.94 201 MET A C 1
ATOM 1629 O O . MET A 1 201 ? -10.177 -7.891 11.895 1.00 97.94 201 MET A O 1
ATOM 1633 N N . MET A 1 202 ? -8.948 -6.144 12.596 1.00 97.62 202 MET A N 1
ATOM 1634 C CA . MET A 1 202 ? -8.998 -6.484 14.022 1.00 97.62 202 MET A CA 1
ATOM 1635 C C . MET A 1 202 ? -10.431 -6.457 14.565 1.00 97.62 202 MET A C 1
ATOM 1637 O O . MET A 1 202 ? -10.852 -7.399 15.232 1.00 97.62 202 MET A O 1
ATOM 1641 N N . VAL A 1 203 ? -11.200 -5.409 14.251 1.00 97.50 203 VAL A N 1
ATOM 1642 C CA . VAL A 1 203 ? -12.595 -5.281 14.704 1.00 97.50 203 VAL A CA 1
ATOM 1643 C C . VAL A 1 203 ? -13.492 -6.314 14.022 1.00 97.50 203 VAL A C 1
ATOM 1645 O O . VAL A 1 203 ? -14.340 -6.912 14.682 1.00 97.50 203 VAL A O 1
ATOM 1648 N N . ALA A 1 204 ? -13.290 -6.570 12.725 1.00 97.19 204 ALA A N 1
ATOM 1649 C CA . ALA A 1 204 ? -14.019 -7.611 12.006 1.00 97.19 204 ALA A CA 1
ATOM 1650 C C . ALA A 1 204 ? -13.765 -8.991 12.630 1.00 97.19 204 ALA A C 1
ATOM 1652 O O . ALA A 1 204 ? -14.724 -9.701 12.926 1.00 97.19 204 ALA A O 1
ATOM 1653 N N . GLN A 1 205 ? -12.500 -9.325 12.914 1.00 96.62 205 GLN A N 1
ATOM 1654 C CA . GLN A 1 205 ? -12.123 -10.570 13.582 1.00 96.62 205 GLN A CA 1
ATOM 1655 C C . GLN A 1 205 ? -12.778 -10.691 14.963 1.00 96.62 205 GLN A C 1
ATOM 1657 O O . GLN A 1 205 ? -13.386 -11.717 15.257 1.00 96.62 205 GLN A O 1
ATOM 1662 N N . GLU A 1 206 ? -12.703 -9.644 15.787 1.00 96.31 206 GLU A N 1
ATOM 1663 C CA . GLU A 1 206 ? -13.326 -9.626 17.115 1.00 96.31 206 GLU A CA 1
ATOM 1664 C C . GLU A 1 206 ? -14.850 -9.811 17.025 1.00 96.31 206 GLU A C 1
ATOM 1666 O O . GLU A 1 206 ? -15.461 -10.448 17.877 1.00 96.31 206 GLU A O 1
ATOM 1671 N N . CYS A 1 207 ? -15.496 -9.309 15.973 1.00 96.12 207 CYS A N 1
ATOM 1672 C CA . CYS A 1 207 ? -16.940 -9.448 15.778 1.00 96.12 207 CYS A CA 1
ATOM 1673 C C . CYS A 1 207 ? -17.360 -10.719 15.018 1.00 96.12 207 CYS A C 1
ATOM 1675 O O . CYS A 1 207 ? -18.554 -10.902 14.794 1.00 96.12 207 CYS A O 1
ATOM 1677 N N . GLY A 1 208 ? -16.422 -11.585 14.613 1.00 95.50 208 GLY A N 1
ATOM 1678 C CA . GLY A 1 208 ? -16.720 -12.767 13.794 1.00 95.50 208 GLY A CA 1
ATOM 1679 C C . GLY A 1 208 ? -17.209 -12.434 12.376 1.00 95.50 208 GLY A C 1
ATOM 1680 O O . GLY A 1 208 ? -17.955 -13.209 11.782 1.00 95.50 208 GLY A O 1
ATOM 1681 N N . LEU A 1 209 ? -16.825 -11.271 11.843 1.00 96.44 209 LEU A N 1
ATOM 1682 C CA . LEU A 1 209 ? -17.203 -10.771 10.520 1.00 96.44 209 LEU A CA 1
ATOM 1683 C C . LEU A 1 209 ? -16.029 -10.852 9.539 1.00 96.44 209 LEU A C 1
ATOM 1685 O O . LEU A 1 209 ? -14.860 -10.855 9.923 1.00 96.44 209 LEU A O 1
ATOM 1689 N N . THR A 1 210 ? -16.340 -10.847 8.244 1.00 96.00 210 THR A N 1
ATOM 1690 C CA . THR A 1 210 ? -15.314 -10.750 7.196 1.00 96.00 210 THR A CA 1
ATOM 1691 C C . THR A 1 210 ? -14.913 -9.282 6.984 1.00 96.00 210 THR A C 1
ATOM 1693 O O . THR A 1 210 ? -15.801 -8.444 6.807 1.00 96.00 210 THR A O 1
ATOM 1696 N N . PRO A 1 211 ? -13.614 -8.929 6.960 1.00 96.88 211 PRO A N 1
ATOM 1697 C CA . PRO A 1 211 ? -13.180 -7.582 6.595 1.00 96.88 211 PRO A CA 1
ATOM 1698 C C . PRO A 1 211 ? -13.582 -7.256 5.153 1.00 96.88 211 PRO A C 1
ATOM 1700 O O . PRO A 1 211 ? -13.366 -8.054 4.241 1.00 96.88 211 PRO A O 1
ATOM 1703 N N . GLY A 1 212 ? -14.176 -6.087 4.944 1.00 96.12 212 GLY A N 1
ATOM 1704 C CA . GLY A 1 212 ? -14.649 -5.645 3.642 1.00 96.12 212 GLY A CA 1
ATOM 1705 C C . GLY A 1 212 ? -13.875 -4.465 3.084 1.00 96.12 212 GLY A C 1
ATOM 1706 O O . GLY A 1 212 ? -12.661 -4.522 2.907 1.00 96.12 212 GLY A O 1
ATOM 1707 N N . VAL A 1 213 ? -14.591 -3.394 2.756 1.00 96.88 213 VAL A N 1
ATOM 1708 C CA . VAL A 1 213 ? -14.029 -2.228 2.079 1.00 96.88 213 VAL A CA 1
ATOM 1709 C C . VAL A 1 213 ? -13.652 -1.156 3.093 1.00 96.88 213 VAL A C 1
ATOM 1711 O O . VAL A 1 213 ? -14.494 -0.639 3.827 1.00 96.88 213 VAL A O 1
ATOM 1714 N N . PHE A 1 214 ? -12.382 -0.766 3.075 1.00 97.44 214 PHE A N 1
ATOM 1715 C CA . PHE A 1 214 ? -11.900 0.441 3.725 1.00 97.44 214 PHE A CA 1
ATOM 1716 C C . PHE A 1 214 ? -12.017 1.635 2.769 1.00 97.44 214 PHE A C 1
ATOM 1718 O O . PHE A 1 214 ? -11.398 1.679 1.707 1.00 97.44 214 PHE A O 1
ATOM 1725 N N . ILE A 1 215 ? -12.815 2.624 3.150 1.00 96.50 215 ILE A N 1
ATOM 1726 C CA . ILE A 1 215 ? -13.050 3.862 2.415 1.00 96.50 215 ILE A CA 1
ATOM 1727 C C . ILE A 1 215 ? -12.290 4.979 3.123 1.00 96.50 215 ILE A C 1
ATOM 1729 O O . ILE A 1 215 ? -12.530 5.278 4.291 1.00 96.50 215 ILE A O 1
ATOM 1733 N N . HIS A 1 216 ? -11.394 5.642 2.408 1.00 93.94 216 HIS A N 1
ATOM 1734 C CA . HIS A 1 216 ? -10.635 6.768 2.929 1.00 93.94 216 HIS A CA 1
ATOM 1735 C C . HIS A 1 216 ? -11.140 8.060 2.295 1.00 93.94 216 HIS A C 1
ATOM 1737 O O . HIS A 1 216 ? -11.083 8.222 1.077 1.00 93.94 216 HIS A O 1
ATOM 1743 N N . VAL A 1 217 ? -11.618 8.991 3.122 1.00 91.19 217 VAL A N 1
ATOM 1744 C CA . VAL A 1 217 ? -12.077 10.327 2.716 1.00 91.19 217 VAL A CA 1
ATOM 1745 C C . VAL A 1 217 ? -11.108 11.387 3.248 1.00 91.19 217 VAL A C 1
ATOM 1747 O O . VAL A 1 217 ? -11.329 11.960 4.320 1.00 91.19 217 VAL A O 1
ATOM 1750 N N . PRO A 1 218 ? -9.987 11.639 2.550 1.00 80.69 218 PRO A N 1
ATOM 1751 C CA . PRO A 1 218 ? -9.057 12.686 2.932 1.00 80.69 218 PRO A CA 1
ATOM 1752 C C . PRO A 1 218 ? -9.424 14.043 2.317 1.00 80.69 218 PRO A C 1
ATOM 1754 O O . PRO A 1 218 ? -9.652 14.173 1.108 1.00 80.69 218 PRO A O 1
ATOM 1757 N N . ARG A 1 219 ? -9.350 15.088 3.145 1.00 64.94 219 ARG A N 1
ATOM 1758 C CA . ARG A 1 219 ? -9.157 16.478 2.719 1.00 64.94 219 ARG A CA 1
ATOM 1759 C C . ARG A 1 219 ? -7.660 16.696 2.472 1.00 64.94 219 ARG A C 1
ATOM 1761 O O . ARG A 1 219 ? -6.853 16.553 3.395 1.00 64.94 219 ARG A O 1
ATOM 1768 N N . ARG A 1 220 ? -7.268 16.970 1.222 1.00 61.97 220 ARG A N 1
ATOM 1769 C CA . ARG A 1 220 ? -5.864 16.835 0.800 1.00 61.97 220 ARG A CA 1
ATOM 1770 C C . ARG A 1 220 ? -5.026 18.094 0.942 1.00 61.97 220 ARG A C 1
ATOM 1772 O O . ARG A 1 220 ? -5.493 19.192 0.656 1.00 61.97 220 ARG A O 1
ATOM 1779 N N . ARG A 1 221 ? -3.749 17.874 1.268 1.00 48.50 221 ARG A N 1
ATOM 1780 C CA . ARG A 1 221 ? -2.636 18.829 1.195 1.00 48.50 221 ARG A CA 1
ATOM 1781 C C . ARG A 1 221 ? -1.382 18.065 0.729 1.00 48.50 221 ARG A C 1
ATOM 1783 O O . ARG A 1 221 ? -0.896 17.210 1.459 1.00 48.50 221 ARG A O 1
ATOM 1790 N N . ALA A 1 222 ? -0.865 18.324 -0.470 1.00 43.28 222 ALA A N 1
ATOM 1791 C CA . ALA A 1 222 ? 0.403 17.770 -0.963 1.00 43.28 222 ALA A CA 1
ATOM 1792 C C . ALA A 1 222 ? 1.517 18.806 -0.816 1.00 43.28 222 ALA A C 1
ATOM 1794 O O . ALA A 1 222 ? 1.386 19.907 -1.344 1.00 43.28 222 ALA A O 1
ATOM 1795 N N . HIS A 1 223 ? 2.604 18.470 -0.120 1.00 43.25 223 HIS A N 1
ATOM 1796 C CA . HIS A 1 223 ? 3.788 19.330 -0.060 1.00 43.25 223 HIS A CA 1
ATOM 1797 C C . HIS A 1 223 ? 4.633 19.092 -1.312 1.00 43.25 223 HIS A C 1
ATOM 1799 O O . HIS A 1 223 ? 4.990 17.952 -1.606 1.00 43.25 223 HIS A O 1
ATOM 1805 N N . LEU A 1 224 ? 4.951 20.163 -2.041 1.00 36.47 224 LEU A N 1
ATOM 1806 C CA . LEU A 1 224 ? 6.024 20.148 -3.029 1.00 36.47 224 LEU A CA 1
ATOM 1807 C C . LEU A 1 224 ? 7.299 20.603 -2.318 1.00 36.47 224 LEU A C 1
ATOM 1809 O O . LEU A 1 224 ? 7.542 21.795 -2.160 1.00 36.47 224 LEU A O 1
ATOM 1813 N N . SER A 1 225 ? 8.136 19.666 -1.889 1.00 29.27 225 SER A N 1
ATOM 1814 C CA . SER A 1 225 ? 9.552 19.971 -1.692 1.00 29.27 225 SER A CA 1
ATOM 1815 C C . SER A 1 225 ? 10.214 19.965 -3.072 1.00 29.27 225 SER A C 1
ATOM 1817 O O . SER A 1 225 ? 10.625 18.920 -3.566 1.00 29.27 225 SER A O 1
ATOM 1819 N N . GLN A 1 226 ? 10.287 21.126 -3.728 1.00 24.12 226 GLN A N 1
ATOM 1820 C CA . GLN A 1 226 ? 11.259 21.306 -4.809 1.00 24.12 226 GLN A CA 1
ATOM 1821 C C . GLN A 1 226 ? 12.662 21.398 -4.186 1.00 24.12 226 GLN A C 1
ATOM 1823 O O . GLN A 1 226 ? 12.846 22.191 -3.257 1.00 24.12 226 GLN A O 1
ATOM 1828 N N . PRO A 1 227 ? 13.670 20.654 -4.677 1.00 25.62 227 PRO A N 1
ATOM 1829 C CA . PRO A 1 227 ? 15.051 21.024 -4.426 1.00 25.62 227 PRO A CA 1
ATOM 1830 C C . PRO A 1 227 ? 15.295 22.344 -5.161 1.00 25.62 227 PRO A C 1
ATOM 1832 O O . PRO A 1 227 ? 15.165 22.413 -6.382 1.00 25.62 227 PRO A O 1
ATOM 1835 N N . ARG A 1 228 ? 15.608 23.412 -4.423 1.00 26.47 228 ARG A N 1
ATOM 1836 C CA . ARG A 1 228 ? 16.101 24.649 -5.032 1.00 26.47 228 ARG A CA 1
ATOM 1837 C C . ARG A 1 228 ? 17.483 24.357 -5.615 1.00 26.47 228 ARG A C 1
ATOM 1839 O O . ARG A 1 228 ? 18.456 24.279 -4.875 1.00 26.47 228 ARG A O 1
ATOM 1846 N N . GLY A 1 229 ? 17.546 24.163 -6.928 1.00 25.09 229 GLY A N 1
ATOM 1847 C CA . GLY A 1 229 ? 18.774 24.261 -7.707 1.00 25.09 229 GLY A CA 1
ATOM 1848 C C . GLY A 1 229 ? 18.889 25.669 -8.283 1.00 25.09 229 GLY A C 1
ATOM 1849 O O . GLY A 1 229 ? 17.996 26.107 -9.004 1.00 25.09 229 GLY A O 1
ATOM 1850 N N . GLY A 1 230 ? 19.973 26.363 -7.949 1.00 23.52 230 GLY A N 1
ATOM 1851 C CA . GLY A 1 230 ? 20.347 27.664 -8.494 1.00 23.52 230 GLY A CA 1
ATOM 1852 C C . GLY A 1 230 ? 21.850 27.887 -8.326 1.00 23.52 230 GLY A C 1
ATOM 1853 O O . GLY A 1 230 ? 22.272 28.308 -7.261 1.00 23.52 230 GLY A O 1
ATOM 1854 N N . ALA A 1 231 ? 22.581 27.518 -9.381 1.00 26.22 231 ALA A N 1
ATOM 1855 C CA . ALA A 1 231 ? 23.880 27.989 -9.879 1.00 26.22 231 ALA A CA 1
ATOM 1856 C C . ALA A 1 231 ? 25.086 28.266 -8.940 1.00 26.22 231 ALA A C 1
ATOM 1858 O O . ALA A 1 231 ? 25.054 29.131 -8.077 1.00 26.22 231 ALA A O 1
ATOM 1859 N N . GLU A 1 232 ? 26.188 27.607 -9.333 1.00 24.94 232 GLU A N 1
ATOM 1860 C CA . GLU A 1 232 ? 27.591 28.067 -9.371 1.00 24.94 232 GLU A CA 1
ATOM 1861 C C . GLU A 1 232 ? 28.448 28.138 -8.091 1.00 24.94 232 GLU A C 1
ATOM 1863 O O . GLU A 1 232 ? 28.242 28.946 -7.195 1.00 24.94 232 GLU A O 1
ATOM 1868 N N . GLY A 1 233 ? 29.536 27.350 -8.129 1.00 25.34 233 GLY A N 1
ATOM 1869 C CA . GLY A 1 233 ? 30.823 27.682 -7.515 1.00 25.34 233 GLY A CA 1
ATOM 1870 C C . GLY A 1 233 ? 31.131 27.049 -6.158 1.00 25.34 233 GLY A C 1
ATOM 1871 O O . GLY A 1 233 ? 30.865 27.658 -5.132 1.00 25.34 233 GLY A O 1
ATOM 1872 N N . ALA A 1 234 ? 31.787 25.884 -6.155 1.00 25.05 234 ALA A N 1
ATOM 1873 C CA . ALA A 1 234 ? 32.997 25.629 -5.357 1.00 25.05 234 ALA A CA 1
ATOM 1874 C C . ALA A 1 234 ? 33.445 24.171 -5.517 1.00 25.05 234 ALA A C 1
ATOM 1876 O O . ALA A 1 234 ? 32.696 23.228 -5.264 1.00 25.05 234 ALA A O 1
ATOM 1877 N N . ALA A 1 235 ? 34.688 24.025 -5.961 1.00 26.56 235 ALA A N 1
ATOM 1878 C CA . ALA A 1 235 ? 35.457 22.801 -5.906 1.00 26.56 235 ALA A CA 1
ATOM 1879 C C . ALA A 1 235 ? 35.788 22.399 -4.452 1.00 26.56 235 ALA A C 1
ATOM 1881 O O . ALA A 1 235 ? 35.776 23.229 -3.546 1.00 26.56 235 ALA A O 1
ATOM 1882 N N . ASP A 1 236 ? 36.155 21.125 -4.320 1.00 24.91 236 ASP A N 1
ATOM 1883 C CA . ASP A 1 236 ? 36.946 20.496 -3.256 1.00 24.91 236 ASP A CA 1
ATOM 1884 C C . ASP A 1 236 ? 36.321 20.113 -1.892 1.00 24.91 236 ASP A C 1
ATOM 1886 O O . ASP A 1 236 ? 36.124 20.921 -0.991 1.00 24.91 236 ASP A O 1
ATOM 1890 N N . ALA A 1 237 ? 36.246 18.774 -1.743 1.00 25.45 237 ALA A N 1
ATOM 1891 C CA . ALA A 1 237 ? 36.588 17.939 -0.575 1.00 25.45 237 ALA A CA 1
ATOM 1892 C C . ALA A 1 237 ? 35.576 17.766 0.589 1.00 25.45 237 ALA A C 1
ATOM 1894 O O . ALA A 1 237 ? 34.769 18.646 0.863 1.00 25.45 237 ALA A O 1
ATOM 1895 N N . PRO A 1 238 ? 35.683 16.684 1.402 1.00 27.06 238 PRO A N 1
ATOM 1896 C CA . PRO A 1 238 ? 36.115 15.308 1.117 1.00 27.06 238 PRO A CA 1
ATOM 1897 C C . PRO A 1 238 ? 35.097 14.239 1.596 1.00 27.06 238 PRO A C 1
ATOM 1899 O O . PRO A 1 238 ? 34.163 14.499 2.353 1.00 27.06 238 PRO A O 1
ATOM 1902 N N . ALA A 1 239 ? 35.320 12.990 1.178 1.00 27.62 239 ALA A N 1
ATOM 1903 C CA . ALA A 1 239 ? 34.648 11.805 1.706 1.00 27.62 239 ALA A CA 1
ATOM 1904 C C . ALA A 1 239 ? 34.956 11.588 3.204 1.00 27.62 239 ALA A C 1
ATOM 1906 O O . ALA A 1 239 ? 36.110 11.686 3.621 1.00 27.62 239 ALA A O 1
ATOM 1907 N N . LEU A 1 240 ? 33.941 11.219 3.993 1.00 24.61 240 LEU A N 1
ATOM 1908 C CA . LEU A 1 240 ? 34.094 10.712 5.363 1.00 24.61 240 LEU A CA 1
ATOM 1909 C C . LEU A 1 240 ? 33.830 9.192 5.416 1.00 24.61 240 LEU A C 1
ATOM 1911 O O . LEU A 1 240 ? 33.077 8.671 4.590 1.00 24.61 240 LEU A O 1
ATOM 1915 N N . PRO A 1 241 ? 34.479 8.460 6.341 1.00 25.42 241 PRO A N 1
ATOM 1916 C CA . PRO A 1 241 ? 34.969 7.110 6.097 1.00 25.42 241 PRO A CA 1
ATOM 1917 C C . PRO A 1 241 ? 34.061 6.010 6.648 1.00 25.42 241 PRO A C 1
ATOM 1919 O O . PRO A 1 241 ? 33.215 6.212 7.518 1.00 25.42 241 PRO A O 1
ATOM 1922 N N . ALA A 1 242 ? 34.319 4.799 6.160 1.00 23.94 242 ALA A N 1
ATOM 1923 C CA . ALA A 1 242 ? 33.782 3.558 6.681 1.00 23.94 242 ALA A CA 1
ATOM 1924 C C . ALA A 1 242 ? 34.279 3.244 8.107 1.00 23.94 242 ALA A C 1
ATOM 1926 O O . ALA A 1 242 ? 35.458 3.386 8.412 1.00 23.94 242 ALA A O 1
ATOM 1927 N N . ALA A 1 243 ? 33.354 2.707 8.908 1.00 25.20 243 ALA A N 1
ATOM 1928 C CA . ALA A 1 243 ? 33.542 1.758 10.008 1.00 25.20 243 ALA A CA 1
ATOM 1929 C C . ALA A 1 243 ? 34.581 2.075 11.107 1.00 25.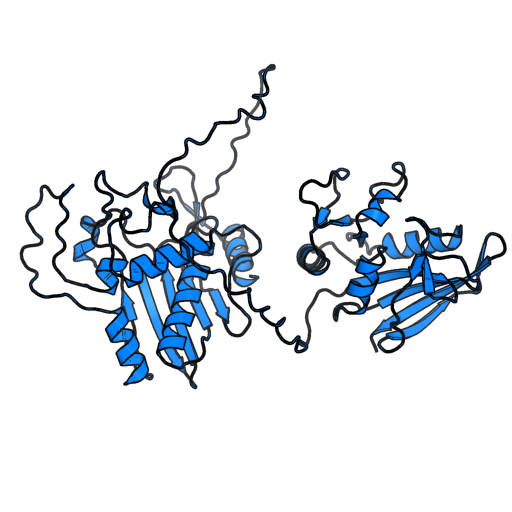20 243 ALA A C 1
ATOM 1931 O O . ALA A 1 243 ? 35.770 1.808 10.966 1.00 25.20 243 ALA A O 1
ATOM 1932 N N . ALA A 1 244 ? 34.078 2.400 12.303 1.00 23.61 244 ALA A N 1
ATOM 1933 C CA . ALA A 1 244 ? 34.753 2.083 13.559 1.00 23.61 244 ALA A CA 1
ATOM 1934 C C . ALA A 1 244 ? 33.853 1.179 14.413 1.00 23.61 244 ALA A C 1
ATOM 1936 O O . ALA A 1 244 ? 32.698 1.485 14.704 1.00 23.61 244 ALA A O 1
ATOM 1937 N N . ARG A 1 245 ? 34.403 0.012 14.746 1.00 25.70 245 ARG A N 1
ATOM 1938 C CA . ARG A 1 245 ? 33.840 -1.019 15.616 1.00 25.70 245 ARG A CA 1
ATOM 1939 C C . ARG A 1 245 ? 33.729 -0.467 17.039 1.00 25.70 245 ARG A C 1
ATOM 1941 O O . ARG A 1 245 ? 34.743 -0.035 17.580 1.00 25.70 245 ARG A O 1
ATOM 1948 N N . HIS A 1 246 ? 32.565 -0.578 17.676 1.00 25.42 246 HIS A N 1
ATOM 1949 C CA . HIS A 1 246 ? 32.469 -0.429 19.128 1.00 25.42 246 HIS A CA 1
ATOM 1950 C C . HIS A 1 246 ? 32.036 -1.729 19.801 1.00 25.42 246 HIS A C 1
ATOM 1952 O O . HIS A 1 246 ? 31.039 -2.356 19.449 1.00 25.42 246 HIS A O 1
ATOM 1958 N N . HIS A 1 247 ? 32.898 -2.130 20.733 1.00 23.88 247 HIS A N 1
ATOM 1959 C CA . HIS A 1 247 ? 32.785 -3.246 21.651 1.00 23.88 247 HIS A CA 1
ATOM 1960 C C . HIS A 1 247 ? 31.520 -3.179 22.508 1.00 23.88 247 HIS A C 1
ATOM 1962 O O . HIS A 1 247 ? 31.120 -2.128 23.000 1.00 23.88 247 HIS A O 1
ATOM 1968 N N . CYS A 1 248 ? 30.963 -4.364 22.728 1.00 20.81 248 CYS A N 1
ATOM 1969 C CA . CYS A 1 248 ? 30.004 -4.685 23.770 1.00 20.81 248 CYS A CA 1
ATOM 1970 C C . CYS A 1 248 ? 30.738 -4.861 25.113 1.00 20.81 248 CYS A C 1
ATOM 1972 O O . CYS A 1 248 ? 31.801 -5.485 25.119 1.00 20.81 248 CYS A O 1
ATOM 1974 N N . PRO A 1 249 ? 30.173 -4.407 26.243 1.00 26.78 249 PRO A N 1
ATOM 1975 C CA . PRO A 1 249 ? 30.467 -4.984 27.546 1.00 26.78 249 PRO A CA 1
ATOM 1976 C C . PRO A 1 249 ? 29.380 -5.999 27.932 1.00 26.78 249 PRO A C 1
ATOM 1978 O O . PRO A 1 249 ? 28.189 -5.685 27.967 1.00 26.78 249 PRO A O 1
ATOM 1981 N N . GLU A 1 250 ? 29.813 -7.221 28.242 1.00 24.22 250 GLU A N 1
ATOM 1982 C CA . GLU A 1 250 ? 29.034 -8.224 28.966 1.00 24.22 250 GLU A CA 1
ATOM 1983 C C . GLU A 1 250 ? 28.713 -7.739 30.386 1.00 24.22 250 GLU A C 1
ATOM 1985 O O . GLU A 1 250 ? 29.616 -7.340 31.116 1.00 24.22 250 GLU A O 1
ATOM 1990 N N . ALA A 1 251 ? 27.447 -7.853 30.798 1.00 24.33 251 ALA A N 1
ATOM 1991 C CA . ALA A 1 251 ? 27.025 -8.591 31.997 1.00 24.33 251 ALA A CA 1
ATOM 1992 C C . ALA A 1 251 ? 25.567 -8.254 32.352 1.00 24.33 251 ALA A C 1
ATOM 1994 O O . ALA A 1 251 ? 25.291 -7.194 32.899 1.00 24.33 251 ALA A O 1
ATOM 1995 N N . ALA A 1 252 ? 24.643 -9.190 32.107 1.00 26.11 252 ALA A N 1
ATOM 1996 C CA . ALA A 1 252 ? 23.688 -9.656 33.121 1.00 26.11 252 ALA A CA 1
ATOM 1997 C C . ALA A 1 252 ? 22.717 -10.705 32.549 1.00 26.11 252 ALA A C 1
ATOM 1999 O O . ALA A 1 252 ? 21.775 -10.398 31.830 1.00 26.11 252 ALA A O 1
ATOM 2000 N N . ARG A 1 253 ? 22.941 -11.940 33.011 1.00 26.48 253 ARG A N 1
ATOM 2001 C CA . ARG A 1 253 ? 21.941 -12.967 33.349 1.00 26.48 253 ARG A CA 1
ATOM 2002 C C . ARG A 1 253 ? 21.182 -13.644 32.201 1.00 26.48 253 ARG A C 1
ATOM 2004 O O . ARG A 1 253 ? 20.121 -13.235 31.750 1.00 26.48 253 ARG A O 1
ATOM 2011 N N . ARG A 1 254 ? 21.738 -14.814 31.862 1.00 31.23 254 ARG A N 1
ATOM 2012 C CA . ARG A 1 254 ? 21.050 -16.004 31.350 1.00 31.23 254 ARG A CA 1
ATOM 2013 C C . ARG A 1 254 ? 19.746 -16.242 32.113 1.00 31.23 254 ARG A C 1
ATOM 2015 O O . ARG A 1 254 ? 19.802 -16.513 33.309 1.00 31.23 254 ARG A O 1
ATOM 2022 N N . ASP A 1 255 ? 18.640 -16.310 31.383 1.00 27.94 255 ASP A N 1
ATOM 2023 C CA . ASP A 1 255 ? 17.577 -17.240 31.732 1.00 27.94 255 ASP A CA 1
ATOM 2024 C C . ASP A 1 255 ? 17.119 -18.017 30.495 1.00 27.94 255 ASP A C 1
ATOM 2026 O O . ASP A 1 255 ? 17.033 -17.499 29.379 1.00 27.94 255 ASP A O 1
ATOM 2030 N N . ARG A 1 256 ? 16.967 -19.327 30.681 1.00 33.25 256 ARG A N 1
ATOM 2031 C CA . ARG A 1 256 ? 16.766 -20.314 29.617 1.00 33.25 256 ARG A CA 1
ATOM 2032 C C . ARG A 1 256 ? 15.321 -20.261 29.124 1.00 33.25 256 ARG A C 1
ATOM 2034 O O . ARG A 1 256 ? 14.440 -20.801 29.782 1.00 33.25 256 ARG A O 1
ATOM 2041 N N . LEU A 1 257 ? 15.091 -19.766 27.908 1.00 27.66 257 LEU A N 1
ATOM 2042 C CA . LEU A 1 257 ? 13.878 -20.086 27.148 1.00 27.66 257 LEU A CA 1
ATOM 2043 C C . LEU A 1 257 ? 14.211 -21.083 26.035 1.00 27.66 257 LEU A C 1
ATOM 2045 O O . LEU A 1 257 ? 14.980 -20.809 25.112 1.00 27.66 257 LEU A O 1
ATOM 2049 N N . ARG A 1 258 ? 13.650 -22.288 26.181 1.00 28.77 258 ARG A N 1
ATOM 2050 C CA . ARG A 1 258 ? 13.728 -23.394 25.223 1.00 28.77 258 ARG A CA 1
ATOM 2051 C C . ARG A 1 258 ? 13.197 -22.922 23.865 1.00 28.77 258 ARG A C 1
ATOM 2053 O O . ARG A 1 258 ? 12.052 -22.497 23.761 1.00 28.77 258 ARG A O 1
ATOM 2060 N N . ARG A 1 259 ? 14.022 -23.019 22.819 1.00 26.38 259 ARG A N 1
ATOM 2061 C CA . ARG A 1 259 ? 13.580 -22.839 21.431 1.00 26.38 259 ARG A CA 1
ATOM 2062 C C . ARG A 1 259 ? 12.700 -24.029 21.044 1.00 26.38 259 ARG A C 1
ATOM 2064 O O . ARG A 1 259 ? 13.196 -25.150 20.979 1.00 26.38 259 ARG A O 1
ATOM 2071 N N . HIS A 1 260 ? 11.423 -23.783 20.770 1.00 30.42 260 HIS A N 1
ATOM 2072 C CA . HIS A 1 260 ? 10.629 -24.687 19.940 1.00 30.42 260 HIS A CA 1
ATOM 2073 C C . HIS A 1 260 ? 11.033 -24.498 18.467 1.00 30.42 260 HIS A C 1
ATOM 2075 O O . HIS A 1 260 ? 11.337 -23.370 18.066 1.00 30.42 260 HIS A O 1
ATOM 2081 N N . PRO A 1 261 ? 11.082 -25.570 17.656 1.00 27.20 261 PRO A N 1
ATOM 2082 C CA . PRO A 1 261 ? 11.392 -25.453 16.238 1.00 27.20 261 PRO A CA 1
ATOM 2083 C C . PRO A 1 261 ? 10.294 -24.642 15.541 1.00 27.20 261 PRO A C 1
ATOM 2085 O O . PRO A 1 261 ? 9.106 -24.859 15.776 1.00 27.20 261 PRO A O 1
ATOM 2088 N N . ALA A 1 262 ? 10.698 -23.693 14.695 1.00 26.83 262 ALA A N 1
ATOM 2089 C CA . ALA A 1 262 ? 9.780 -22.912 13.880 1.00 26.83 262 ALA A CA 1
ATOM 2090 C C . ALA A 1 262 ? 8.964 -23.857 12.985 1.00 26.83 262 ALA A C 1
ATOM 2092 O O . ALA A 1 262 ? 9.516 -24.521 12.105 1.00 26.83 262 ALA A O 1
ATOM 2093 N N . ALA A 1 263 ? 7.653 -23.922 13.212 1.00 28.38 263 ALA A N 1
ATOM 2094 C CA . ALA A 1 263 ? 6.740 -24.553 12.277 1.00 28.38 263 ALA A CA 1
ATOM 2095 C C . ALA A 1 263 ? 6.796 -23.773 10.955 1.00 28.38 263 ALA A C 1
ATOM 2097 O O . ALA A 1 263 ? 6.552 -22.565 10.921 1.00 28.38 263 ALA A O 1
ATOM 2098 N N . ARG A 1 264 ? 7.149 -24.463 9.865 1.00 28.28 264 ARG A N 1
ATOM 2099 C CA . ARG A 1 264 ? 6.973 -23.960 8.498 1.00 28.28 264 ARG A CA 1
ATOM 2100 C C . ARG A 1 264 ? 5.491 -23.629 8.320 1.00 28.28 264 ARG A C 1
ATOM 2102 O O . ARG A 1 264 ? 4.664 -24.535 8.319 1.00 28.28 264 ARG A O 1
ATOM 2109 N N . LEU A 1 265 ? 5.166 -22.349 8.157 1.00 28.56 265 LEU A N 1
ATOM 2110 C CA . LEU A 1 265 ? 3.880 -21.955 7.589 1.00 28.56 265 LEU A CA 1
ATOM 2111 C C . LEU A 1 265 ? 3.819 -22.517 6.157 1.00 28.56 265 LEU A C 1
ATOM 2113 O O . LEU A 1 265 ? 4.774 -22.308 5.400 1.00 28.56 265 LEU A O 1
ATOM 2117 N N . PRO A 1 266 ? 2.764 -23.259 5.779 1.00 26.80 266 PRO A N 1
ATOM 2118 C CA . PRO A 1 266 ? 2.599 -23.694 4.402 1.00 26.80 266 PRO A CA 1
ATOM 2119 C C . PRO A 1 266 ? 2.443 -22.461 3.507 1.00 26.80 266 PRO A C 1
ATOM 2121 O O . PRO A 1 266 ? 1.798 -21.482 3.890 1.00 26.80 266 PRO A O 1
ATOM 2124 N N . ALA A 1 267 ? 3.056 -22.501 2.322 1.00 29.55 267 ALA A N 1
ATOM 2125 C CA . ALA A 1 267 ? 2.804 -21.500 1.294 1.00 29.55 267 ALA A CA 1
ATOM 2126 C C . ALA A 1 267 ? 1.286 -21.434 1.035 1.00 29.55 267 ALA A C 1
ATOM 2128 O O . ALA A 1 267 ? 0.647 -22.491 0.980 1.00 29.55 267 ALA A O 1
ATOM 2129 N N . PRO A 1 268 ? 0.694 -20.232 0.921 1.00 31.00 268 PRO A N 1
ATOM 2130 C CA . PRO A 1 268 ? -0.733 -20.113 0.669 1.00 31.00 268 PRO A CA 1
ATOM 2131 C C . PRO A 1 268 ? -1.084 -20.843 -0.637 1.00 31.00 268 PRO A C 1
ATOM 2133 O O . PRO A 1 268 ? -0.297 -20.799 -1.588 1.00 31.00 268 PRO A O 1
ATOM 2136 N N . PRO A 1 269 ? -2.238 -21.528 -0.702 1.00 25.30 269 PRO A N 1
ATOM 2137 C CA . PRO A 1 269 ? -2.660 -22.202 -1.917 1.00 25.30 269 PRO A CA 1
ATOM 2138 C C . PRO A 1 269 ? -2.846 -21.163 -3.024 1.00 25.30 269 PRO A C 1
ATOM 2140 O O . PRO A 1 269 ? -3.612 -20.208 -2.888 1.00 25.30 269 PRO A O 1
ATOM 2143 N N . VAL A 1 270 ? -2.124 -21.352 -4.127 1.00 31.69 270 VAL A N 1
ATOM 2144 C CA . VAL A 1 270 ? -2.286 -20.560 -5.345 1.00 31.69 270 VAL A CA 1
ATOM 2145 C C . VAL A 1 270 ? -3.589 -21.008 -6.001 1.00 31.69 270 VAL A C 1
ATOM 2147 O O . VAL A 1 270 ? -3.621 -21.994 -6.733 1.00 31.69 270 VAL A O 1
ATOM 2150 N N . HIS A 1 271 ? -4.680 -20.298 -5.717 1.00 28.09 271 HIS A N 1
ATOM 2151 C CA . HIS A 1 271 ? -5.878 -20.370 -6.545 1.00 28.09 271 HIS A CA 1
ATOM 2152 C C . HIS A 1 271 ? -5.778 -19.344 -7.684 1.00 28.09 271 HIS A C 1
ATOM 2154 O O . HIS A 1 271 ? -5.368 -18.204 -7.455 1.00 28.09 271 HIS A O 1
ATOM 2160 N N . PRO A 1 272 ? -6.118 -19.733 -8.925 1.00 30.34 272 PRO A N 1
ATOM 2161 C CA . PRO A 1 272 ? -5.842 -18.928 -10.106 1.00 30.34 272 PRO A CA 1
ATOM 2162 C C . PRO A 1 272 ? -6.777 -17.714 -10.171 1.00 30.34 272 PRO A C 1
ATOM 2164 O O . PRO A 1 272 ? -7.975 -17.842 -10.426 1.00 30.34 272 PRO A O 1
ATOM 2167 N N . LEU A 1 273 ? -6.217 -16.519 -9.977 1.00 31.86 273 LEU A N 1
ATOM 2168 C CA . LEU A 1 273 ? -6.878 -15.253 -10.290 1.00 31.86 273 LEU A CA 1
ATOM 2169 C C . LEU A 1 273 ? -7.077 -15.152 -11.813 1.00 31.86 273 LEU A C 1
ATOM 2171 O O . LEU A 1 273 ? -6.119 -15.184 -12.588 1.00 31.86 273 LEU A O 1
ATOM 2175 N N . ARG A 1 274 ? -8.331 -15.025 -12.258 1.00 29.86 274 ARG A N 1
ATOM 2176 C CA . ARG A 1 274 ? -8.670 -14.664 -13.643 1.00 29.86 274 ARG A CA 1
ATOM 2177 C C . ARG A 1 274 ? -8.261 -13.200 -13.912 1.00 29.86 274 ARG A C 1
ATOM 2179 O O . ARG A 1 274 ? -8.643 -12.324 -13.147 1.00 29.86 274 ARG A O 1
ATOM 2186 N N . GLY A 1 275 ? -7.486 -13.019 -14.996 1.00 36.50 275 GLY A N 1
ATOM 2187 C CA . GLY A 1 275 ? -6.952 -11.817 -15.685 1.00 36.50 275 GLY A CA 1
ATOM 2188 C C . GLY A 1 275 ? -7.352 -10.426 -15.179 1.00 36.50 275 GLY A C 1
ATOM 2189 O O . GLY A 1 275 ? -8.525 -10.142 -14.998 1.00 36.50 275 GLY A O 1
ATOM 2190 N N . ILE A 1 276 ? -6.426 -9.478 -14.993 1.00 43.31 276 ILE A N 1
ATOM 2191 C CA . ILE A 1 276 ? -5.641 -8.807 -16.050 1.00 43.31 276 ILE A CA 1
ATOM 2192 C C . ILE A 1 276 ? -4.234 -8.469 -15.507 1.00 43.31 276 ILE A C 1
ATOM 2194 O O . ILE A 1 276 ? -4.057 -7.498 -14.770 1.00 43.31 276 ILE A O 1
ATOM 2198 N N . GLY A 1 277 ? -3.229 -9.271 -15.867 1.00 59.66 277 GLY A N 1
ATOM 2199 C CA . GLY A 1 277 ? -1.807 -8.918 -15.753 1.00 59.66 277 GLY A CA 1
ATOM 2200 C C . GLY A 1 277 ? -1.278 -8.409 -17.097 1.00 59.66 277 GLY A C 1
ATOM 2201 O O . GLY A 1 277 ? -1.865 -8.713 -18.137 1.00 59.66 277 GLY A O 1
ATOM 2202 N N . MET A 1 278 ? -0.190 -7.630 -17.095 1.00 79.69 278 MET A N 1
ATOM 2203 C CA . MET A 1 278 ? 0.490 -7.217 -18.330 1.00 79.69 278 MET A CA 1
ATOM 2204 C C . MET A 1 278 ? 0.847 -8.455 -19.157 1.00 79.69 278 MET A C 1
ATOM 2206 O O . MET A 1 278 ? 1.485 -9.376 -18.643 1.00 79.69 278 MET A O 1
ATOM 2210 N N . LYS A 1 279 ? 0.418 -8.482 -20.422 1.00 90.56 279 LYS A N 1
ATOM 2211 C CA . LYS A 1 279 ? 0.830 -9.531 -21.352 1.00 90.56 279 LYS A CA 1
ATOM 2212 C C . LYS A 1 279 ? 2.289 -9.314 -21.735 1.00 90.56 279 LYS A C 1
ATOM 2214 O O . LYS A 1 279 ? 2.686 -8.187 -22.025 1.00 90.56 279 LYS A O 1
ATOM 2219 N N . PHE A 1 280 ? 3.061 -10.387 -21.753 1.00 94.31 280 PHE A N 1
ATOM 2220 C CA . PHE A 1 280 ? 4.442 -10.372 -22.222 1.00 94.31 280 PHE A CA 1
ATOM 2221 C C . PHE A 1 280 ? 4.727 -11.607 -23.073 1.00 94.31 280 PHE A C 1
ATOM 2223 O O . PHE A 1 280 ? 3.906 -12.521 -23.180 1.00 94.31 280 PHE A O 1
ATOM 2230 N N . GLU A 1 281 ? 5.894 -11.606 -23.696 1.00 95.94 281 GLU A N 1
ATOM 2231 C CA . GLU A 1 281 ? 6.323 -12.600 -24.667 1.00 95.94 281 GLU A CA 1
ATOM 2232 C C . GLU A 1 281 ? 7.669 -13.180 -24.248 1.00 95.94 281 GLU A C 1
ATOM 2234 O O . GLU A 1 281 ? 8.434 -12.548 -23.520 1.00 95.94 281 GLU A O 1
ATOM 2239 N N . LEU A 1 282 ? 7.961 -14.392 -24.690 1.00 95.44 282 LEU A N 1
ATOM 2240 C CA . LEU A 1 282 ? 9.216 -15.083 -24.424 1.00 95.44 282 LEU A CA 1
ATOM 2241 C C . LEU A 1 282 ? 9.949 -15.266 -25.750 1.00 95.44 282 LEU A C 1
ATOM 2243 O O . LEU A 1 282 ? 9.318 -15.633 -26.734 1.00 95.44 282 LEU A O 1
ATOM 2247 N N . VAL A 1 283 ? 11.252 -14.994 -25.787 1.00 96.06 283 VAL A N 1
ATOM 2248 C CA . VAL A 1 283 ? 12.101 -15.235 -26.963 1.00 96.06 283 VAL A CA 1
ATOM 2249 C C . VAL A 1 283 ? 13.246 -16.133 -26.534 1.00 96.06 283 VAL A C 1
ATOM 2251 O O . VAL A 1 283 ? 13.990 -15.758 -25.632 1.00 96.06 283 VAL A O 1
ATOM 2254 N N . VAL A 1 284 ? 13.377 -17.307 -27.145 1.00 95.06 284 VAL A N 1
ATOM 2255 C CA . VAL A 1 284 ? 14.360 -18.322 -26.752 1.00 95.06 284 VAL A CA 1
ATOM 2256 C C . VAL A 1 284 ? 14.837 -19.123 -27.959 1.00 95.06 284 VAL A C 1
ATOM 2258 O O . VAL A 1 284 ? 14.067 -19.374 -28.876 1.00 95.06 284 VAL A O 1
ATOM 2261 N N . ALA A 1 285 ? 16.095 -19.556 -27.937 1.00 93.38 285 ALA A N 1
ATOM 2262 C CA . ALA A 1 285 ? 16.621 -20.566 -28.847 1.00 93.38 285 ALA A CA 1
ATOM 2263 C C . ALA A 1 285 ? 16.890 -21.846 -28.052 1.00 93.38 285 ALA A C 1
ATOM 2265 O O . ALA A 1 285 ? 17.507 -21.773 -26.984 1.00 93.38 285 ALA A O 1
ATOM 2266 N N . ALA A 1 286 ? 16.416 -22.990 -28.542 1.00 93.44 286 ALA A N 1
ATOM 2267 C CA . ALA A 1 286 ? 16.590 -24.280 -27.882 1.00 93.44 286 ALA A CA 1
ATOM 2268 C C . ALA A 1 286 ? 16.891 -25.389 -28.894 1.00 93.44 286 ALA A C 1
ATOM 2270 O O . ALA A 1 286 ? 16.381 -25.365 -30.014 1.00 93.44 286 ALA A O 1
ATOM 2271 N N . ASP A 1 287 ? 17.700 -26.358 -28.483 1.00 92.81 287 ASP A N 1
ATOM 2272 C CA . ASP A 1 287 ? 18.003 -27.551 -29.274 1.00 92.81 287 ASP A CA 1
ATOM 2273 C C . ASP A 1 287 ? 16.901 -28.630 -29.162 1.00 92.81 287 ASP A C 1
ATOM 2275 O O . ASP A 1 287 ? 15.912 -28.453 -28.441 1.00 92.81 287 ASP A O 1
ATOM 2279 N N . GLU A 1 288 ? 17.063 -29.768 -29.846 1.00 90.06 288 GLU A N 1
ATOM 2280 C CA . GLU A 1 288 ? 16.091 -30.880 -29.817 1.00 90.06 288 GLU A CA 1
ATOM 2281 C C . GLU A 1 288 ? 15.883 -31.470 -28.405 1.00 90.06 288 GLU A C 1
ATOM 2283 O O . GLU A 1 288 ? 14.817 -31.997 -28.082 1.00 90.06 288 GLU A O 1
ATOM 2288 N N . ALA A 1 289 ? 16.874 -31.344 -27.518 1.00 89.50 289 ALA A N 1
ATOM 2289 C CA . ALA A 1 289 ? 16.791 -31.767 -26.122 1.00 89.50 289 ALA A CA 1
ATOM 2290 C C . ALA A 1 289 ? 16.243 -30.667 -25.187 1.00 89.50 289 ALA A C 1
ATOM 2292 O O . ALA A 1 289 ? 16.172 -30.872 -23.969 1.00 89.50 289 ALA A O 1
ATOM 2293 N N . ARG A 1 290 ? 15.806 -29.522 -25.737 1.00 90.06 290 ARG A N 1
ATOM 2294 C CA . ARG A 1 290 ? 15.418 -28.286 -25.030 1.00 90.06 290 ARG A CA 1
ATOM 2295 C C . ARG A 1 290 ? 16.577 -27.605 -24.302 1.00 90.06 290 ARG A C 1
ATOM 2297 O O . ARG A 1 290 ? 16.340 -26.784 -23.418 1.00 90.06 290 ARG A O 1
ATOM 2304 N N . GLY A 1 291 ? 17.816 -27.926 -24.636 1.00 89.81 291 GLY A N 1
ATOM 2305 C CA . GLY A 1 291 ? 19.002 -27.246 -24.145 1.00 89.81 291 GLY A CA 1
ATOM 2306 C C . GLY A 1 291 ? 19.037 -25.800 -24.634 1.00 89.81 291 GLY A C 1
ATOM 2307 O O . GLY A 1 291 ? 18.833 -25.542 -25.814 1.00 89.81 291 GLY A O 1
ATOM 2308 N N . ILE A 1 292 ? 19.262 -24.850 -23.723 1.00 90.38 292 ILE A N 1
ATOM 2309 C CA . ILE A 1 292 ? 19.241 -23.397 -24.000 1.00 90.38 292 ILE A CA 1
ATOM 2310 C C . ILE A 1 292 ? 20.541 -22.689 -23.619 1.00 90.38 292 ILE A C 1
ATOM 2312 O O . ILE A 1 292 ? 20.651 -21.468 -23.730 1.00 90.38 292 ILE A O 1
ATOM 2316 N N . GLY A 1 293 ? 21.519 -23.421 -23.093 1.00 86.44 293 GLY A N 1
ATOM 2317 C CA . GLY A 1 293 ? 22.773 -22.823 -22.675 1.00 86.44 293 GLY A CA 1
ATOM 2318 C C . GLY A 1 293 ? 23.743 -23.802 -22.038 1.00 86.44 293 GLY A C 1
ATOM 2319 O O . GLY A 1 293 ? 23.359 -24.849 -21.514 1.00 86.44 293 GLY A O 1
ATOM 2320 N N . ARG A 1 294 ? 25.014 -23.402 -22.073 1.00 84.25 294 ARG A N 1
ATOM 2321 C CA . ARG A 1 294 ? 26.131 -24.041 -21.383 1.00 84.25 294 ARG A CA 1
ATOM 2322 C C . ARG A 1 294 ? 27.038 -22.961 -20.805 1.00 84.25 294 ARG A C 1
ATOM 2324 O O . ARG A 1 294 ? 27.418 -22.032 -21.517 1.00 84.25 294 ARG A O 1
ATOM 2331 N N . ALA A 1 295 ? 27.383 -23.054 -19.522 1.00 80.56 295 ALA A N 1
ATOM 2332 C CA . ALA A 1 295 ? 28.302 -22.131 -18.846 1.00 80.56 295 ALA A CA 1
ATOM 2333 C C . ALA A 1 295 ? 27.953 -20.629 -19.015 1.00 80.56 295 ALA A C 1
ATOM 2335 O O . ALA A 1 295 ? 28.827 -19.764 -18.965 1.00 80.56 295 ALA A O 1
ATOM 2336 N N . GLY A 1 296 ? 26.667 -20.298 -19.188 1.00 71.44 296 GLY A N 1
ATOM 2337 C CA . GLY A 1 296 ? 26.178 -18.917 -19.317 1.00 71.44 296 GLY A CA 1
ATOM 2338 C C . GLY A 1 296 ? 26.143 -18.336 -20.739 1.00 71.44 296 GLY A C 1
ATOM 2339 O O . GLY A 1 296 ? 25.802 -17.159 -20.883 1.00 71.44 296 GLY A O 1
ATOM 2340 N N . GLY A 1 297 ? 26.448 -19.129 -21.771 1.00 80.19 297 GLY A N 1
ATOM 2341 C CA . GLY A 1 297 ? 26.310 -18.756 -23.184 1.00 80.19 297 GLY A CA 1
ATOM 2342 C C . GLY A 1 297 ? 25.531 -19.792 -24.001 1.00 80.19 297 GLY A C 1
ATOM 2343 O O . GLY A 1 297 ? 25.218 -20.874 -23.506 1.00 80.19 297 GLY A O 1
ATOM 2344 N N . LEU A 1 298 ? 25.222 -19.453 -25.255 1.00 84.81 298 LEU A N 1
ATOM 2345 C CA . LEU A 1 298 ? 24.665 -20.398 -26.229 1.00 84.81 298 LEU A CA 1
ATOM 2346 C C . LEU A 1 298 ? 25.790 -21.309 -26.756 1.00 84.81 298 LEU A C 1
ATOM 2348 O O . LEU A 1 298 ? 26.867 -20.794 -27.070 1.00 84.81 298 LEU A O 1
ATOM 2352 N N . PRO A 1 299 ? 25.578 -22.635 -26.861 1.00 85.25 299 PRO A N 1
ATOM 2353 C CA . PRO A 1 299 ? 26.611 -23.563 -27.324 1.00 85.25 299 PRO A CA 1
ATOM 2354 C C . PRO A 1 299 ? 26.795 -23.563 -28.852 1.00 85.25 299 PRO A C 1
ATOM 2356 O O . PRO A 1 299 ? 27.732 -24.183 -29.350 1.00 85.25 299 PRO A O 1
ATOM 2359 N N . TRP A 1 300 ? 25.947 -22.841 -29.587 1.00 87.38 300 TRP A N 1
ATOM 2360 C CA . TRP A 1 300 ? 26.017 -22.650 -31.035 1.00 87.38 300 TRP A CA 1
ATOM 2361 C C . TRP A 1 300 ? 26.211 -21.178 -31.411 1.00 87.38 300 TRP A C 1
ATOM 2363 O O . TRP A 1 300 ? 25.996 -20.261 -30.612 1.00 87.38 300 TRP A O 1
ATOM 2373 N N . ARG A 1 301 ? 26.575 -20.946 -32.673 1.00 86.75 301 ARG A N 1
ATOM 2374 C CA . ARG A 1 301 ? 26.535 -19.631 -33.315 1.00 86.75 301 ARG A CA 1
ATOM 2375 C C . ARG A 1 301 ? 25.621 -19.709 -34.525 1.00 86.75 301 ARG A C 1
ATOM 2377 O O . ARG A 1 301 ? 25.934 -20.404 -35.474 1.00 86.75 301 ARG A O 1
ATOM 2384 N N . LEU A 1 302 ? 24.507 -18.989 -34.466 1.00 89.38 302 LEU A N 1
ATOM 2385 C CA . LEU A 1 302 ? 23.529 -18.905 -35.549 1.00 89.38 302 LEU A CA 1
ATOM 2386 C C . LEU A 1 302 ? 23.280 -17.414 -35.827 1.00 89.38 302 LEU A C 1
ATOM 2388 O O . LEU A 1 302 ? 22.520 -16.768 -35.098 1.00 89.38 302 LEU A O 1
ATOM 2392 N N . PRO A 1 303 ? 23.989 -16.797 -36.789 1.00 87.69 303 PRO A N 1
ATOM 2393 C CA . PRO A 1 303 ? 23.790 -15.393 -37.136 1.00 87.69 303 PRO A CA 1
ATOM 2394 C C . PRO A 1 303 ? 22.337 -15.040 -37.483 1.00 87.69 303 PRO A C 1
ATOM 2396 O O . PRO A 1 303 ? 21.881 -13.953 -37.115 1.00 87.69 303 PRO A O 1
ATOM 2399 N N . GLY A 1 304 ? 21.596 -15.940 -38.133 1.00 85.62 304 GLY A N 1
ATOM 2400 C CA . GLY A 1 304 ? 20.187 -15.728 -38.449 1.00 85.62 304 GLY A CA 1
ATOM 2401 C C . GLY A 1 304 ? 19.280 -15.739 -37.215 1.00 85.62 304 GLY A C 1
ATOM 2402 O O . GLY A 1 304 ? 18.379 -14.905 -37.143 1.00 85.62 304 GLY A O 1
ATOM 2403 N N . ASP A 1 305 ? 19.572 -16.546 -36.187 1.00 89.38 305 ASP A N 1
ATOM 2404 C CA . ASP A 1 305 ? 18.893 -16.460 -34.878 1.00 89.38 305 ASP A CA 1
ATOM 2405 C C . ASP A 1 305 ? 19.104 -15.088 -34.224 1.00 89.38 305 ASP A C 1
ATOM 2407 O O . ASP A 1 305 ? 18.159 -14.439 -33.778 1.00 89.38 305 ASP A O 1
ATOM 2411 N N . MET A 1 306 ? 20.336 -14.572 -34.252 1.00 88.31 306 MET A N 1
ATOM 2412 C CA . MET A 1 306 ? 20.629 -13.241 -33.715 1.00 88.31 306 MET A CA 1
ATOM 2413 C C . MET A 1 306 ? 19.911 -12.130 -34.501 1.00 88.31 306 MET A C 1
ATOM 2415 O O . MET A 1 306 ? 19.455 -11.143 -33.911 1.00 88.31 306 MET A O 1
ATOM 2419 N N . ALA A 1 307 ? 19.791 -12.276 -35.825 1.00 87.44 307 ALA A N 1
ATOM 2420 C CA . ALA A 1 307 ? 19.045 -11.349 -36.672 1.00 87.44 307 ALA A CA 1
ATOM 2421 C C . ALA A 1 307 ? 17.540 -11.388 -36.364 1.00 87.44 307 ALA A C 1
ATOM 2423 O O . ALA A 1 307 ? 16.925 -10.330 -36.208 1.00 87.44 307 ALA A O 1
ATOM 2424 N N . PHE A 1 308 ? 16.970 -12.584 -36.199 1.00 89.31 308 PHE A N 1
ATOM 2425 C CA . PHE A 1 308 ? 15.587 -12.786 -35.773 1.00 89.31 308 PHE A CA 1
ATOM 2426 C C . PHE A 1 308 ? 15.329 -12.175 -34.394 1.00 89.31 308 PHE A C 1
ATOM 2428 O O . PHE A 1 308 ? 14.434 -11.342 -34.245 1.00 89.31 308 PHE A O 1
ATOM 2435 N N . PHE A 1 309 ? 16.169 -12.494 -33.408 1.00 90.94 309 PHE A N 1
ATOM 2436 C CA . PHE A 1 309 ? 16.103 -11.928 -32.067 1.00 90.94 309 PHE A CA 1
ATOM 2437 C C . PHE A 1 309 ? 16.128 -10.398 -32.101 1.00 90.94 309 PHE A C 1
ATOM 2439 O O . PHE A 1 309 ? 15.295 -9.747 -31.465 1.00 90.94 309 PHE A O 1
ATOM 2446 N N . LYS A 1 310 ? 17.060 -9.802 -32.859 1.00 89.06 310 LYS A N 1
ATOM 2447 C CA . LYS A 1 310 ? 17.148 -8.346 -33.012 1.00 89.06 310 LYS A CA 1
ATOM 2448 C C . LYS A 1 310 ? 15.861 -7.788 -33.610 1.00 89.06 310 LYS A C 1
ATOM 2450 O O . LYS A 1 310 ? 15.321 -6.845 -33.040 1.00 89.06 310 LYS A O 1
ATOM 2455 N N . ARG A 1 311 ? 15.364 -8.369 -34.702 1.00 88.88 311 ARG A N 1
ATOM 2456 C CA . ARG A 1 311 ? 14.127 -7.954 -35.374 1.00 88.88 311 ARG A CA 1
ATOM 2457 C C . ARG A 1 311 ? 12.945 -7.946 -34.403 1.00 88.88 311 ARG A C 1
ATOM 2459 O O . ARG A 1 311 ? 12.409 -6.883 -34.109 1.00 88.88 311 ARG A O 1
ATOM 2466 N N . VAL A 1 312 ? 12.646 -9.095 -33.794 1.00 89.12 312 VAL A N 1
ATOM 2467 C CA . VAL A 1 312 ? 11.505 -9.278 -32.877 1.00 89.12 312 VAL A CA 1
ATOM 2468 C C . VAL A 1 312 ? 11.559 -8.321 -31.686 1.00 89.12 312 VAL A C 1
ATOM 2470 O O . VAL A 1 312 ? 10.546 -7.754 -31.291 1.00 89.12 312 VAL A O 1
ATOM 2473 N N . THR A 1 313 ? 12.741 -8.111 -31.106 1.00 90.12 313 THR A N 1
ATOM 2474 C CA . THR A 1 313 ? 12.859 -7.358 -29.848 1.00 90.12 313 THR A CA 1
ATOM 2475 C C . THR A 1 313 ? 13.144 -5.866 -30.025 1.00 90.12 313 THR A C 1
ATOM 2477 O O . THR A 1 313 ? 13.061 -5.130 -29.041 1.00 90.12 313 THR A O 1
ATOM 2480 N N . SER A 1 314 ? 13.481 -5.391 -31.231 1.00 86.50 314 SER A N 1
ATOM 2481 C CA . SER A 1 314 ? 13.784 -3.969 -31.494 1.00 86.50 314 SER A CA 1
ATOM 2482 C C . SER A 1 314 ? 12.796 -3.263 -32.420 1.00 86.50 314 SER A C 1
ATOM 2484 O O . SER A 1 314 ? 12.691 -2.042 -32.341 1.00 86.50 314 SER A O 1
ATOM 2486 N N . GLU A 1 315 ? 12.037 -3.988 -33.245 1.00 86.81 315 GLU A N 1
ATOM 2487 C CA . GLU A 1 315 ? 10.999 -3.378 -34.077 1.00 86.81 315 GLU A CA 1
ATOM 2488 C C . GLU A 1 315 ? 9.773 -3.058 -33.215 1.00 86.81 315 GLU A C 1
ATOM 2490 O O . GLU A 1 315 ? 9.056 -3.942 -32.743 1.00 86.81 315 GLU A O 1
ATOM 2495 N N . ALA A 1 316 ? 9.564 -1.768 -32.957 1.00 82.94 316 ALA A N 1
ATOM 2496 C CA . ALA A 1 316 ? 8.413 -1.246 -32.236 1.00 82.94 316 ALA A CA 1
ATOM 2497 C C . ALA A 1 316 ? 7.597 -0.316 -33.155 1.00 82.94 316 ALA A C 1
ATOM 2499 O O . ALA A 1 316 ? 8.172 0.333 -34.034 1.00 82.94 316 ALA A O 1
ATOM 2500 N N . PRO A 1 317 ? 6.268 -0.214 -32.963 1.00 80.00 317 PRO A N 1
ATOM 2501 C CA . PRO A 1 317 ? 5.437 0.768 -33.653 1.00 80.00 317 PRO A CA 1
ATOM 2502 C C . PRO A 1 317 ? 5.961 2.201 -33.477 1.00 80.00 317 PRO A C 1
ATOM 2504 O O . PRO A 1 317 ? 6.544 2.532 -32.444 1.00 80.00 317 PRO A O 1
ATOM 2507 N N . ALA A 1 318 ? 5.713 3.066 -34.465 1.00 75.88 318 ALA A N 1
ATOM 2508 C CA . ALA A 1 318 ? 6.191 4.449 -34.459 1.00 75.88 318 ALA A CA 1
ATOM 2509 C C . ALA A 1 318 ? 5.822 5.189 -33.158 1.00 75.88 318 ALA A C 1
ATOM 2511 O O . ALA A 1 318 ? 4.665 5.196 -32.737 1.00 75.88 318 ALA A O 1
ATOM 2512 N N . GLY A 1 319 ? 6.820 5.808 -32.519 1.00 74.12 319 GLY A N 1
ATOM 2513 C CA . GLY A 1 319 ? 6.654 6.535 -31.256 1.00 74.12 319 GLY A CA 1
ATOM 2514 C C . GLY A 1 319 ? 6.590 5.659 -29.998 1.00 74.12 319 GLY A C 1
ATOM 2515 O O . GLY A 1 319 ? 6.351 6.189 -28.917 1.00 74.12 319 GLY A O 1
ATOM 2516 N N . ARG A 1 320 ? 6.805 4.341 -30.112 1.00 84.12 320 ARG A N 1
ATOM 2517 C CA . ARG A 1 320 ? 6.865 3.402 -28.982 1.00 84.12 320 ARG A CA 1
ATOM 2518 C C . ARG A 1 320 ? 8.195 2.656 -28.961 1.00 84.12 320 ARG A C 1
ATOM 2520 O O . ARG A 1 320 ? 8.911 2.616 -29.958 1.00 84.12 320 ARG A O 1
ATOM 2527 N N . HIS A 1 321 ? 8.525 2.053 -27.825 1.00 86.00 321 HIS A N 1
ATOM 2528 C CA . HIS A 1 321 ? 9.721 1.233 -27.661 1.00 86.00 321 HIS A CA 1
ATOM 2529 C C . HIS A 1 321 ? 9.388 -0.120 -27.015 1.00 86.00 321 HIS A C 1
ATOM 2531 O O . HIS A 1 321 ? 8.354 -0.284 -26.370 1.00 86.00 321 HIS A O 1
ATOM 2537 N N . ASN A 1 322 ? 10.255 -1.114 -27.205 1.00 93.56 322 ASN A N 1
ATOM 2538 C CA . ASN A 1 322 ? 10.107 -2.441 -26.599 1.00 93.56 322 ASN A CA 1
ATOM 2539 C C . ASN A 1 322 ? 10.952 -2.561 -25.322 1.00 93.56 322 ASN A C 1
ATOM 2541 O O . ASN A 1 322 ? 11.928 -1.828 -25.146 1.00 93.56 322 ASN A O 1
ATOM 2545 N N . ALA A 1 323 ? 10.615 -3.512 -24.449 1.00 93.69 323 ALA A N 1
ATOM 2546 C CA . ALA A 1 323 ? 11.401 -3.866 -23.267 1.00 93.69 323 ALA A CA 1
ATOM 2547 C C . ALA A 1 323 ? 11.902 -5.307 -23.344 1.00 93.69 323 ALA A C 1
ATOM 2549 O O . ALA A 1 323 ? 11.193 -6.199 -23.809 1.00 93.69 323 ALA A O 1
ATOM 2550 N N . VAL A 1 324 ? 13.104 -5.537 -22.820 1.00 95.69 324 VAL A N 1
ATOM 2551 C CA . VAL A 1 324 ? 13.691 -6.870 -22.656 1.00 95.69 324 VAL A CA 1
ATOM 2552 C C . VAL A 1 324 ? 14.035 -7.135 -21.195 1.00 95.69 324 VAL A C 1
ATOM 2554 O O . VAL A 1 324 ? 14.737 -6.347 -20.562 1.00 95.69 324 VAL A O 1
ATOM 2557 N N . LEU A 1 325 ? 13.556 -8.259 -20.668 1.00 95.81 325 LEU A N 1
ATOM 2558 C CA . LEU A 1 325 ? 13.830 -8.763 -19.328 1.00 95.81 325 LEU A CA 1
ATOM 2559 C C . LEU A 1 325 ? 14.790 -9.938 -19.417 1.00 95.81 325 LEU A C 1
ATOM 2561 O O . LEU A 1 325 ? 14.573 -10.886 -20.175 1.00 95.81 325 LEU A O 1
ATOM 2565 N N . MET A 1 326 ? 15.828 -9.906 -18.594 1.00 94.56 326 MET A N 1
ATOM 2566 C CA . MET A 1 326 ? 16.812 -10.977 -18.531 1.00 94.56 326 MET A CA 1
ATOM 2567 C C . MET A 1 326 ? 17.347 -11.163 -17.116 1.00 94.56 326 MET A C 1
ATOM 2569 O O . MET A 1 326 ? 17.390 -10.231 -16.314 1.00 94.56 326 MET A O 1
ATOM 2573 N N . GLY A 1 327 ? 17.785 -12.376 -16.796 1.00 91.81 327 GLY A N 1
ATOM 2574 C CA . GLY A 1 327 ? 18.495 -12.637 -15.550 1.00 91.81 327 GLY A CA 1
ATOM 2575 C C . GLY A 1 327 ? 19.888 -11.997 -15.534 1.00 91.81 327 GLY A C 1
ATOM 2576 O O . GLY A 1 327 ? 20.512 -11.783 -16.572 1.00 91.81 327 GLY A O 1
ATOM 2577 N N . ARG A 1 328 ? 20.429 -11.764 -14.333 1.00 90.44 328 ARG A N 1
ATOM 2578 C CA . ARG A 1 328 ? 21.788 -11.226 -14.121 1.00 90.44 328 ARG A CA 1
ATOM 2579 C C . ARG A 1 328 ? 22.885 -11.940 -14.925 1.00 90.44 328 ARG A C 1
ATOM 2581 O O . ARG A 1 328 ? 23.758 -11.275 -15.471 1.00 90.44 328 ARG A O 1
ATOM 2588 N N . LYS A 1 329 ? 22.882 -13.280 -14.970 1.00 87.56 329 LYS A N 1
ATOM 2589 C CA . LYS A 1 329 ? 23.910 -14.056 -15.697 1.00 87.56 329 LYS A CA 1
ATOM 2590 C C . LYS A 1 329 ? 23.830 -13.811 -17.207 1.00 87.56 329 LYS A C 1
ATOM 2592 O O . LYS A 1 329 ? 24.861 -13.593 -17.827 1.00 87.56 329 LYS A O 1
ATOM 2597 N N . THR A 1 330 ? 22.616 -13.768 -17.754 1.00 88.69 330 THR A N 1
ATOM 2598 C CA . THR A 1 330 ? 22.353 -13.421 -19.157 1.00 88.69 330 THR A CA 1
ATOM 2599 C C . THR A 1 330 ? 22.818 -12.004 -19.464 1.00 88.69 330 THR A C 1
ATOM 2601 O O . THR A 1 330 ? 23.503 -11.774 -20.450 1.00 88.69 330 THR A O 1
ATOM 2604 N N . TYR A 1 331 ? 22.518 -11.046 -18.582 1.00 89.75 331 TYR A N 1
ATOM 2605 C CA . TYR A 1 331 ? 23.009 -9.681 -18.743 1.00 89.75 331 TYR A CA 1
ATOM 2606 C C . TYR A 1 331 ? 24.541 -9.637 -18.777 1.00 89.75 331 TYR A C 1
ATOM 2608 O O . TYR A 1 331 ? 25.123 -8.998 -19.648 1.00 89.75 331 TYR A O 1
ATOM 2616 N N . ALA A 1 332 ? 25.191 -10.375 -17.869 1.00 87.12 332 ALA A N 1
ATOM 2617 C CA . ALA A 1 332 ? 26.642 -10.454 -17.757 1.00 87.12 332 ALA A CA 1
ATOM 2618 C C . ALA A 1 332 ? 27.332 -11.139 -18.954 1.00 87.12 332 ALA A C 1
ATOM 2620 O O . ALA A 1 332 ? 28.504 -10.841 -19.189 1.00 87.12 332 ALA A O 1
ATOM 2621 N N . SER A 1 333 ? 26.641 -11.996 -19.716 1.00 85.50 333 SER A N 1
ATOM 2622 C CA . SER A 1 333 ? 27.203 -12.657 -20.903 1.00 85.50 333 SER A CA 1
ATOM 2623 C C . SER A 1 333 ? 27.112 -11.821 -22.185 1.00 85.50 333 SER A C 1
ATOM 2625 O O . SER A 1 333 ? 27.861 -12.069 -23.130 1.00 85.50 333 SER A O 1
ATOM 2627 N N . ILE A 1 334 ? 26.272 -10.780 -22.221 1.00 85.69 334 ILE A N 1
ATOM 2628 C CA . ILE A 1 334 ? 26.213 -9.840 -23.351 1.00 85.69 334 ILE A CA 1
ATOM 2629 C C . ILE A 1 334 ? 27.519 -9.042 -23.411 1.00 85.69 334 ILE A C 1
ATOM 2631 O O . ILE A 1 334 ? 27.880 -8.391 -22.435 1.00 85.69 334 ILE A O 1
ATOM 2635 N N . SER A 1 335 ? 28.218 -9.037 -24.548 1.00 84.12 335 SER A N 1
ATOM 2636 C CA . SER A 1 335 ? 29.465 -8.271 -24.702 1.00 84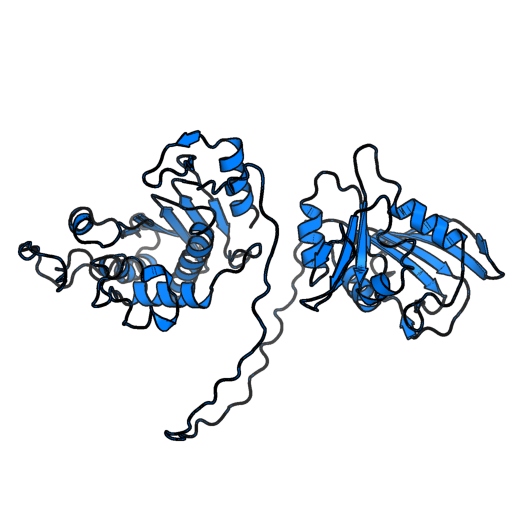.12 335 SER A CA 1
ATOM 2637 C C . SER A 1 335 ? 29.276 -6.783 -24.340 1.00 84.12 335 SER A C 1
ATOM 2639 O O . SER A 1 335 ? 28.288 -6.188 -24.781 1.00 84.12 335 SER A O 1
ATOM 2641 N N . PRO A 1 336 ? 30.225 -6.145 -23.619 1.00 83.56 336 PRO A N 1
ATOM 2642 C CA . PRO A 1 336 ? 30.145 -4.726 -23.250 1.00 83.56 336 PRO A CA 1
ATOM 2643 C C . PRO A 1 336 ? 29.900 -3.778 -24.433 1.00 83.56 336 PRO A C 1
ATOM 2645 O O . PRO A 1 336 ? 29.250 -2.755 -24.279 1.00 83.56 336 PRO A O 1
ATOM 2648 N N . LYS A 1 337 ? 30.341 -4.143 -25.647 1.00 84.44 337 LYS A N 1
ATOM 2649 C CA . LYS A 1 337 ? 30.097 -3.359 -26.873 1.00 84.44 337 LYS A CA 1
ATOM 2650 C C . LYS A 1 337 ? 28.606 -3.223 -27.220 1.00 84.44 337 LYS A C 1
ATOM 2652 O O . LYS A 1 337 ? 28.208 -2.253 -27.862 1.00 84.44 337 LYS A O 1
ATOM 2657 N N . PHE A 1 338 ? 27.798 -4.206 -26.831 1.00 83.12 338 PHE A N 1
ATOM 2658 C CA . PHE A 1 338 ? 26.367 -4.283 -27.128 1.00 83.12 338 PHE A CA 1
ATOM 2659 C C . PHE A 1 338 ? 25.495 -4.098 -25.879 1.00 83.12 338 PHE A C 1
ATOM 2661 O O . PHE A 1 338 ? 24.282 -4.280 -25.958 1.00 83.12 338 PHE A O 1
ATOM 2668 N N . ARG A 1 339 ? 26.102 -3.751 -24.738 1.00 86.44 339 ARG A N 1
ATOM 2669 C CA . ARG A 1 339 ? 25.427 -3.534 -23.460 1.00 86.44 339 ARG A CA 1
ATOM 2670 C C . ARG A 1 339 ? 25.370 -2.026 -23.153 1.00 86.44 339 ARG A C 1
ATOM 2672 O O . ARG A 1 339 ? 26.406 -1.376 -23.250 1.00 86.44 339 ARG A O 1
ATOM 2679 N N . PRO A 1 340 ? 24.205 -1.469 -22.782 1.00 89.38 340 PRO A N 1
ATOM 2680 C CA . PRO A 1 340 ? 22.874 -2.065 -22.888 1.00 89.38 340 PRO A CA 1
ATOM 2681 C C . PRO A 1 340 ? 22.435 -2.228 -24.352 1.00 89.38 340 PRO A C 1
ATOM 2683 O O . PRO A 1 340 ? 22.953 -1.579 -25.265 1.00 89.38 340 PRO A O 1
ATOM 2686 N N . LEU A 1 341 ? 21.456 -3.103 -24.585 1.00 87.31 341 LEU A N 1
ATOM 2687 C CA . LEU A 1 341 ? 20.978 -3.393 -25.933 1.00 87.31 341 LEU A CA 1
ATOM 2688 C C . LEU A 1 341 ? 20.207 -2.183 -26.475 1.00 87.31 341 LEU A C 1
ATOM 2690 O O . LEU A 1 341 ? 19.180 -1.799 -25.920 1.00 87.31 341 LEU A O 1
ATOM 2694 N N . ARG A 1 342 ? 20.715 -1.570 -27.547 1.00 87.38 342 ARG A N 1
ATOM 2695 C CA . ARG A 1 342 ? 20.195 -0.307 -28.096 1.00 87.38 342 ARG A CA 1
ATOM 2696 C C . ARG A 1 342 ? 18.798 -0.470 -28.705 1.00 87.38 342 ARG A C 1
ATOM 2698 O O . ARG A 1 342 ? 18.480 -1.521 -29.255 1.00 87.38 342 ARG A O 1
ATOM 2705 N N . GLY A 1 343 ? 17.995 0.595 -28.650 1.00 83.50 343 GLY A N 1
ATOM 2706 C CA . GLY A 1 343 ? 16.646 0.633 -29.234 1.00 83.50 343 GLY A CA 1
ATOM 2707 C C . GLY A 1 343 ? 15.563 -0.047 -28.389 1.00 83.50 343 GLY A C 1
ATOM 2708 O O . GLY A 1 343 ? 14.452 -0.242 -28.867 1.00 83.50 343 GLY A O 1
ATOM 2709 N N . ARG A 1 344 ? 15.877 -0.422 -27.143 1.00 90.81 344 ARG A N 1
ATOM 2710 C CA . ARG A 1 344 ? 14.945 -1.078 -26.222 1.00 90.81 344 ARG A CA 1
ATOM 2711 C C . ARG A 1 344 ? 15.291 -0.804 -24.764 1.00 90.81 344 ARG A C 1
ATOM 2713 O O . ARG A 1 344 ? 16.453 -0.598 -24.414 1.00 90.81 344 ARG A O 1
ATOM 2720 N N . LEU A 1 345 ? 14.278 -0.839 -23.909 1.00 91.38 345 LEU A N 1
ATOM 2721 C CA . LEU A 1 345 ? 14.436 -0.721 -22.466 1.00 91.38 345 LEU A CA 1
ATOM 2722 C C . LEU A 1 345 ? 15.015 -2.026 -21.908 1.00 91.38 345 LEU A C 1
ATOM 2724 O O . LEU A 1 345 ? 14.451 -3.102 -22.106 1.00 91.38 345 LEU A O 1
ATOM 2728 N N . ASN A 1 346 ? 16.154 -1.940 -21.223 1.00 95.00 346 ASN A N 1
ATOM 2729 C CA . ASN A 1 346 ? 16.839 -3.108 -20.672 1.00 95.00 346 ASN A CA 1
ATOM 2730 C C . ASN A 1 346 ? 16.468 -3.281 -19.199 1.00 95.00 346 ASN A C 1
ATOM 2732 O O . ASN A 1 346 ? 16.616 -2.355 -18.400 1.00 95.00 346 ASN A O 1
ATOM 2736 N N . VAL A 1 347 ? 16.014 -4.480 -18.843 1.00 94.00 347 VAL A N 1
ATOM 2737 C CA . VAL A 1 347 ? 15.599 -4.832 -17.489 1.00 94.00 347 VAL A CA 1
ATOM 2738 C C . VAL A 1 347 ? 16.342 -6.079 -17.018 1.00 94.00 347 VAL A C 1
ATOM 2740 O O . VAL A 1 347 ? 16.290 -7.131 -17.656 1.00 94.00 347 VAL A O 1
ATOM 2743 N N . VAL A 1 348 ? 17.015 -5.973 -15.875 1.00 94.00 348 VAL A N 1
ATOM 2744 C CA . VAL A 1 348 ? 17.813 -7.045 -15.276 1.00 94.00 348 VAL A CA 1
ATOM 2745 C C . VAL A 1 348 ? 17.174 -7.518 -13.979 1.00 94.00 348 VAL A C 1
ATOM 2747 O O . VAL A 1 348 ? 16.925 -6.737 -13.062 1.00 94.00 348 VAL A O 1
ATOM 2750 N N . LEU A 1 349 ? 16.942 -8.824 -13.876 1.00 92.81 349 LEU A N 1
ATOM 2751 C CA . LEU A 1 349 ? 16.420 -9.446 -12.666 1.00 92.81 349 LEU A CA 1
ATOM 2752 C C . LEU A 1 349 ? 17.560 -9.963 -11.789 1.00 92.81 349 LEU A C 1
ATOM 2754 O O . LEU A 1 349 ? 18.366 -10.805 -12.208 1.00 92.81 349 LEU A O 1
ATOM 2758 N N . SER A 1 350 ? 17.632 -9.449 -10.562 1.00 89.06 350 SER A N 1
ATOM 2759 C CA . SER A 1 350 ? 18.634 -9.827 -9.572 1.00 89.06 350 SER A CA 1
ATOM 2760 C C . SER A 1 350 ? 18.126 -9.628 -8.148 1.00 89.06 350 SER A C 1
ATOM 2762 O O . SER A 1 350 ? 17.585 -8.583 -7.802 1.00 89.06 350 SER A O 1
ATOM 2764 N N . ARG A 1 351 ? 18.384 -10.615 -7.284 1.00 83.00 351 ARG A N 1
ATOM 2765 C CA . ARG A 1 351 ? 18.117 -10.541 -5.835 1.00 83.00 351 ARG A CA 1
ATOM 2766 C C . ARG A 1 351 ? 19.236 -9.827 -5.057 1.00 83.00 351 ARG A C 1
ATOM 2768 O O . ARG A 1 351 ? 19.123 -9.645 -3.850 1.00 83.00 351 ARG A O 1
ATOM 2775 N N . GLN A 1 352 ? 20.336 -9.458 -5.720 1.00 80.69 352 GLN A N 1
ATOM 2776 C CA . GLN A 1 352 ? 21.469 -8.771 -5.091 1.00 80.69 352 GLN A CA 1
ATOM 2777 C C . GLN A 1 352 ? 21.190 -7.268 -4.978 1.00 80.69 352 GLN A C 1
ATOM 2779 O O . GLN A 1 352 ? 20.984 -6.603 -5.987 1.00 80.69 352 GLN A O 1
ATOM 2784 N N . ALA A 1 353 ? 21.246 -6.732 -3.756 1.00 56.09 353 ALA A N 1
ATOM 2785 C CA . ALA A 1 353 ? 20.920 -5.334 -3.459 1.00 56.09 353 ALA A CA 1
ATOM 2786 C C . ALA A 1 353 ? 21.909 -4.297 -4.038 1.00 56.09 353 ALA A C 1
ATOM 2788 O O . ALA A 1 353 ? 21.580 -3.117 -4.085 1.00 56.09 353 ALA A O 1
ATOM 2789 N N . ALA A 1 354 ? 23.099 -4.722 -4.477 1.00 67.00 354 ALA A N 1
ATOM 2790 C CA . ALA A 1 354 ? 24.179 -3.855 -4.956 1.00 67.00 354 ALA A CA 1
ATOM 2791 C C . ALA A 1 354 ? 24.687 -4.264 -6.355 1.00 67.00 354 ALA A C 1
ATOM 2793 O O . ALA A 1 354 ? 25.891 -4.331 -6.590 1.00 67.00 354 ALA A O 1
ATOM 2794 N N . LEU A 1 355 ? 23.783 -4.614 -7.277 1.00 78.81 355 LEU A N 1
ATOM 2795 C CA . LEU A 1 355 ? 24.178 -4.950 -8.647 1.00 78.81 355 LEU A CA 1
ATOM 2796 C C . LEU A 1 355 ? 24.538 -3.678 -9.429 1.00 78.81 355 LEU A C 1
ATOM 2798 O O . LEU A 1 355 ? 23.669 -2.851 -9.693 1.00 78.81 355 LEU A O 1
ATOM 2802 N N . THR A 1 356 ? 25.798 -3.552 -9.842 1.00 80.31 356 THR A N 1
ATOM 2803 C CA . THR A 1 356 ? 26.231 -2.510 -10.782 1.00 80.31 356 THR A CA 1
ATOM 2804 C C . THR A 1 356 ? 25.748 -2.851 -12.191 1.00 80.31 356 THR A C 1
ATOM 2806 O O . THR A 1 356 ? 26.024 -3.941 -12.698 1.00 80.31 356 THR A O 1
ATOM 2809 N N . VAL A 1 357 ? 25.031 -1.922 -12.820 1.00 86.56 357 VAL A N 1
ATOM 2810 C CA . VAL A 1 357 ? 24.559 -2.013 -14.208 1.00 86.56 357 VAL A CA 1
ATOM 2811 C C . VAL A 1 357 ? 24.879 -0.719 -14.950 1.00 86.56 357 VAL A C 1
ATOM 2813 O O . VAL A 1 357 ? 25.124 0.312 -14.326 1.00 86.56 357 VAL A O 1
ATOM 2816 N N . ASP A 1 358 ? 24.896 -0.796 -16.275 1.00 89.31 358 ASP A N 1
ATOM 2817 C CA . ASP A 1 358 ? 25.114 0.343 -17.161 1.00 89.31 358 ASP A CA 1
ATOM 2818 C C . ASP A 1 358 ? 23.956 1.358 -17.064 1.00 89.31 358 ASP A C 1
ATOM 2820 O O . ASP A 1 358 ? 22.833 1.022 -16.673 1.00 89.31 358 ASP A O 1
ATOM 2824 N N . GLU A 1 359 ? 24.224 2.614 -17.420 1.00 80.00 359 GLU A N 1
ATOM 2825 C CA . GLU A 1 359 ? 23.234 3.693 -17.359 1.00 80.00 359 GLU A CA 1
ATOM 2826 C C . GLU A 1 359 ? 22.003 3.386 -18.238 1.00 80.00 359 GLU A C 1
ATOM 2828 O O . GLU A 1 359 ? 22.117 2.877 -19.354 1.00 80.00 359 GLU A O 1
ATOM 2833 N N . GLY A 1 360 ? 20.803 3.669 -17.719 1.00 81.25 360 GLY A N 1
ATOM 2834 C CA . GLY A 1 360 ? 19.536 3.397 -18.412 1.00 81.25 360 GLY A CA 1
ATOM 2835 C C . GLY A 1 360 ? 18.999 1.965 -18.265 1.00 81.25 360 GLY A C 1
ATOM 2836 O O . GLY A 1 360 ? 17.953 1.648 -18.834 1.00 81.25 360 GLY A O 1
ATOM 2837 N N . VAL A 1 361 ? 19.666 1.102 -17.490 1.00 89.69 361 VAL A N 1
ATOM 2838 C CA . VAL A 1 361 ? 19.217 -0.269 -17.200 1.00 89.69 361 VAL A CA 1
ATOM 2839 C C . VAL A 1 361 ? 18.437 -0.315 -15.891 1.00 89.69 361 VAL A C 1
ATOM 2841 O O . VAL A 1 361 ? 18.899 0.154 -14.852 1.00 89.69 361 VAL A O 1
ATOM 2844 N N . LEU A 1 362 ? 17.249 -0.918 -15.920 1.00 88.94 362 LEU A N 1
ATOM 2845 C CA . LEU A 1 362 ? 16.417 -1.090 -14.731 1.00 88.94 362 LEU A CA 1
ATOM 2846 C C . LEU A 1 362 ? 16.728 -2.419 -14.041 1.00 88.94 362 LEU A C 1
ATOM 2848 O O . LEU A 1 362 ? 16.919 -3.434 -14.707 1.00 88.94 362 LEU A O 1
ATOM 2852 N N . VAL A 1 363 ? 16.714 -2.437 -12.706 1.00 91.00 363 VAL A N 1
ATOM 2853 C CA . VAL A 1 363 ? 16.965 -3.648 -11.911 1.00 91.00 363 VAL A CA 1
ATOM 2854 C C . VAL A 1 363 ? 15.772 -3.951 -11.011 1.00 91.00 363 VAL A C 1
ATOM 2856 O O . VAL A 1 363 ? 15.310 -3.076 -10.279 1.00 91.00 363 VAL A O 1
ATOM 2859 N N . PHE A 1 364 ? 15.295 -5.198 -11.031 1.00 89.19 364 PHE A N 1
ATOM 2860 C CA . PHE A 1 364 ? 14.216 -5.670 -10.151 1.00 89.19 364 PHE A CA 1
ATOM 2861 C C . PHE A 1 364 ? 14.552 -7.013 -9.501 1.00 89.19 364 PHE A C 1
ATOM 2863 O O . PHE A 1 364 ? 15.341 -7.799 -10.020 1.00 89.19 364 PHE A O 1
ATOM 2870 N N . GLY A 1 365 ? 13.916 -7.295 -8.362 1.00 88.81 365 GLY A N 1
ATOM 2871 C CA . GLY A 1 365 ? 14.115 -8.541 -7.616 1.00 88.81 365 GLY A CA 1
ATOM 2872 C C . GLY A 1 365 ? 13.347 -9.757 -8.149 1.00 88.81 365 GLY A C 1
ATOM 2873 O O . GLY A 1 365 ? 13.693 -10.881 -7.788 1.00 88.81 365 GLY A O 1
ATOM 2874 N N . SER A 1 366 ? 12.316 -9.550 -8.976 1.00 89.94 366 SER A N 1
ATOM 2875 C CA . SER A 1 366 ? 11.433 -10.608 -9.492 1.00 89.94 366 SER A CA 1
ATOM 2876 C C . SER A 1 366 ? 10.797 -10.237 -10.834 1.00 89.94 366 SER A C 1
ATOM 2878 O O . SER A 1 366 ? 10.723 -9.051 -11.179 1.00 89.94 366 SER A O 1
ATOM 2880 N N . LEU A 1 367 ? 10.308 -11.247 -11.569 1.00 88.62 367 LEU A N 1
ATOM 2881 C CA . LEU A 1 367 ? 9.572 -11.054 -12.822 1.00 88.62 367 LEU A CA 1
ATOM 2882 C C . LEU A 1 367 ? 8.303 -10.224 -12.591 1.00 88.62 367 LEU A C 1
ATOM 2884 O O . LEU A 1 367 ? 8.077 -9.252 -13.305 1.00 88.62 367 LEU A O 1
ATOM 2888 N N . GLU A 1 368 ? 7.524 -10.531 -11.550 1.00 88.00 368 GLU A N 1
ATOM 2889 C CA . GLU A 1 368 ? 6.314 -9.770 -11.202 1.00 88.00 368 GLU A CA 1
ATOM 2890 C C . GLU A 1 368 ? 6.596 -8.289 -10.932 1.00 88.00 368 GLU A C 1
ATOM 2892 O O . GLU A 1 368 ? 5.865 -7.428 -11.419 1.00 88.00 368 GLU A O 1
ATOM 2897 N N . ALA A 1 369 ? 7.667 -7.966 -10.198 1.00 85.12 369 ALA A N 1
ATOM 2898 C CA . ALA A 1 369 ? 8.020 -6.577 -9.913 1.00 85.12 369 ALA A CA 1
ATOM 2899 C C . ALA A 1 369 ? 8.409 -5.816 -11.191 1.00 85.12 369 ALA A C 1
ATOM 2901 O O . ALA A 1 369 ? 8.013 -4.661 -11.367 1.00 85.12 369 ALA A O 1
ATOM 2902 N N . ALA A 1 370 ? 9.146 -6.471 -12.096 1.00 90.50 370 ALA A N 1
ATOM 2903 C CA . ALA A 1 370 ? 9.501 -5.897 -13.388 1.00 90.50 370 ALA A CA 1
ATOM 2904 C C . ALA A 1 370 ? 8.270 -5.687 -14.277 1.00 90.50 370 ALA A C 1
ATOM 2906 O O . ALA A 1 370 ? 8.066 -4.579 -14.766 1.00 90.50 370 ALA A O 1
ATOM 2907 N N . LEU A 1 371 ? 7.412 -6.700 -14.431 1.00 89.44 371 LEU A N 1
ATOM 2908 C CA . LEU A 1 371 ? 6.177 -6.596 -15.214 1.00 89.44 371 LEU A CA 1
ATOM 2909 C C . LEU A 1 371 ? 5.237 -5.525 -14.651 1.00 89.44 371 LEU A C 1
ATOM 2911 O O . LEU A 1 371 ? 4.697 -4.723 -15.406 1.00 89.44 371 LEU A O 1
ATOM 2915 N N . ALA A 1 372 ? 5.085 -5.444 -13.327 1.00 84.94 372 ALA A N 1
ATOM 2916 C CA . ALA A 1 372 ? 4.270 -4.415 -12.688 1.00 84.94 372 ALA A CA 1
ATOM 2917 C C . ALA A 1 372 ? 4.794 -2.997 -12.967 1.00 84.94 372 ALA A C 1
ATOM 2919 O O . ALA A 1 372 ? 4.002 -2.074 -13.166 1.00 84.94 372 ALA A O 1
ATOM 2920 N N . ARG A 1 373 ? 6.121 -2.808 -13.007 1.00 84.19 373 ARG A N 1
ATOM 2921 C CA . ARG A 1 373 ? 6.727 -1.509 -13.326 1.00 84.19 373 ARG A CA 1
ATOM 2922 C C . ARG A 1 373 ? 6.654 -1.178 -14.814 1.00 84.19 373 ARG A C 1
ATOM 2924 O O . ARG A 1 373 ? 6.428 -0.012 -15.144 1.00 84.19 373 ARG A O 1
ATOM 2931 N N . LEU A 1 374 ? 6.843 -2.171 -15.683 1.00 85.06 374 LEU A N 1
ATOM 2932 C CA . LEU A 1 374 ? 6.732 -2.032 -17.136 1.00 85.06 374 LEU A CA 1
ATOM 2933 C C . LEU A 1 374 ? 5.297 -1.723 -17.566 1.00 85.06 374 LEU A C 1
ATOM 2935 O O . LEU A 1 374 ? 5.100 -0.909 -18.460 1.00 85.06 374 LEU A O 1
ATOM 2939 N N . ALA A 1 375 ? 4.298 -2.251 -16.855 1.00 81.44 375 ALA A N 1
ATOM 2940 C CA . ALA A 1 375 ? 2.886 -1.948 -17.088 1.00 81.44 375 ALA A CA 1
ATOM 2941 C C . ALA A 1 375 ? 2.528 -0.462 -16.904 1.00 81.44 375 ALA A C 1
ATOM 2943 O O . ALA A 1 375 ? 1.460 -0.034 -17.334 1.00 81.44 375 ALA A O 1
ATOM 2944 N N . ALA A 1 376 ? 3.394 0.321 -16.252 1.00 76.50 376 ALA A N 1
ATOM 2945 C CA . ALA A 1 376 ? 3.212 1.757 -16.064 1.00 76.50 376 ALA A CA 1
ATOM 2946 C C . ALA A 1 376 ? 3.806 2.615 -17.201 1.00 76.50 376 ALA A C 1
ATOM 2948 O O . ALA A 1 376 ? 3.612 3.828 -17.188 1.00 76.50 376 ALA A O 1
ATOM 2949 N N . PHE A 1 377 ? 4.541 2.029 -18.154 1.00 79.31 377 PHE A N 1
ATOM 2950 C CA . PHE A 1 377 ? 5.058 2.747 -19.323 1.00 79.31 377 PHE A CA 1
ATOM 2951 C C . PHE A 1 377 ? 3.979 2.812 -20.412 1.00 79.31 377 PHE A C 1
ATOM 2953 O O . PHE A 1 377 ? 3.479 1.784 -20.868 1.00 79.31 377 PHE A O 1
ATOM 2960 N N . THR A 1 378 ? 3.604 4.022 -20.828 1.00 75.38 378 THR A N 1
ATOM 2961 C CA . THR A 1 378 ? 2.565 4.260 -21.849 1.00 75.38 378 THR A CA 1
ATOM 2962 C C . THR A 1 378 ? 3.105 4.147 -23.275 1.00 75.38 378 THR A C 1
ATOM 2964 O O . THR A 1 378 ? 2.364 3.833 -24.210 1.00 75.38 378 THR A O 1
ATOM 2967 N N . ASP A 1 379 ? 4.406 4.341 -23.440 1.00 82.06 379 ASP A N 1
ATOM 2968 C CA . ASP A 1 379 ? 5.160 4.260 -24.686 1.00 82.06 379 ASP A CA 1
ATOM 2969 C C . ASP A 1 379 ? 5.775 2.873 -24.931 1.00 82.06 379 ASP A C 1
ATOM 2971 O O . ASP A 1 379 ? 6.481 2.682 -25.919 1.00 82.06 379 ASP A O 1
ATOM 2975 N N . LEU A 1 380 ? 5.459 1.883 -24.088 1.00 85.69 380 LEU A N 1
ATOM 2976 C CA . LEU A 1 380 ? 5.911 0.510 -24.273 1.00 85.69 380 LEU A CA 1
ATOM 2977 C C . LEU A 1 380 ? 4.971 -0.273 -25.198 1.00 85.69 380 LEU A C 1
ATOM 2979 O O . LEU A 1 380 ? 3.762 -0.339 -24.961 1.00 85.69 380 LEU A O 1
ATOM 2983 N N . ALA A 1 381 ? 5.524 -0.876 -26.249 1.00 86.88 381 ALA A N 1
ATOM 2984 C CA . ALA A 1 381 ? 4.766 -1.703 -27.187 1.00 86.88 381 ALA A CA 1
ATOM 2985 C C . ALA A 1 381 ? 4.768 -3.181 -26.779 1.00 86.88 381 ALA A C 1
ATOM 2987 O O . ALA A 1 381 ? 3.707 -3.734 -26.492 1.00 86.88 381 ALA A O 1
ATOM 2988 N N . HIS A 1 382 ? 5.948 -3.800 -26.709 1.00 91.88 382 HIS A N 1
ATOM 2989 C CA . HIS A 1 382 ? 6.102 -5.209 -26.350 1.00 91.88 382 HIS A CA 1
ATOM 2990 C C . HIS A 1 382 ? 7.107 -5.408 -25.217 1.00 91.88 382 HIS A C 1
ATOM 2992 O O . HIS A 1 382 ? 8.066 -4.651 -25.056 1.00 91.88 382 HIS A O 1
ATOM 2998 N N . THR A 1 383 ? 6.874 -6.453 -24.424 1.00 94.12 383 THR A N 1
ATOM 2999 C CA . THR A 1 383 ? 7.743 -6.870 -23.321 1.00 94.12 383 THR A CA 1
ATOM 3000 C C . THR A 1 383 ? 8.213 -8.294 -23.572 1.00 94.12 383 THR A C 1
ATOM 3002 O O . THR A 1 383 ? 7.382 -9.194 -23.661 1.00 94.12 383 THR A O 1
ATOM 3005 N N . PHE A 1 384 ? 9.525 -8.498 -23.663 1.00 96.31 384 PHE A N 1
ATOM 3006 C CA . PHE A 1 384 ? 10.133 -9.783 -24.002 1.00 96.31 384 PHE A CA 1
ATOM 3007 C C . PHE A 1 384 ? 10.992 -10.316 -22.857 1.00 96.31 384 PHE A C 1
ATOM 3009 O O . PHE A 1 384 ? 11.868 -9.615 -22.361 1.00 96.31 384 PHE A O 1
ATOM 3016 N N . VAL A 1 385 ? 10.801 -11.569 -22.465 1.00 96.06 385 VAL A N 1
ATOM 3017 C CA . VAL A 1 385 ? 11.719 -12.315 -21.599 1.00 96.06 385 VAL A CA 1
ATOM 3018 C C . VAL A 1 385 ? 12.724 -13.037 -22.491 1.00 96.06 385 VAL A C 1
ATOM 3020 O O . VAL A 1 385 ? 12.321 -13.843 -23.324 1.00 96.06 385 VAL A O 1
ATOM 3023 N N . ILE A 1 386 ? 14.014 -12.733 -22.328 1.00 92.81 386 ILE A N 1
ATOM 3024 C CA . ILE A 1 386 ? 15.059 -13.108 -23.299 1.00 92.81 386 ILE A CA 1
ATOM 3025 C C . ILE A 1 386 ? 16.189 -13.972 -22.726 1.00 92.81 386 ILE A C 1
ATOM 3027 O O . ILE A 1 386 ? 17.179 -14.221 -23.411 1.00 92.81 386 ILE A O 1
ATOM 3031 N N . GLY A 1 387 ? 16.119 -14.376 -21.452 1.00 85.44 387 GLY A N 1
ATOM 3032 C CA . GLY A 1 387 ? 17.116 -15.318 -20.944 1.00 85.44 387 GLY A CA 1
ATOM 3033 C C . GLY A 1 387 ? 17.260 -15.455 -19.440 1.00 85.44 387 GLY A C 1
ATOM 3034 O O . GLY A 1 387 ? 17.203 -14.489 -18.677 1.00 85.44 387 GLY A O 1
ATOM 3035 N N . GLY A 1 388 ? 17.610 -16.678 -19.053 1.00 83.88 388 GLY A N 1
ATOM 3036 C CA . GLY A 1 388 ? 17.871 -17.141 -17.694 1.00 83.88 388 GLY A CA 1
ATOM 3037 C C . GLY A 1 388 ? 17.013 -18.372 -17.426 1.00 83.88 388 GLY A C 1
ATOM 3038 O O . GLY A 1 388 ? 15.799 -18.251 -17.445 1.00 83.88 388 GLY A O 1
ATOM 3039 N N . GLY A 1 389 ? 17.613 -19.544 -17.186 1.00 84.31 389 GLY A N 1
ATOM 3040 C CA . GLY A 1 389 ? 16.859 -20.803 -17.048 1.00 84.31 389 GLY A CA 1
ATOM 3041 C C . GLY A 1 389 ? 15.737 -20.738 -16.004 1.00 84.31 389 GLY A C 1
ATOM 3042 O O . GLY A 1 389 ? 14.588 -21.040 -16.312 1.00 84.31 389 GLY A O 1
ATOM 3043 N N . GLU A 1 390 ? 16.046 -20.231 -14.804 1.00 88.44 390 GLU A N 1
ATOM 3044 C CA . GLU A 1 390 ? 15.041 -19.985 -13.753 1.00 88.44 390 GLU A CA 1
ATOM 3045 C C . GLU A 1 390 ? 13.960 -18.989 -14.202 1.00 88.44 390 GLU A C 1
ATOM 3047 O O . GLU A 1 390 ? 12.779 -19.195 -13.936 1.00 88.44 390 GLU A O 1
ATOM 3052 N N . LEU A 1 391 ? 14.354 -17.933 -14.922 1.00 91.94 391 LEU A N 1
ATOM 3053 C CA . LEU A 1 391 ? 13.436 -16.904 -15.404 1.00 91.94 391 LEU A CA 1
ATOM 3054 C C . LEU A 1 391 ? 12.506 -17.435 -16.499 1.00 91.94 391 LEU A C 1
ATOM 3056 O O . LEU A 1 391 ? 11.336 -17.073 -16.521 1.00 91.94 391 LEU A O 1
ATOM 3060 N N . TYR A 1 392 ? 12.990 -18.297 -17.392 1.00 92.75 392 TYR A N 1
ATOM 3061 C CA . TYR A 1 392 ? 12.138 -18.934 -18.390 1.00 92.75 392 TYR A CA 1
ATOM 3062 C C . TYR A 1 392 ? 11.127 -19.875 -17.746 1.00 92.75 392 TYR A C 1
ATOM 3064 O O . TYR A 1 392 ? 9.962 -19.834 -18.124 1.00 92.75 392 TYR A O 1
ATOM 3072 N N . ALA A 1 393 ? 11.530 -20.667 -16.749 1.00 90.50 393 ALA A N 1
ATOM 3073 C CA . ALA A 1 393 ? 10.594 -21.513 -16.011 1.00 90.50 393 ALA A CA 1
ATOM 3074 C C . ALA A 1 393 ? 9.507 -20.675 -15.308 1.00 90.50 393 ALA A C 1
ATOM 3076 O O . ALA A 1 393 ? 8.321 -20.990 -15.412 1.00 90.50 393 ALA A O 1
ATOM 3077 N N . GLU A 1 394 ? 9.899 -19.572 -14.660 1.00 92.19 394 GLU A N 1
ATOM 3078 C CA . GLU A 1 394 ? 8.974 -18.619 -14.030 1.00 92.19 394 GLU A CA 1
ATOM 3079 C C . GLU A 1 394 ? 8.036 -17.970 -15.064 1.00 92.19 394 GLU A C 1
ATOM 3081 O O . GLU A 1 394 ? 6.821 -17.940 -14.871 1.00 92.19 394 GLU A O 1
ATOM 3086 N N . ALA A 1 395 ? 8.576 -17.514 -16.197 1.00 92.81 395 ALA A N 1
ATOM 3087 C CA . ALA A 1 395 ? 7.826 -16.888 -17.283 1.00 92.81 395 ALA A CA 1
ATOM 3088 C C . ALA A 1 395 ? 6.815 -17.845 -17.929 1.00 92.81 395 ALA A C 1
ATOM 3090 O O . ALA A 1 395 ? 5.667 -17.465 -18.145 1.00 92.81 395 ALA A O 1
ATOM 3091 N N . ILE A 1 396 ? 7.218 -19.091 -18.187 1.00 92.38 396 ILE A N 1
ATOM 3092 C CA . ILE A 1 396 ? 6.368 -20.142 -18.757 1.00 92.38 396 ILE A CA 1
ATOM 3093 C C . ILE A 1 396 ? 5.214 -20.496 -17.813 1.00 92.38 396 ILE A C 1
ATOM 3095 O O . ILE A 1 396 ? 4.102 -20.757 -18.268 1.00 92.38 396 ILE A O 1
ATOM 3099 N N . ALA A 1 397 ? 5.439 -20.510 -16.497 1.00 90.06 397 ALA A N 1
ATOM 3100 C CA . ALA A 1 397 ? 4.389 -20.764 -15.507 1.00 90.06 397 ALA A CA 1
ATOM 3101 C C . ALA A 1 397 ? 3.415 -19.582 -15.332 1.00 90.06 397 ALA A C 1
ATOM 3103 O O . ALA A 1 397 ? 2.303 -19.762 -14.832 1.00 90.06 397 ALA A O 1
ATOM 3104 N N . HIS A 1 398 ? 3.811 -18.376 -15.740 1.00 91.56 398 HIS A N 1
ATOM 3105 C CA . HIS A 1 398 ? 3.071 -17.159 -15.443 1.00 91.56 398 HIS A CA 1
ATOM 3106 C C . HIS A 1 398 ? 1.843 -16.973 -16.367 1.00 91.56 398 HIS A C 1
ATOM 3108 O O . HIS A 1 398 ? 1.960 -17.038 -17.593 1.00 91.56 398 HIS A O 1
ATOM 3114 N N . PRO A 1 399 ? 0.651 -16.639 -15.828 1.00 88.25 399 PRO A N 1
ATOM 3115 C CA . PRO A 1 399 ? -0.588 -16.526 -16.613 1.00 88.25 399 PRO A CA 1
ATOM 3116 C C . PRO A 1 399 ? -0.594 -15.370 -17.631 1.00 88.25 399 PRO A C 1
ATOM 3118 O O . PRO A 1 399 ? -1.438 -15.337 -18.525 1.00 88.25 399 PRO A O 1
ATOM 3121 N N . GLY A 1 400 ? 0.315 -14.409 -17.478 1.00 88.81 400 GLY A N 1
ATOM 3122 C CA . GLY A 1 400 ? 0.515 -13.275 -18.388 1.00 88.81 400 GLY A CA 1
ATOM 3123 C C . GLY A 1 400 ? 1.355 -13.569 -19.638 1.00 88.81 400 GLY A C 1
ATOM 3124 O O . GLY A 1 400 ? 1.433 -12.699 -20.503 1.00 88.81 400 GLY A O 1
ATOM 3125 N N . LEU A 1 401 ? 1.970 -14.752 -19.763 1.00 94.12 401 LEU A N 1
ATOM 3126 C CA . LEU A 1 401 ? 2.709 -15.113 -20.974 1.00 94.12 401 LEU A CA 1
ATOM 3127 C C . LEU A 1 401 ? 1.728 -15.324 -22.135 1.00 94.12 401 LEU A C 1
ATOM 3129 O O . LEU A 1 401 ? 0.872 -16.204 -22.081 1.00 94.12 401 LEU A O 1
ATOM 3133 N N . ALA A 1 402 ? 1.835 -14.492 -23.169 1.00 93.19 402 ALA A N 1
ATOM 3134 C CA . ALA A 1 402 ? 0.926 -14.500 -24.312 1.00 93.19 402 ALA A CA 1
ATOM 3135 C C . ALA A 1 402 ? 1.497 -15.259 -25.515 1.00 93.19 402 ALA A C 1
ATOM 3137 O O . ALA A 1 402 ? 0.753 -15.979 -26.181 1.00 93.19 402 ALA A O 1
ATOM 3138 N N . ARG A 1 403 ? 2.802 -15.098 -25.776 1.00 94.75 403 ARG A N 1
ATOM 3139 C CA . ARG A 1 403 ? 3.501 -15.675 -26.932 1.00 94.75 403 ARG A CA 1
ATOM 3140 C C . ARG A 1 403 ? 4.878 -16.209 -26.578 1.00 94.75 403 ARG A C 1
ATOM 3142 O O . ARG A 1 403 ? 5.574 -15.610 -25.760 1.00 94.75 403 ARG A O 1
ATOM 3149 N N . VAL A 1 404 ? 5.275 -17.287 -27.243 1.00 96.12 404 VAL A N 1
ATOM 3150 C CA . VAL A 1 404 ? 6.635 -17.833 -27.213 1.00 96.12 404 VAL A CA 1
ATOM 3151 C C . VAL A 1 404 ? 7.191 -17.827 -28.633 1.00 96.12 404 VAL A C 1
ATOM 3153 O O . VAL A 1 404 ? 6.638 -18.479 -29.511 1.00 96.12 404 VAL A O 1
ATOM 3156 N N . HIS A 1 405 ? 8.277 -17.091 -28.845 1.00 96.06 405 HIS A N 1
ATOM 3157 C CA . HIS A 1 405 ? 9.093 -17.113 -30.055 1.00 96.06 405 HIS A CA 1
ATOM 3158 C C . HIS A 1 405 ? 10.265 -18.057 -29.806 1.00 96.06 405 HIS A C 1
ATOM 3160 O O . HIS A 1 405 ? 11.159 -17.740 -29.016 1.00 96.06 405 HIS A O 1
ATOM 3166 N N . LEU A 1 406 ? 10.224 -19.226 -30.432 1.00 95.56 406 LEU A N 1
ATOM 3167 C CA . LEU A 1 406 ? 11.219 -20.274 -30.290 1.00 95.56 406 LEU A CA 1
ATOM 3168 C C . LEU A 1 406 ? 12.023 -20.400 -31.583 1.00 95.56 406 LEU A C 1
ATOM 3170 O O . LEU A 1 406 ? 11.465 -20.698 -32.632 1.00 95.56 406 LEU A O 1
ATOM 3174 N N . THR A 1 407 ? 13.339 -20.250 -31.497 1.00 95.38 407 THR A N 1
ATOM 3175 C CA . THR A 1 407 ? 14.246 -20.772 -32.521 1.00 95.38 407 THR A CA 1
ATOM 3176 C C . THR A 1 407 ? 14.543 -22.228 -32.181 1.00 95.38 407 THR A C 1
ATOM 3178 O O . THR A 1 407 ? 15.279 -22.505 -31.230 1.00 95.38 407 THR A O 1
ATOM 3181 N N . ARG A 1 408 ? 13.946 -23.164 -32.921 1.00 94.69 408 ARG A N 1
ATOM 3182 C CA . ARG A 1 408 ? 14.181 -24.598 -32.748 1.00 94.69 408 ARG A CA 1
ATOM 3183 C C . ARG A 1 408 ? 15.400 -25.005 -33.553 1.00 94.69 408 ARG A C 1
ATOM 3185 O O . ARG A 1 408 ? 15.386 -24.950 -34.777 1.00 94.69 408 ARG A O 1
ATOM 3192 N N . VAL A 1 409 ? 16.458 -25.394 -32.858 1.00 93.94 409 VAL A N 1
ATOM 3193 C CA . VAL A 1 409 ? 17.720 -25.823 -33.456 1.00 93.94 409 VAL A CA 1
ATOM 3194 C C . VAL A 1 409 ? 17.685 -27.337 -33.637 1.00 93.94 409 VAL A C 1
ATOM 3196 O O . VAL A 1 409 ? 17.646 -28.077 -32.657 1.00 93.94 409 VAL A O 1
ATOM 3199 N N . HIS A 1 410 ? 17.727 -27.801 -34.885 1.00 93.00 410 HIS A N 1
ATOM 3200 C CA . HIS A 1 410 ? 17.647 -29.216 -35.266 1.00 93.00 410 HIS A CA 1
ATOM 3201 C C . HIS A 1 410 ? 18.991 -29.934 -35.095 1.00 93.00 410 HIS A C 1
ATOM 3203 O O . HIS A 1 410 ? 19.561 -30.498 -36.029 1.00 93.00 410 HIS A O 1
ATOM 3209 N N . ALA A 1 411 ? 19.527 -29.859 -33.884 1.00 90.06 411 ALA A N 1
ATOM 3210 C CA . ALA A 1 411 ? 20.722 -30.549 -33.430 1.00 90.06 411 ALA A CA 1
ATOM 3211 C C . ALA A 1 411 ? 20.608 -30.795 -31.918 1.00 90.06 411 ALA A C 1
ATOM 3213 O O . ALA A 1 411 ? 19.660 -30.353 -31.271 1.00 90.06 411 ALA A O 1
ATOM 3214 N N . THR A 1 412 ? 21.568 -31.511 -31.341 1.00 90.25 412 THR A N 1
ATOM 3215 C CA . THR A 1 412 ? 21.660 -31.703 -29.890 1.00 90.25 412 THR A CA 1
ATOM 3216 C C . THR A 1 412 ? 23.044 -31.290 -29.424 1.00 90.25 412 THR A C 1
ATOM 3218 O O . THR A 1 412 ? 24.051 -31.737 -29.973 1.00 90.25 412 THR A O 1
ATOM 3221 N N . PHE A 1 413 ? 23.090 -30.439 -28.407 1.00 89.75 413 PHE A N 1
ATOM 3222 C CA . PHE A 1 413 ? 24.308 -29.909 -27.818 1.00 89.75 413 PHE A CA 1
ATOM 3223 C C . PHE A 1 413 ? 24.381 -30.269 -26.334 1.00 89.75 413 PHE A C 1
ATOM 3225 O O . PHE A 1 413 ? 23.373 -30.451 -25.655 1.00 89.75 413 PHE A O 1
ATOM 3232 N N . ASP A 1 414 ? 25.600 -30.333 -25.805 1.00 89.25 414 ASP A N 1
ATOM 3233 C CA . ASP A 1 414 ? 25.833 -30.515 -24.372 1.00 89.25 414 ASP A CA 1
ATOM 3234 C C . ASP A 1 414 ? 25.453 -29.230 -23.613 1.00 89.25 414 ASP A C 1
ATOM 3236 O O . ASP A 1 414 ? 26.196 -28.243 -23.628 1.00 89.25 414 ASP A O 1
ATOM 3240 N N . CYS A 1 415 ? 24.267 -29.232 -23.002 1.00 89.19 415 CYS A N 1
ATOM 3241 C CA . CYS A 1 415 ? 23.678 -28.097 -22.293 1.00 89.19 415 CYS A CA 1
ATOM 3242 C C . CYS A 1 415 ? 23.551 -28.388 -20.791 1.00 89.19 415 CYS A C 1
ATOM 3244 O O . CYS A 1 415 ? 23.143 -29.475 -20.389 1.00 89.19 415 CYS A O 1
ATOM 3246 N N . ASP A 1 416 ? 23.832 -27.386 -19.952 1.00 87.38 416 ASP A N 1
ATOM 3247 C CA . ASP A 1 416 ? 23.640 -27.457 -18.491 1.00 87.38 416 ASP A CA 1
ATOM 3248 C C . ASP A 1 416 ? 22.314 -26.827 -18.031 1.00 87.38 416 ASP A C 1
ATOM 3250 O O . ASP A 1 416 ? 21.923 -26.936 -16.867 1.00 87.38 416 ASP A O 1
ATOM 3254 N N . THR A 1 417 ? 21.621 -26.156 -18.953 1.00 85.75 417 THR A N 1
ATOM 3255 C CA . THR A 1 417 ? 20.370 -25.448 -18.712 1.00 85.75 417 THR A CA 1
ATOM 3256 C C . THR A 1 417 ? 19.368 -25.813 -19.802 1.00 85.75 417 THR A C 1
ATOM 3258 O O . THR A 1 417 ? 19.671 -25.662 -20.987 1.00 85.75 417 THR A O 1
ATOM 3261 N N . CYS A 1 418 ? 18.160 -26.227 -19.407 1.00 89.00 418 CYS A N 1
ATOM 3262 C CA . CYS A 1 418 ? 17.090 -26.609 -20.331 1.00 89.00 418 CYS A CA 1
ATOM 3263 C C . CYS A 1 418 ? 15.837 -25.737 -20.166 1.00 89.00 418 CYS A C 1
ATOM 3265 O O . CYS A 1 418 ? 15.546 -25.238 -19.075 1.00 89.00 418 CYS A O 1
ATOM 3267 N N . LEU A 1 419 ? 15.083 -25.577 -21.252 1.00 92.06 419 LEU A N 1
ATOM 3268 C CA . LEU A 1 419 ? 13.782 -24.921 -21.281 1.00 92.06 419 LEU A CA 1
ATOM 3269 C C . LEU A 1 419 ? 12.709 -25.830 -20.670 1.00 92.06 419 LEU A C 1
ATOM 3271 O O . LEU A 1 419 ? 12.634 -27.023 -20.973 1.00 92.06 419 LEU A O 1
ATOM 3275 N N . ALA A 1 420 ? 11.854 -25.257 -19.823 1.00 89.50 420 ALA A N 1
ATOM 3276 C CA . ALA A 1 420 ? 10.689 -25.962 -19.302 1.00 89.50 420 ALA A CA 1
ATOM 3277 C C . ALA A 1 420 ? 9.672 -26.240 -20.430 1.00 89.50 420 ALA A C 1
ATOM 3279 O O . ALA A 1 420 ? 9.531 -25.407 -21.324 1.00 89.50 420 ALA A O 1
ATOM 3280 N N . PRO A 1 421 ? 8.939 -27.368 -20.397 1.00 89.25 421 PRO A N 1
ATOM 3281 C CA . PRO A 1 421 ? 7.895 -27.642 -21.381 1.00 89.25 421 PRO A CA 1
ATOM 3282 C C . PRO A 1 421 ? 6.762 -26.608 -21.293 1.00 89.25 421 PRO A C 1
ATOM 3284 O O . PRO A 1 421 ? 6.379 -26.165 -20.203 1.00 89.25 421 PRO A O 1
ATOM 3287 N N . PHE A 1 422 ? 6.219 -26.235 -22.448 1.00 91.44 422 PHE A N 1
ATOM 3288 C CA . PHE A 1 422 ? 5.139 -25.247 -22.567 1.00 91.44 422 PHE A CA 1
ATOM 3289 C C . PHE A 1 422 ? 4.096 -25.612 -23.634 1.00 91.44 422 PHE A C 1
ATOM 3291 O O . PHE A 1 422 ? 3.048 -24.980 -23.720 1.00 91.44 422 PHE A O 1
ATOM 3298 N N . GLU A 1 423 ? 4.345 -26.647 -24.428 1.00 87.19 423 GLU A N 1
ATOM 3299 C CA . GLU A 1 423 ? 3.508 -27.101 -25.539 1.00 87.19 423 GLU A CA 1
ATOM 3300 C C . GLU A 1 423 ? 2.120 -27.587 -25.080 1.00 87.19 423 GLU A C 1
ATOM 3302 O O . GLU A 1 423 ? 1.184 -27.652 -25.869 1.00 87.19 423 GLU A O 1
ATOM 3307 N N . ASP A 1 424 ? 1.956 -27.876 -23.786 1.00 87.62 424 ASP A N 1
ATOM 3308 C CA . ASP A 1 424 ? 0.678 -28.224 -23.161 1.00 87.62 424 ASP A CA 1
ATOM 3309 C C . ASP A 1 424 ? -0.294 -27.036 -23.061 1.00 87.62 424 ASP A C 1
ATOM 3311 O O . ASP A 1 424 ? -1.510 -27.217 -22.972 1.00 87.62 424 ASP A O 1
ATOM 3315 N N . ARG A 1 425 ? 0.236 -25.809 -23.063 1.00 87.81 425 ARG A N 1
ATOM 3316 C CA . ARG A 1 425 ? -0.511 -24.564 -22.820 1.00 87.81 425 ARG A CA 1
ATOM 3317 C C . ARG A 1 425 ? -0.500 -23.605 -24.003 1.00 87.81 425 ARG A C 1
ATOM 3319 O O . ARG A 1 425 ? -1.203 -22.593 -23.965 1.00 87.81 425 ARG A O 1
ATOM 3326 N N . PHE A 1 426 ? 0.286 -23.900 -25.032 1.00 93.50 426 PHE A N 1
ATOM 3327 C CA . PHE A 1 426 ? 0.462 -23.042 -26.193 1.00 93.50 426 PHE A CA 1
ATOM 3328 C C . PHE A 1 426 ? 0.337 -23.846 -27.487 1.00 93.50 426 PHE A C 1
ATOM 3330 O O . PHE A 1 426 ? 0.761 -24.995 -27.565 1.00 93.50 426 PHE A O 1
ATOM 3337 N N . ARG A 1 427 ? -0.235 -23.229 -28.519 1.00 93.69 427 ARG A N 1
ATOM 3338 C CA . ARG A 1 427 ? -0.395 -23.816 -29.852 1.00 93.69 427 ARG A CA 1
ATOM 3339 C C . ARG A 1 427 ? 0.541 -23.129 -30.826 1.00 93.69 427 ARG A C 1
ATOM 3341 O O . ARG A 1 427 ? 0.682 -21.910 -30.779 1.00 93.69 427 ARG A O 1
ATOM 3348 N N . LEU A 1 428 ? 1.157 -23.912 -31.704 1.00 94.25 428 LEU A N 1
ATOM 3349 C CA . LEU A 1 428 ? 1.961 -23.390 -32.803 1.00 94.25 428 LEU A CA 1
ATOM 3350 C C . LEU A 1 428 ? 1.051 -22.614 -33.764 1.00 94.25 428 LEU A C 1
ATOM 3352 O O . LEU A 1 428 ? 0.043 -23.153 -34.222 1.00 94.25 428 LEU A O 1
ATOM 3356 N N . VAL A 1 429 ? 1.399 -21.360 -34.046 1.00 93.56 429 VAL A N 1
ATOM 3357 C CA . VAL A 1 429 ? 0.641 -20.475 -34.947 1.00 93.56 429 VAL A CA 1
ATOM 3358 C C . VAL A 1 429 ? 1.416 -20.206 -36.227 1.00 93.56 429 VAL A C 1
ATOM 3360 O O . VAL A 1 429 ? 0.833 -20.227 -37.309 1.00 93.56 429 VAL A O 1
ATOM 3363 N N . THR A 1 430 ? 2.726 -19.983 -36.125 1.00 93.31 430 THR A N 1
ATOM 3364 C CA . THR A 1 430 ? 3.585 -19.762 -37.293 1.00 93.31 430 THR A CA 1
ATOM 3365 C C . THR A 1 430 ? 4.874 -20.553 -37.185 1.00 93.31 430 THR A C 1
ATOM 3367 O O . THR A 1 430 ? 5.425 -20.716 -36.098 1.00 93.31 430 THR A O 1
ATOM 3370 N N . GLN A 1 431 ? 5.361 -21.005 -38.335 1.00 93.75 431 GLN A N 1
ATOM 3371 C CA . GLN A 1 431 ? 6.652 -21.655 -38.499 1.00 93.75 431 GLN A CA 1
ATOM 3372 C C . GLN A 1 431 ? 7.311 -21.086 -39.759 1.00 93.75 431 GLN A C 1
ATOM 3374 O O . GLN A 1 431 ? 6.688 -21.058 -40.819 1.00 93.75 431 GLN A O 1
ATOM 3379 N N . ASP A 1 432 ? 8.548 -20.621 -39.631 1.00 92.12 432 ASP A N 1
ATOM 3380 C CA . ASP A 1 432 ? 9.364 -20.067 -40.708 1.00 92.12 432 ASP A CA 1
ATOM 3381 C C . ASP A 1 432 ? 10.709 -20.806 -40.769 1.00 92.12 432 ASP A C 1
ATOM 3383 O O . ASP A 1 432 ? 11.384 -20.985 -39.754 1.00 92.12 432 ASP A O 1
ATOM 3387 N N . GLY A 1 433 ? 11.084 -21.271 -41.957 1.00 86.81 433 GLY A N 1
ATOM 3388 C CA . GLY A 1 433 ? 12.245 -22.128 -42.193 1.00 86.81 433 GLY A CA 1
ATOM 3389 C C . GLY A 1 433 ? 11.943 -23.309 -43.130 1.00 86.81 433 GLY A C 1
ATOM 3390 O O . GLY A 1 433 ? 10.851 -23.383 -43.699 1.00 86.81 433 GLY A O 1
ATOM 3391 N N . PRO A 1 434 ? 12.893 -24.248 -43.297 1.00 84.38 434 PRO A N 1
ATOM 3392 C CA . PRO A 1 434 ? 14.151 -24.349 -42.558 1.00 84.38 434 PRO A CA 1
ATOM 3393 C C . PRO A 1 434 ? 15.164 -23.269 -42.954 1.00 84.38 434 PRO A C 1
ATOM 3395 O O . PRO A 1 434 ? 15.316 -22.929 -44.125 1.00 84.38 434 PRO A O 1
ATOM 3398 N N . HIS A 1 435 ? 15.892 -22.774 -41.960 1.00 92.06 435 HIS A N 1
ATOM 3399 C CA . HIS A 1 435 ? 17.066 -21.919 -42.112 1.00 92.06 435 HIS A CA 1
ATOM 3400 C C . HIS A 1 435 ? 18.335 -22.748 -41.872 1.00 92.06 435 HIS A C 1
ATOM 3402 O O . HIS A 1 435 ? 18.269 -23.852 -41.320 1.00 92.06 435 HIS A O 1
ATOM 3408 N N . HIS A 1 436 ? 19.493 -22.246 -42.302 1.00 91.06 436 HIS A N 1
ATOM 3409 C CA . HIS A 1 436 ? 20.778 -22.888 -42.026 1.00 91.06 436 HIS A CA 1
ATOM 3410 C C . HIS A 1 436 ? 21.855 -21.839 -41.750 1.00 91.06 436 HIS A C 1
ATOM 3412 O O . HIS A 1 436 ? 21.942 -20.850 -42.470 1.00 91.06 436 HIS A O 1
ATOM 3418 N N . ASP A 1 437 ? 22.682 -22.088 -40.738 1.00 89.25 437 ASP A N 1
ATOM 3419 C CA . ASP A 1 437 ? 23.910 -21.343 -40.454 1.00 89.25 437 ASP A CA 1
ATOM 3420 C C . ASP A 1 437 ? 24.971 -22.330 -39.963 1.00 89.25 437 ASP A C 1
ATOM 3422 O O . ASP A 1 437 ? 24.657 -23.217 -39.172 1.00 89.25 437 ASP A O 1
ATOM 3426 N N . ASP A 1 438 ? 26.220 -22.188 -40.416 1.00 83.25 438 ASP A N 1
ATOM 3427 C CA . ASP A 1 438 ? 27.374 -22.965 -39.929 1.00 83.25 438 ASP A CA 1
ATOM 3428 C C . ASP A 1 438 ? 27.132 -24.495 -39.828 1.00 83.25 438 ASP A C 1
ATOM 3430 O O . ASP A 1 438 ? 27.637 -25.171 -38.933 1.00 83.25 438 ASP A O 1
ATOM 3434 N N . GLY A 1 439 ? 26.350 -25.060 -40.759 1.00 82.56 439 GLY A N 1
ATOM 3435 C CA . GLY A 1 439 ? 26.030 -26.496 -40.812 1.00 82.56 439 GLY A CA 1
ATOM 3436 C C . GLY A 1 439 ? 24.923 -26.963 -39.857 1.00 82.56 439 GLY A C 1
ATOM 3437 O O . GLY A 1 439 ? 24.698 -28.165 -39.733 1.00 82.56 439 GLY A O 1
ATOM 3438 N N . VAL A 1 440 ? 24.220 -26.040 -39.199 1.00 89.31 440 VAL A N 1
ATOM 3439 C CA . VAL A 1 440 ? 23.124 -26.321 -38.268 1.00 89.31 440 VAL A CA 1
ATOM 3440 C C . VAL A 1 440 ? 21.808 -25.808 -38.851 1.00 89.31 440 VAL A C 1
ATOM 3442 O O . VAL A 1 440 ? 21.690 -24.639 -39.224 1.00 89.31 440 VAL A O 1
ATOM 3445 N N . HIS A 1 441 ? 20.805 -26.684 -38.915 1.00 92.69 441 HIS A N 1
ATOM 3446 C CA . HIS A 1 441 ? 19.456 -26.337 -39.359 1.00 92.69 441 HIS A CA 1
ATOM 3447 C C . HIS A 1 441 ? 18.603 -25.834 -38.195 1.00 92.69 441 HIS A C 1
ATOM 3449 O O . HIS A 1 441 ? 18.707 -26.350 -37.082 1.00 92.69 441 HIS A O 1
ATOM 3455 N N . TYR A 1 442 ? 17.736 -24.855 -38.446 1.00 94.25 442 TYR A N 1
ATOM 3456 C CA . TYR A 1 442 ? 16.802 -24.355 -37.437 1.00 94.25 442 TYR A CA 1
ATOM 3457 C C . TYR A 1 442 ? 15.522 -23.772 -38.049 1.00 94.25 442 TYR A C 1
ATOM 3459 O O . TYR A 1 442 ? 15.494 -23.384 -39.219 1.00 94.25 442 TYR A O 1
ATOM 3467 N N . THR A 1 443 ? 14.460 -23.691 -37.252 1.00 95.06 443 THR A N 1
ATOM 3468 C CA . THR A 1 443 ? 13.175 -23.063 -37.599 1.00 95.06 443 THR A CA 1
ATOM 3469 C C . THR A 1 443 ? 12.813 -21.983 -36.587 1.00 95.06 443 THR A C 1
ATOM 3471 O O . THR A 1 443 ? 13.113 -22.096 -35.399 1.00 95.06 443 THR A O 1
ATOM 3474 N N . PHE A 1 444 ? 12.153 -20.922 -37.047 1.00 95.56 444 PHE A N 1
ATOM 3475 C CA . PHE A 1 444 ? 11.517 -19.938 -36.177 1.00 95.56 444 PHE A CA 1
ATOM 3476 C C . PHE A 1 444 ? 10.055 -20.312 -35.986 1.00 95.56 444 PHE A C 1
ATOM 3478 O O . PHE A 1 444 ? 9.280 -20.351 -36.937 1.00 95.56 444 PHE A O 1
ATOM 3485 N N . GLU A 1 445 ? 9.669 -20.565 -34.751 1.00 95.62 445 GLU A N 1
ATOM 3486 C CA . GLU A 1 445 ? 8.329 -20.975 -34.369 1.00 95.62 445 GLU A CA 1
ATOM 3487 C C . GLU A 1 445 ? 7.718 -19.915 -33.454 1.00 95.62 445 GLU A C 1
ATOM 3489 O O . GLU A 1 445 ? 8.361 -19.421 -32.525 1.00 95.62 445 GLU A O 1
ATOM 3494 N N . THR A 1 446 ? 6.455 -19.565 -33.687 1.00 94.69 446 THR A N 1
ATOM 3495 C CA . THR A 1 446 ? 5.687 -18.730 -32.761 1.00 94.69 446 THR A CA 1
ATOM 3496 C C . THR A 1 446 ? 4.511 -19.519 -32.233 1.00 94.69 446 THR A C 1
ATOM 3498 O O . THR A 1 446 ? 3.663 -19.999 -32.988 1.00 94.69 446 THR A O 1
ATOM 3501 N N . TYR A 1 447 ? 4.451 -19.611 -30.914 1.00 94.94 447 TYR A N 1
ATOM 3502 C CA . TYR A 1 447 ? 3.373 -20.244 -30.185 1.00 94.94 447 TYR A CA 1
ATOM 3503 C C . TYR A 1 447 ? 2.526 -19.190 -29.472 1.00 94.94 447 TYR A C 1
ATOM 3505 O O . TYR A 1 447 ? 3.064 -18.284 -28.833 1.00 94.94 447 TYR A O 1
ATOM 3513 N N . GLU A 1 448 ? 1.206 -19.334 -29.524 1.00 92.75 448 GLU A N 1
ATOM 3514 C CA . GLU A 1 448 ? 0.247 -18.503 -28.787 1.00 92.75 448 GLU A CA 1
ATOM 3515 C C . GLU A 1 448 ? -0.461 -19.319 -27.715 1.00 92.75 448 GLU A C 1
ATOM 3517 O O . GLU A 1 448 ? -0.678 -20.523 -27.863 1.00 92.75 448 GLU A O 1
ATOM 3522 N N . ARG A 1 449 ? -0.801 -18.667 -26.601 1.00 86.94 449 ARG A N 1
ATOM 3523 C CA . ARG A 1 449 ? -1.494 -19.331 -25.497 1.00 86.94 449 ARG A CA 1
ATOM 3524 C C . ARG A 1 449 ? -2.881 -19.810 -25.946 1.00 86.94 449 ARG A C 1
ATOM 3526 O O . ARG A 1 449 ? -3.638 -19.014 -26.500 1.00 86.94 449 ARG A O 1
ATOM 3533 N N . ALA A 1 450 ? -3.168 -21.092 -25.704 1.00 73.94 450 ALA A N 1
ATOM 3534 C CA . ALA A 1 450 ? -4.370 -21.795 -26.163 1.00 73.94 450 ALA A CA 1
ATOM 3535 C C . ALA A 1 450 ? -5.674 -21.327 -25.502 1.00 73.94 450 ALA A C 1
ATOM 3537 O O . ALA A 1 450 ? -5.629 -20.905 -24.318 1.00 73.94 450 ALA A O 1
#

Secondary structure (DSSP, 8-state):
-HHHHHHHHHHHHHPEEE--TTSS-EEE-SS--EEEETTS-----SSS---HHHHHHHHHHHHHT--BTTTTTTTT--TTTTT--TT-B--S-HHHHHHHBT-----TTT--S---TT--SS-B-HHHHHHHHHHH-TT-TT-EEE---TTTGGGSSS--SEEEEEEEEETTEEEEEEEEEEEETTTTHHHHHHHHHHHHHHHHHHTT-EEEEEEEEEEEEEE-----------------------PPPP-S------------PPPPP-----S-SPPEEEEEEEETT-EEEBTTB-SS--HHHHHHHHHHHH---TT-EEEEEEEHHHHHHS-GGG-SPTTEEEEEE-S-TT----TTEEEESSHHHHHHHHTT-SSEEEEEEEE-HHHHHHHHHSTTEEEEEEEEESS----SEEPPP-TTTEEEEEEEEEEEETTEEEEEEEEEE-

Foldseek 3Di:
DVQLVVVVVCQVVVFDWDQDPVRQIWTFDFWDKGKDWCVVHQPFDPVDDDLVQLLVQVLVCLCQLDFFCVPRNVVRDCPCVVLADPRRGFFCFRSCQQQANQAWDDDPDDPPDDTVPPGDDRHDNLLVVLLVCCQPPLQDPPSKRARQDPVRCVGGSHGAQFGMKHWHDDPLEIEMETEGAEDASPPRVSSVSNNVSVVQCVSSVSNVGHYTMYMYTYRYIYRDPDDDDDDDDDDDDDDDDDDDDDDDDDDDDDDDDDDDDDDDDDDPDDDDDDDDFAAAEEEAEAEPQQFGADPLDGPDDDVVSVVVVCCVQQDDPPQAAEEEEEEPSNLVPPPPVCPPPPNHQAEYADCDPDDDGDPRYHYDPDPRVVSVVLVPDPRYGHYYYYDDLVNQVVLLPDPNHFKYWYWYKHDDDDHPGGHDDNCVFWDWDDKADQDDDPHITIITTMIGGD

pLDDT: mean 79.52, std 21.8, range [20.81, 98.31]

Radius of gyration: 29.56 Å; chains: 1; bounding box: 65×61×79 Å